Protein AF-0000000083871903 (afdb_homodimer)

Sequence (492 aa):
MKAFIFLALFAVAYAAPFNDDDKIVGGYECRKNTVPYQVSLNVGYHFCGGSLISSTWVVSAAHCYQSRIEVHLGEHNIAVSEGTEQSINSAKVIRHPGYSSYNLDNDIMLIKLSKPATLSSNIKTVSLPSSCASAGTYCLISGWGNISSSSSNYPDRLMCLDAPILSDTSCRNSYPGEITANMFCAGFLEGGKDSCQGDSGGPVVCNNQLQGIVSWGYGCAQRNRPGVYTKVCNYNAWIRNTMSSNMKAFIFLALFAVAYAAPFNDDDKIVGGYECRKNTVPYQVSLNVGYHFCGGSLISSTWVVSAAHCYQSRIEVHLGEHNIAVSEGTEQSINSAKVIRHPGYSSYNLDNDIMLIKLSKPATLSSNIKTVSLPSSCASAGTYCLISGWGNISSSSSNYPDRLMCLDAPILSDTSCRNSYPGEITANMFCAGFLEGGKDSCQGDSGGPVVCNNQLQGIVSWGYGCAQRNRPGVYTKVCNYNAWIRNTMSSN

Structure (mmCIF, N/CA/C/O backbone):
data_AF-0000000083871903-model_v1
#
loop_
_entity.id
_entity.type
_entity.pdbx_description
1 polymer trypsin
#
loop_
_atom_site.group_PDB
_atom_site.id
_atom_site.type_symbol
_atom_site.label_atom_id
_atom_site.label_alt_id
_atom_site.label_comp_id
_atom_site.label_asym_id
_atom_site.label_entity_id
_atom_site.label_seq_id
_atom_site.pdbx_PDB_ins_code
_atom_site.Cartn_x
_atom_site.Cartn_y
_atom_site.Cartn_z
_atom_site.occupancy
_atom_site.B_iso_or_equiv
_atom_site.auth_seq_id
_atom_site.auth_comp_id
_atom_site.auth_asym_id
_atom_site.auth_atom_id
_atom_site.pdbx_PDB_model_num
ATOM 1 N N . MET A 1 1 ? 72.812 27.25 15.766 1 22.72 1 MET A N 1
ATOM 2 C CA . MET A 1 1 ? 71.438 27.234 16.25 1 22.72 1 MET A CA 1
ATOM 3 C C . MET A 1 1 ? 70.5 26.5 15.273 1 22.72 1 MET A C 1
ATOM 5 O O . MET A 1 1 ? 70.375 26.891 14.109 1 22.72 1 MET A O 1
ATOM 9 N N . LYS A 1 2 ? 70.438 25.281 15.234 1 34.84 2 LYS A N 1
ATOM 10 C CA . LYS A 1 2 ? 69.625 24.25 14.617 1 34.84 2 LYS A CA 1
ATOM 11 C C . LYS A 1 2 ? 68.125 24.5 14.898 1 34.84 2 LYS A C 1
ATOM 13 O O . LYS A 1 2 ? 67.625 24.156 15.977 1 34.84 2 LYS A O 1
ATOM 18 N N . ALA A 1 3 ? 67.562 25.547 14.57 1 25.34 3 ALA A N 1
ATOM 19 C CA . ALA A 1 3 ? 66.312 26.172 15 1 25.34 3 ALA A CA 1
ATOM 20 C C . ALA A 1 3 ? 65.062 25.297 14.633 1 25.34 3 ALA A C 1
ATOM 22 O O . ALA A 1 3 ? 64.25 25.016 15.477 1 25.34 3 ALA A O 1
ATOM 23 N N . PHE A 1 4 ? 64.5 25.25 13.406 1 24.75 4 PHE A N 1
ATOM 24 C CA . PHE A 1 4 ? 63.156 25.766 13.242 1 24.75 4 PHE A CA 1
ATOM 25 C C . PHE A 1 4 ? 62.125 24.719 13.648 1 24.75 4 PHE A C 1
ATOM 27 O O . PHE A 1 4 ? 62.469 23.562 13.922 1 24.75 4 PHE A O 1
ATOM 34 N N . ILE A 1 5 ? 61 24.219 12.719 1 25.81 5 ILE A N 1
ATOM 35 C CA . ILE A 1 5 ? 59.562 24.422 12.508 1 25.81 5 ILE A CA 1
ATOM 36 C C . ILE A 1 5 ? 58.781 23.203 13.008 1 25.81 5 ILE A C 1
ATOM 38 O O . ILE A 1 5 ? 59.312 22.078 13.016 1 25.81 5 ILE A O 1
ATOM 42 N N . PHE A 1 6 ? 57.312 23.312 13.18 1 27.56 6 PHE A N 1
ATOM 43 C CA . PHE A 1 6 ? 56 23.062 13.789 1 27.56 6 PHE A CA 1
ATOM 44 C C . PHE A 1 6 ? 55.344 21.844 13.18 1 27.56 6 PHE A C 1
ATOM 46 O O . PHE A 1 6 ? 54.219 21.5 13.531 1 27.56 6 PHE A O 1
ATOM 53 N N . LEU A 1 7 ? 55.656 20.844 12.391 1 31.58 7 LEU A N 1
ATOM 54 C CA . LEU A 1 7 ? 54.531 20.391 11.578 1 31.58 7 LEU A CA 1
ATOM 55 C C . LEU A 1 7 ? 53.531 19.641 12.422 1 31.58 7 LEU A C 1
ATOM 57 O O . LEU A 1 7 ? 53.844 18.594 13.008 1 31.58 7 LEU A O 1
ATOM 61 N N . ALA A 1 8 ? 52.312 20.266 12.867 1 25.91 8 ALA A N 1
ATOM 62 C CA . ALA A 1 8 ? 51.094 19.875 13.555 1 25.91 8 ALA A CA 1
ATOM 63 C C . ALA A 1 8 ? 50.438 18.656 12.883 1 25.91 8 ALA A C 1
ATOM 65 O O . ALA A 1 8 ? 50.188 18.672 11.672 1 25.91 8 ALA A O 1
ATOM 66 N N . LEU A 1 9 ? 50.312 17.594 13.492 1 26.69 9 LEU A N 1
ATOM 67 C CA . LEU A 1 9 ? 49.812 16.219 13.438 1 26.69 9 LEU A CA 1
ATOM 68 C C . LEU A 1 9 ? 48.344 16.156 13.023 1 26.69 9 LEU A C 1
ATOM 70 O O . LEU A 1 9 ? 48 15.461 12.078 1 26.69 9 LEU A O 1
ATOM 74 N N . PHE A 1 10 ? 47.25 16.109 13.938 1 25.38 10 PHE A N 1
ATOM 75 C CA . PHE A 1 10 ? 46.281 15.07 14.195 1 25.38 10 PHE A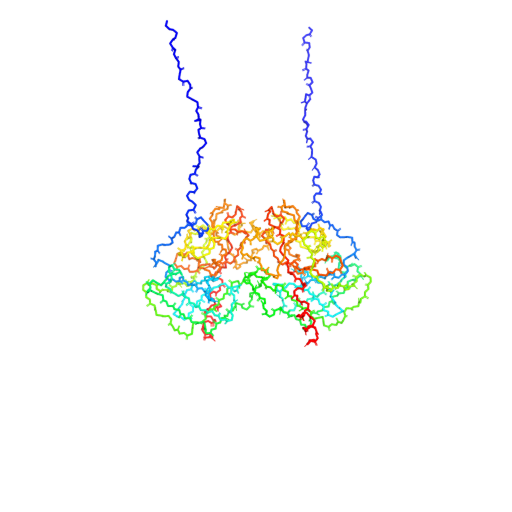 CA 1
ATOM 76 C C . PHE A 1 10 ? 44.969 15.391 13.5 1 25.38 10 PHE A C 1
ATOM 78 O O . PHE A 1 10 ? 44.25 16.328 13.891 1 25.38 10 PHE A O 1
ATOM 85 N N . ALA A 1 11 ? 44.594 15.461 12.281 1 25.34 11 ALA A N 1
ATOM 86 C CA . ALA A 1 11 ? 43.219 15.828 11.875 1 25.34 11 ALA A CA 1
ATOM 87 C C . ALA A 1 11 ? 42.188 14.906 12.516 1 25.34 11 ALA A C 1
ATOM 89 O O . ALA A 1 11 ? 42.188 13.703 12.25 1 25.34 11 ALA A O 1
ATOM 90 N N . VAL A 1 12 ? 41.719 15.047 13.742 1 26.78 12 VAL A N 1
ATOM 91 C CA . VAL A 1 12 ? 40.594 14.336 14.344 1 26.78 12 VAL A CA 1
ATOM 92 C C . VAL A 1 12 ? 39.375 14.406 13.406 1 26.78 12 VAL A C 1
ATOM 94 O O . VAL A 1 12 ? 39.031 15.477 12.898 1 26.78 12 VAL A O 1
ATOM 97 N N . ALA A 1 13 ? 39.094 13.328 12.766 1 25.59 13 ALA A N 1
ATOM 98 C CA . ALA A 1 13 ? 37.844 13.094 12.062 1 25.59 13 ALA A CA 1
ATOM 99 C C . ALA A 1 13 ? 36.656 13.625 12.867 1 25.59 13 ALA A C 1
ATOM 101 O O . ALA A 1 13 ? 36.5 13.281 14.039 1 25.59 13 ALA A O 1
ATOM 102 N N . TYR A 1 14 ? 36.031 14.766 12.523 1 22.02 14 TYR A N 1
ATOM 103 C CA . TYR A 1 14 ? 34.844 15.453 12.945 1 22.02 14 TYR A CA 1
ATOM 104 C C . TYR A 1 14 ? 33.656 14.508 12.977 1 22.02 14 TYR A C 1
ATOM 106 O O . TYR A 1 14 ? 33.344 13.844 11.977 1 22.02 14 TYR A O 1
ATOM 114 N N . ALA A 1 15 ? 33.312 13.852 14.156 1 25.84 15 ALA A N 1
ATOM 115 C CA . ALA A 1 15 ? 32 13.352 14.562 1 25.84 15 ALA A CA 1
ATOM 116 C C . ALA A 1 15 ? 30.891 14.312 14.133 1 25.84 15 ALA A C 1
ATOM 118 O O . ALA A 1 15 ? 30.766 15.414 14.672 1 25.84 15 ALA A O 1
ATOM 119 N N . ALA A 1 16 ? 30.609 14.602 13.016 1 30.11 16 ALA A N 1
ATOM 120 C CA . ALA A 1 16 ? 29.562 15.602 12.898 1 30.11 16 ALA A CA 1
ATOM 121 C C . ALA A 1 16 ? 28.406 15.289 13.852 1 30.11 16 ALA A C 1
ATOM 123 O O . ALA A 1 16 ? 27.984 14.133 13.969 1 30.11 16 ALA A O 1
ATOM 124 N N . PRO A 1 17 ? 28.078 16.125 14.867 1 29.81 17 PRO A N 1
ATOM 125 C CA . PRO A 1 17 ? 26.938 15.883 15.742 1 29.81 17 PRO A CA 1
ATOM 126 C C . PRO A 1 17 ? 25.656 15.578 14.961 1 29.81 17 PRO A C 1
ATOM 128 O O . PRO A 1 17 ? 25.234 16.375 14.125 1 29.81 17 PRO A O 1
ATOM 131 N N . PHE A 1 18 ? 25.469 14.43 14.375 1 30 18 PHE A N 1
ATOM 132 C CA . PHE A 1 18 ? 24.156 14.055 13.852 1 30 18 PHE A CA 1
ATOM 133 C C . PHE A 1 18 ? 23.062 14.352 14.875 1 30 18 PHE A C 1
ATOM 135 O O . PHE A 1 18 ? 22.891 13.602 15.828 1 30 18 PHE A O 1
ATOM 142 N N . ASN A 1 19 ? 23.031 15.648 15.406 1 30.08 19 ASN A N 1
ATOM 143 C CA . ASN A 1 19 ? 21.859 16.047 16.172 1 30.08 19 ASN A CA 1
ATOM 144 C C . ASN A 1 19 ? 20.562 15.602 15.508 1 30.08 19 ASN A C 1
ATOM 146 O O . ASN A 1 19 ? 20.156 16.156 14.484 1 30.08 19 ASN A O 1
ATOM 150 N N . ASP A 1 20 ? 20.203 14.445 15.484 1 34.22 20 ASP A N 1
ATOM 151 C CA . ASP A 1 20 ? 19.219 13.484 14.984 1 34.22 20 ASP A CA 1
ATOM 152 C C . ASP A 1 20 ? 17.797 13.906 15.375 1 34.22 20 ASP A C 1
ATOM 154 O O . ASP A 1 20 ? 16.906 13.055 15.477 1 34.22 20 ASP A O 1
ATOM 158 N N . ASP A 1 21 ? 17.453 15.281 15.961 1 33.09 21 ASP A N 1
ATOM 159 C CA . ASP A 1 21 ? 16.172 15.562 16.609 1 33.09 21 ASP A CA 1
ATOM 160 C C . ASP A 1 21 ? 15.023 15.516 15.617 1 33.09 21 ASP A C 1
ATOM 162 O O . ASP A 1 21 ? 13.867 15.312 16 1 33.09 21 ASP A O 1
ATOM 166 N N . ASP A 1 22 ? 14.773 16.172 14.477 1 42.09 22 ASP A N 1
ATOM 167 C CA . ASP A 1 22 ? 13.695 16.922 13.844 1 42.09 22 ASP A CA 1
ATOM 168 C C . ASP A 1 22 ? 12.828 16.016 12.984 1 42.09 22 ASP A C 1
ATOM 170 O O . ASP A 1 22 ? 13.227 15.617 11.883 1 42.09 22 ASP A O 1
ATOM 174 N N . LYS A 1 23 ? 11.578 14.852 13.5 1 47.41 23 LYS A N 1
ATOM 175 C CA . LYS A 1 23 ? 11.266 13.469 13.156 1 47.41 23 LYS A CA 1
ATOM 176 C C . LYS A 1 23 ? 10.203 13.398 12.062 1 47.41 23 LYS A C 1
ATOM 178 O O . LYS A 1 23 ? 10.305 12.586 11.148 1 47.41 23 LYS A O 1
ATOM 183 N N . ILE A 1 24 ? 8.906 13.781 11.227 1 69.69 24 ILE A N 1
ATOM 184 C CA . ILE A 1 24 ? 9.117 13.852 9.781 1 69.69 24 ILE A CA 1
ATOM 185 C C . ILE A 1 24 ? 10.609 13.742 9.477 1 69.69 24 ILE A C 1
ATOM 187 O O . ILE A 1 24 ? 11.414 14.539 9.977 1 69.69 24 ILE A O 1
ATOM 191 N N . VAL A 1 25 ? 10.734 12.648 8.742 1 81.94 25 VAL A N 1
ATOM 192 C CA . VAL A 1 25 ? 12.164 12.391 8.609 1 81.94 25 VAL A CA 1
ATOM 193 C C . VAL A 1 25 ? 12.867 13.656 8.117 1 81.94 25 VAL A C 1
ATOM 195 O O . VAL A 1 25 ? 12.539 14.188 7.055 1 81.94 25 VAL A O 1
ATOM 198 N N . GLY A 1 26 ? 13.742 14.156 9 1 89.25 26 GLY A N 1
ATOM 199 C CA . GLY A 1 26 ? 14.484 15.359 8.648 1 89.25 26 GLY A CA 1
ATOM 200 C C . GLY A 1 26 ? 13.68 16.625 8.828 1 89.25 26 GLY A C 1
ATOM 201 O O . GLY A 1 26 ? 14.07 17.688 8.344 1 89.25 26 GLY A O 1
ATOM 202 N N . GLY A 1 27 ? 12.492 16.547 9.477 1 95.31 27 GLY A N 1
ATOM 203 C CA . GLY A 1 27 ? 11.656 17.719 9.742 1 95.31 27 GLY A CA 1
ATOM 204 C C . GLY A 1 27 ? 11.945 18.359 11.086 1 95.31 27 GLY A C 1
ATOM 205 O O . GLY A 1 27 ? 13.07 18.281 11.586 1 95.31 27 GLY A O 1
ATOM 206 N N . TYR A 1 28 ? 10.938 19.156 11.555 1 95.88 28 TYR A N 1
ATOM 207 C CA . TYR A 1 28 ? 11.008 19.844 12.836 1 95.88 28 TYR A CA 1
ATOM 208 C C . TYR A 1 28 ? 9.672 19.797 13.562 1 95.88 28 TYR A C 1
ATOM 210 O O . TYR A 1 28 ? 8.641 19.516 12.953 1 95.88 28 TYR A O 1
ATOM 218 N N . GLU A 1 29 ? 9.789 19.984 14.812 1 96.25 29 GLU A N 1
ATOM 219 C CA . GLU A 1 29 ? 8.539 20.078 15.562 1 96.25 29 GLU A CA 1
ATOM 220 C C . GLU A 1 29 ? 7.742 21.312 15.156 1 96.25 29 GLU A C 1
ATOM 222 O O . GLU A 1 29 ? 8.273 22.422 15.141 1 96.25 29 GLU A O 1
ATOM 227 N N . CYS A 1 30 ? 6.516 21.031 14.844 1 97.25 30 CYS A N 1
ATOM 228 C CA . CYS A 1 30 ? 5.672 22.172 14.547 1 97.25 30 CYS A CA 1
ATOM 229 C C . CYS A 1 30 ? 5.539 23.094 15.758 1 97.25 30 CYS A C 1
ATOM 231 O O . CYS A 1 30 ? 5.527 22.609 16.891 1 97.25 30 CYS A O 1
ATOM 233 N N . ARG A 1 31 ? 5.453 24.391 15.414 1 95.06 31 ARG A N 1
ATOM 234 C CA . ARG A 1 31 ? 5.035 25.25 16.516 1 95.06 31 ARG A CA 1
ATOM 235 C C . ARG A 1 31 ? 3.633 24.891 16.984 1 95.06 31 ARG A C 1
ATOM 237 O O . ARG A 1 31 ? 2.742 24.625 16.172 1 95.06 31 ARG A O 1
ATOM 244 N N . LYS A 1 32 ? 3.49 24.938 18.266 1 92.88 32 LYS A N 1
ATOM 245 C CA . LYS A 1 32 ? 2.23 24.484 18.844 1 92.88 32 LYS A CA 1
ATOM 246 C C . LYS A 1 32 ? 1.05 25.266 18.25 1 92.88 32 LYS A C 1
ATOM 248 O O . LYS A 1 32 ? 1.102 26.484 18.125 1 92.88 32 LYS A O 1
ATOM 253 N N . ASN A 1 33 ? 0.07 24.594 17.812 1 87.81 33 ASN A N 1
ATOM 254 C CA . ASN A 1 33 ? -1.236 25.047 17.359 1 87.81 33 ASN A CA 1
ATOM 255 C C . ASN A 1 33 ? -1.121 25.891 16.078 1 87.81 33 ASN A C 1
ATOM 257 O O . ASN A 1 33 ? -1.956 26.75 15.828 1 87.81 33 ASN A O 1
ATOM 261 N N . THR A 1 34 ? -0.055 25.625 15.312 1 94 34 THR A N 1
ATOM 262 C CA . THR A 1 34 ? 0.101 26.375 14.07 1 94 34 THR A CA 1
ATOM 263 C C . THR A 1 34 ? -0.46 25.578 12.891 1 94 34 THR A C 1
ATOM 265 O O . THR A 1 34 ? -0.552 26.109 11.773 1 94 34 THR A O 1
ATOM 268 N N . VAL A 1 35 ? -0.812 24.422 13.094 1 97.81 35 VAL A N 1
ATOM 269 C CA . VAL A 1 35 ? -1.448 23.594 12.078 1 97.81 35 VAL A CA 1
ATOM 270 C C . VAL A 1 35 ? -2.809 23.109 12.578 1 97.81 35 VAL A C 1
ATOM 272 O O . VAL A 1 35 ? -3.035 21.906 12.734 1 97.81 35 VAL A O 1
ATOM 275 N N . PRO A 1 36 ? -3.693 24.047 12.719 1 98.5 36 PRO A N 1
ATOM 276 C CA . PRO A 1 36 ? -4.922 23.75 13.453 1 98.5 36 PRO A CA 1
ATOM 277 C C . PRO A 1 36 ? -5.891 22.875 12.664 1 98.5 36 PRO A C 1
ATOM 279 O O . PRO A 1 36 ? -6.891 22.406 13.211 1 98.5 36 PRO A O 1
ATOM 282 N N . TYR A 1 37 ? -5.664 22.625 11.422 1 98.88 37 TYR A N 1
ATOM 283 C CA . TYR A 1 37 ? -6.512 21.781 10.586 1 98.88 37 TYR A CA 1
ATOM 284 C C . TYR A 1 37 ? -6.074 20.328 10.68 1 98.88 37 TYR A C 1
ATOM 286 O O . TYR A 1 37 ? -6.773 19.438 10.195 1 98.88 37 TYR A O 1
ATOM 294 N N . GLN A 1 38 ? -4.898 20.047 11.242 1 98.69 38 GLN A N 1
ATOM 295 C CA . GLN A 1 38 ? -4.367 18.703 11.383 1 98.69 38 GLN A CA 1
ATOM 296 C C . GLN A 1 38 ? -5.207 17.875 12.344 1 98.69 38 GLN A C 1
ATOM 298 O O . GLN A 1 38 ? -5.535 18.328 13.445 1 98.69 38 GLN A O 1
ATOM 303 N N . VAL A 1 39 ? -5.57 16.672 11.938 1 98.88 39 VAL A N 1
ATOM 304 C CA . VAL A 1 39 ? -6.254 15.773 12.867 1 98.88 39 VAL A CA 1
ATOM 305 C C . VAL A 1 39 ? -5.516 14.438 12.938 1 98.88 39 VAL A C 1
ATOM 307 O O . VAL A 1 39 ? -4.773 14.086 12.016 1 98.88 39 VAL A O 1
ATOM 310 N N . SER A 1 40 ? -5.629 13.75 14.039 1 98.69 40 SER A N 1
ATOM 311 C CA . SER A 1 40 ? -5.164 12.375 14.227 1 98.69 40 SER A CA 1
ATOM 312 C C . SER A 1 40 ? -6.312 11.383 14.109 1 98.69 40 SER A C 1
ATOM 314 O O . SER A 1 40 ? -7.32 11.5 14.812 1 98.69 40 SER A O 1
ATOM 316 N N . LEU A 1 41 ? -6.176 10.531 13.148 1 98.69 41 LEU A N 1
ATOM 317 C CA . LEU A 1 41 ? -7.102 9.406 13.086 1 98.69 41 LEU A CA 1
ATOM 318 C C . LEU A 1 41 ? -6.684 8.305 14.062 1 98.69 41 LEU A C 1
ATOM 320 O O . LEU A 1 41 ? -5.531 7.863 14.047 1 98.69 41 LEU A O 1
ATOM 324 N N . ASN A 1 42 ? -7.699 7.918 14.852 1 97.81 42 ASN A N 1
ATOM 325 C CA . ASN A 1 42 ? -7.367 7.102 16.016 1 97.81 42 ASN A CA 1
ATOM 326 C C . ASN A 1 42 ? -8.312 5.906 16.141 1 97.81 42 ASN A C 1
ATOM 328 O O . ASN A 1 42 ? -9.523 6.043 15.953 1 97.81 42 ASN A O 1
ATOM 332 N N . VAL A 1 43 ? -7.754 4.727 16.391 1 95.06 43 VAL A N 1
ATOM 333 C CA . VAL A 1 43 ? -8.516 3.525 16.719 1 95.06 43 VAL A CA 1
ATOM 334 C C . VAL A 1 43 ? -7.969 2.889 17.984 1 95.06 43 VAL A C 1
ATOM 336 O O . VAL A 1 43 ? -7.824 1.667 18.062 1 95.06 43 VAL A O 1
ATOM 339 N N . GLY A 1 44 ? -7.688 3.621 18.953 1 92.31 44 GLY A N 1
ATOM 340 C CA . GLY A 1 44 ? -6.969 3.25 20.156 1 92.31 44 GLY A CA 1
ATOM 341 C C . GLY A 1 44 ? -5.535 3.746 20.188 1 92.31 44 GLY A C 1
ATOM 342 O O . GLY A 1 44 ? -4.953 3.939 21.25 1 92.31 44 GLY A O 1
ATOM 343 N N . TYR A 1 45 ? -5.043 3.947 18.969 1 91.12 45 TYR A N 1
ATOM 344 C CA . TYR A 1 45 ? -3.75 4.566 18.703 1 91.12 45 TYR A CA 1
ATOM 345 C C . TYR A 1 45 ? -3.787 5.371 17.406 1 91.12 45 TYR A C 1
ATOM 347 O O . TYR A 1 45 ? -4.637 5.137 16.547 1 91.12 45 TYR A O 1
ATOM 355 N N . HIS A 1 46 ? -2.877 6.359 17.375 1 95.12 46 HIS A N 1
ATOM 356 C CA . HIS A 1 46 ? -2.758 7.105 16.125 1 95.12 46 HIS A CA 1
ATOM 357 C C . HIS A 1 46 ? -2.275 6.207 14.992 1 95.12 46 HIS A C 1
ATOM 359 O O . HIS A 1 46 ? -1.269 5.512 15.133 1 95.12 46 HIS A O 1
ATOM 365 N N . PHE A 1 47 ? -3.037 6.297 13.82 1 91.69 47 PHE A N 1
ATOM 366 C CA . PHE A 1 47 ? -2.594 5.418 12.742 1 91.69 47 PHE A CA 1
ATOM 367 C C . PHE A 1 47 ? -2.5 6.176 11.43 1 91.69 47 PHE A C 1
ATOM 369 O O . PHE A 1 47 ? -1.844 5.723 10.492 1 91.69 47 PHE A O 1
ATOM 376 N N . CYS A 1 48 ? -3.133 7.293 11.344 1 97.06 48 CYS A N 1
ATOM 377 C CA . CYS A 1 48 ? -3.119 8.141 10.156 1 97.06 48 CYS A CA 1
ATOM 378 C C . CYS A 1 48 ? -3.447 9.586 10.516 1 97.06 48 CYS A C 1
ATOM 380 O O . CYS A 1 48 ? -3.941 9.859 11.609 1 97.06 48 CYS A O 1
ATOM 382 N N . GLY A 1 49 ? -3.102 10.492 9.578 1 98.5 49 GLY A N 1
ATOM 383 C CA . GLY A 1 49 ? -3.518 11.875 9.703 1 98.5 49 GLY A CA 1
ATOM 384 C C . GLY A 1 49 ? -4.727 12.219 8.852 1 98.5 49 GLY A C 1
ATOM 385 O O . GLY A 1 49 ? -5.277 11.352 8.172 1 98.5 49 GLY A O 1
ATOM 386 N N . GLY A 1 50 ? -5.066 13.445 8.953 1 98.88 50 GLY A N 1
ATOM 387 C CA . GLY A 1 50 ? -6.141 14.031 8.172 1 98.88 50 GLY A CA 1
ATOM 388 C C . GLY A 1 50 ? -6.191 15.547 8.25 1 98.88 50 GLY A C 1
ATOM 389 O O . GLY A 1 50 ? -5.379 16.156 8.945 1 98.88 50 GLY A O 1
ATOM 390 N N . SER A 1 51 ? -7.129 16.078 7.516 1 98.94 51 SER A N 1
ATOM 391 C CA . SER A 1 51 ? -7.324 17.531 7.457 1 98.94 51 SER A CA 1
ATOM 392 C C . SER A 1 51 ? -8.789 17.891 7.641 1 98.94 51 SER A C 1
ATOM 394 O O . SER A 1 51 ? -9.656 17.406 6.914 1 98.94 51 SER A O 1
ATOM 396 N N . LEU A 1 52 ? -9 18.75 8.578 1 98.94 52 LEU A N 1
ATOM 397 C CA . LEU A 1 52 ? -10.344 19.297 8.734 1 98.94 52 LEU A CA 1
ATOM 398 C C . LEU A 1 52 ? -10.648 20.312 7.637 1 98.94 52 LEU A C 1
ATOM 400 O O . LEU A 1 52 ? -9.938 21.297 7.484 1 98.94 52 LEU A O 1
ATOM 404 N N . ILE A 1 53 ? -11.781 20.047 6.883 1 98.94 53 ILE A N 1
ATOM 405 C CA . ILE A 1 53 ? -12.062 20.938 5.77 1 98.94 53 ILE A CA 1
ATOM 406 C C . ILE A 1 53 ? -13.406 21.641 5.984 1 98.94 53 ILE A C 1
ATOM 408 O O . ILE A 1 53 ? -13.766 22.547 5.234 1 98.94 53 ILE A O 1
ATOM 412 N N . SER A 1 54 ? -14.164 21.234 6.918 1 98.75 54 SER A N 1
ATOM 413 C CA . SER A 1 54 ? -15.344 21.859 7.496 1 98.75 54 SER A CA 1
ATOM 414 C C . SER A 1 54 ? -15.57 21.391 8.93 1 98.75 54 SER A C 1
ATOM 416 O O . SER A 1 54 ? -14.852 20.531 9.43 1 98.75 54 SER A O 1
ATOM 418 N N . SER A 1 55 ? -16.562 21.984 9.539 1 98.75 55 SER A N 1
ATOM 419 C CA . SER A 1 55 ? -16.797 21.609 10.922 1 98.75 55 SER A CA 1
ATOM 420 C C . SER A 1 55 ? -17.234 20.141 11.023 1 98.75 55 SER A C 1
ATOM 422 O O . SER A 1 55 ? -17.219 19.562 12.109 1 98.75 55 SER A O 1
ATOM 424 N N . THR A 1 56 ? -17.562 19.516 9.859 1 98.81 56 THR A N 1
ATOM 425 C CA . THR A 1 56 ? -18.109 18.172 9.977 1 98.81 56 THR A CA 1
ATOM 426 C C . THR A 1 56 ? -17.359 17.203 9.07 1 98.81 56 THR A C 1
ATOM 428 O O . THR A 1 56 ? -17.688 16.016 9.016 1 98.81 56 THR A O 1
ATOM 431 N N . TRP A 1 57 ? -16.312 17.688 8.352 1 98.94 57 TRP A N 1
ATOM 432 C CA . TRP A 1 57 ? -15.695 16.812 7.371 1 98.94 57 TRP A CA 1
ATOM 433 C C . TRP A 1 57 ? -14.18 16.844 7.48 1 98.94 57 TRP A C 1
ATOM 435 O O . TRP A 1 57 ? -13.586 17.922 7.629 1 98.94 57 TRP A O 1
ATOM 445 N N . VAL A 1 58 ? -13.633 15.695 7.395 1 98.94 58 VAL A N 1
ATOM 446 C CA . VAL A 1 58 ? -12.188 15.477 7.379 1 98.94 58 VAL A CA 1
ATOM 447 C C . VAL A 1 58 ? -11.789 14.781 6.086 1 98.94 58 VAL A C 1
ATOM 449 O O . VAL A 1 58 ? -12.477 13.867 5.621 1 98.94 58 VAL A O 1
ATOM 452 N N . VAL A 1 59 ? -10.695 15.211 5.5 1 98.94 59 VAL A N 1
ATOM 453 C CA . VAL A 1 59 ? -10.094 14.539 4.355 1 98.94 59 VAL A CA 1
ATOM 454 C C . VAL A 1 59 ? -8.883 13.734 4.812 1 98.94 59 VAL A C 1
ATOM 456 O O . VAL A 1 59 ? -8.086 14.203 5.633 1 98.94 59 VAL A O 1
ATOM 459 N N . SER A 1 60 ? -8.734 12.508 4.344 1 98.88 60 SER A N 1
ATOM 460 C CA . SER A 1 60 ? -7.594 11.633 4.59 1 98.88 60 SER A CA 1
ATOM 461 C C . SER A 1 60 ? -7.312 10.742 3.385 1 98.88 60 SER A C 1
ATOM 463 O O . SER A 1 60 ? -7.688 11.07 2.26 1 98.88 60 SER A O 1
ATOM 465 N N . ALA A 1 61 ? -6.449 9.758 3.6 1 98.81 61 ALA A N 1
ATOM 466 C CA . ALA A 1 61 ? -6.09 8.82 2.537 1 98.81 61 ALA A CA 1
ATOM 467 C C . ALA A 1 61 ? -7.004 7.598 2.551 1 98.81 61 ALA A C 1
ATOM 469 O O . ALA A 1 61 ? -7.328 7.07 3.617 1 98.81 61 ALA A O 1
ATOM 470 N N . ALA A 1 62 ? -7.359 7.129 1.393 1 98.56 62 ALA A N 1
ATOM 471 C CA . ALA A 1 62 ? -8.258 5.984 1.271 1 98.56 62 ALA A CA 1
ATOM 472 C C . ALA A 1 62 ? -7.617 4.719 1.832 1 98.56 62 ALA A C 1
ATOM 474 O O . ALA A 1 62 ? -8.305 3.863 2.393 1 98.56 62 ALA A O 1
ATOM 475 N N . HIS A 1 63 ? -6.336 4.621 1.723 1 95 63 HIS A N 1
ATOM 476 C CA . HIS A 1 63 ? -5.688 3.408 2.201 1 95 63 HIS A CA 1
ATOM 477 C C . HIS A 1 63 ? -5.699 3.34 3.725 1 95 63 HIS A C 1
ATOM 479 O O . HIS A 1 63 ? -5.375 2.301 4.305 1 95 63 HIS A O 1
ATOM 485 N N . CYS A 1 64 ? -6.129 4.438 4.426 1 96.25 64 CYS A N 1
ATOM 486 C CA . CYS A 1 64 ? -6.242 4.484 5.883 1 96.25 64 CYS A CA 1
ATOM 487 C C . CYS A 1 64 ? -7.648 4.102 6.332 1 96.25 64 CYS A C 1
ATOM 489 O O . CYS A 1 64 ? -8.023 4.348 7.477 1 96.25 64 CYS A O 1
ATOM 491 N N . TYR A 1 65 ? -8.406 3.48 5.5 1 96.38 65 TYR A N 1
ATOM 492 C CA . TYR A 1 65 ? -9.805 3.211 5.805 1 96.38 65 TYR A CA 1
ATOM 493 C C . TYR A 1 65 ? -9.93 2.295 7.016 1 96.38 65 TYR A C 1
ATOM 495 O O . TYR A 1 65 ? -9.234 1.284 7.113 1 96.38 65 TYR A O 1
ATOM 503 N N . GLN A 1 66 ? -10.695 2.711 7.906 1 92.62 66 GLN A N 1
ATOM 504 C CA . GLN A 1 66 ? -11.32 1.922 8.969 1 92.62 66 GLN A CA 1
ATOM 505 C C . GLN A 1 66 ? -12.812 2.199 9.055 1 92.62 66 GLN A C 1
ATOM 507 O O . GLN A 1 66 ? -13.266 3.312 8.766 1 92.62 66 GLN A O 1
ATOM 512 N N . SER A 1 67 ? -13.586 1.177 9.445 1 92.75 67 SER A N 1
ATOM 513 C CA . SER A 1 67 ? -15.031 1.352 9.492 1 92.75 67 SER A CA 1
ATOM 514 C C . SER A 1 67 ? -15.43 2.361 10.562 1 92.75 67 SER A C 1
ATOM 516 O O . SER A 1 67 ? -16.438 3.047 10.43 1 92.75 67 SER A O 1
ATOM 518 N N . ARG A 1 68 ? -14.695 2.387 11.609 1 95.94 68 ARG A N 1
ATOM 519 C CA . ARG A 1 68 ? -14.906 3.324 12.711 1 95.94 68 ARG A CA 1
ATOM 520 C C . ARG A 1 68 ? -13.602 4.004 13.102 1 95.94 68 ARG A C 1
ATOM 522 O O . ARG A 1 68 ? -12.594 3.336 13.344 1 95.94 68 ARG A O 1
ATOM 529 N N . ILE A 1 69 ? -13.695 5.289 13.133 1 98 69 ILE A N 1
ATOM 530 C CA . ILE A 1 69 ? -12.516 6.086 13.438 1 98 69 ILE A CA 1
ATOM 531 C C . ILE A 1 69 ? -12.859 7.148 14.477 1 98 69 ILE A C 1
ATOM 533 O O . ILE A 1 69 ? -13.914 7.781 14.398 1 98 69 ILE A O 1
ATOM 537 N N . GLU A 1 70 ? -12.055 7.258 15.43 1 98.75 70 GLU A N 1
ATOM 538 C CA . GLU A 1 70 ? -12.094 8.43 16.312 1 98.75 70 GLU A CA 1
ATOM 539 C C . GLU A 1 70 ? -11.141 9.516 15.812 1 98.75 70 GLU A C 1
ATOM 541 O O . GLU A 1 70 ? -9.953 9.273 15.633 1 98.75 70 GLU A O 1
ATOM 546 N N . VAL A 1 71 ? -11.719 10.664 15.633 1 98.88 71 VAL A N 1
ATOM 547 C CA . VAL A 1 71 ? -10.93 11.781 15.102 1 98.88 71 VAL A CA 1
ATOM 548 C C . VAL A 1 71 ? -10.531 12.711 16.25 1 98.88 71 VAL A C 1
ATOM 550 O O . VAL A 1 71 ? -11.391 13.25 16.953 1 98.88 71 VAL A O 1
ATOM 553 N N . HIS A 1 72 ? -9.234 12.891 16.406 1 98.69 72 HIS A N 1
ATOM 554 C CA . HIS A 1 72 ? -8.711 13.805 17.422 1 98.69 72 HIS A CA 1
ATOM 555 C C . HIS A 1 72 ? -8.289 15.133 16.812 1 98.69 72 HIS A C 1
ATOM 557 O O . HIS A 1 72 ? -7.395 15.172 15.961 1 98.69 72 HIS A O 1
ATOM 563 N N . LEU A 1 73 ? -8.984 16.156 17.219 1 98.56 73 LEU A N 1
ATOM 564 C CA . LEU A 1 73 ? -8.719 17.516 16.75 1 98.56 73 LEU A CA 1
ATOM 565 C C . LEU A 1 73 ? -7.992 18.328 17.828 1 98.56 73 LEU A C 1
ATOM 567 O O . LEU A 1 73 ? -8.086 18.016 19.016 1 98.56 73 LEU A O 1
ATOM 571 N N . GLY A 1 74 ? -7.266 19.344 17.328 1 98 74 GLY A N 1
ATOM 572 C CA . GLY A 1 74 ? -6.613 20.25 18.266 1 98 74 GLY A CA 1
ATOM 573 C C . GLY A 1 74 ? -5.43 19.625 18.969 1 98 74 GLY A C 1
ATOM 574 O O . GLY A 1 74 ? -5.082 20.016 20.078 1 98 74 GLY A O 1
ATOM 575 N N . GLU A 1 75 ? -4.828 18.609 18.328 1 97 75 GLU A N 1
ATOM 576 C CA . GLU A 1 75 ? -3.713 17.859 18.922 1 97 75 GLU A CA 1
ATOM 577 C C . GLU A 1 75 ? -2.373 18.469 18.5 1 97 75 GLU A C 1
ATOM 579 O O . GLU A 1 75 ? -2.182 18.828 17.328 1 97 75 GLU A O 1
ATOM 584 N N . HIS A 1 76 ? -1.538 18.672 19.562 1 97.19 76 HIS A N 1
ATOM 585 C CA . HIS A 1 76 ? -0.115 18.859 19.297 1 97.19 76 HIS A CA 1
ATOM 586 C C . HIS A 1 76 ? 0.692 17.656 19.797 1 97.19 76 HI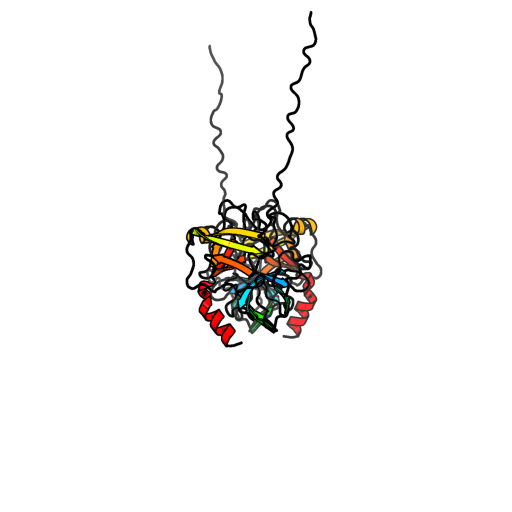S A C 1
ATOM 588 O O . HIS A 1 76 ? 1.379 17 19.016 1 97.19 76 HIS A O 1
ATOM 594 N N . ASN A 1 77 ? 0.69 17.406 21.016 1 97.12 77 ASN A N 1
ATOM 595 C CA . ASN A 1 77 ? 1.24 16.203 21.641 1 97.12 77 ASN A CA 1
ATOM 596 C C . ASN A 1 77 ? 0.16 15.156 21.875 1 97.12 77 ASN A C 1
ATOM 598 O O . ASN A 1 77 ? -0.676 15.32 22.766 1 97.12 77 ASN A O 1
ATOM 602 N N . ILE A 1 78 ? 0.185 14.047 21.141 1 96.19 78 ILE A N 1
ATOM 603 C CA . ILE A 1 78 ? -0.922 13.102 21.141 1 96.19 78 ILE A CA 1
ATOM 604 C C . ILE A 1 78 ? -0.799 12.172 22.344 1 96.19 78 ILE A C 1
ATOM 606 O O . ILE A 1 78 ? -1.671 11.328 22.594 1 96.19 78 ILE A O 1
ATOM 610 N N . ALA A 1 79 ? 0.289 12.32 23.141 1 94.69 79 ALA A N 1
ATOM 611 C CA . ALA A 1 79 ? 0.495 11.453 24.297 1 94.69 79 ALA A CA 1
ATOM 612 C C . ALA A 1 79 ? -0.055 12.094 25.578 1 94.69 79 ALA A C 1
ATOM 614 O O . ALA A 1 79 ? -0.173 11.43 26.609 1 94.69 79 ALA A O 1
ATOM 615 N N . VAL A 1 80 ? -0.382 13.383 25.484 1 95.12 80 VAL A N 1
ATOM 616 C CA . VAL A 1 80 ? -0.866 14.062 26.672 1 95.12 80 VAL A CA 1
ATOM 617 C C . VAL A 1 80 ? -2.082 14.914 26.328 1 95.12 80 VAL A C 1
ATOM 619 O O . VAL A 1 80 ? -2.256 15.32 25.172 1 95.12 80 VAL A O 1
ATOM 622 N N . SER A 1 81 ? -2.932 15.133 27.359 1 94.19 81 SER A N 1
ATOM 623 C CA . SER A 1 81 ? -4.027 16.078 27.203 1 94.19 81 SER A CA 1
ATOM 624 C C . SER A 1 81 ? -3.529 17.516 27.312 1 94.19 81 SER A C 1
ATOM 626 O O . SER A 1 81 ? -2.941 17.906 28.328 1 94.19 81 SER A O 1
ATOM 628 N N . GLU A 1 82 ? -3.76 18.297 26.344 1 94.5 82 GLU A N 1
ATOM 629 C CA . GLU A 1 82 ? -3.268 19.672 26.328 1 94.5 82 GLU A CA 1
ATOM 630 C C . GLU A 1 82 ? -4.398 20.672 26.562 1 94.5 82 GLU A C 1
ATOM 632 O O . GLU A 1 82 ? -4.16 21.875 26.672 1 94.5 82 GLU A O 1
ATOM 637 N N . GLY A 1 83 ? -5.617 20.172 26.641 1 93.44 83 GLY A N 1
ATOM 638 C CA . GLY A 1 83 ? -6.754 21.016 26.969 1 93.44 83 GLY A CA 1
ATOM 639 C C . GLY A 1 83 ? -7.402 21.641 25.734 1 93.44 83 GLY A C 1
ATOM 640 O O . GLY A 1 83 ? -8.43 22.297 25.844 1 93.44 83 GLY A O 1
ATOM 641 N N . THR A 1 84 ? -6.891 21.453 24.625 1 93.25 84 THR A N 1
ATOM 642 C CA . THR A 1 84 ? -7.387 22.062 23.391 1 93.25 84 THR A CA 1
ATOM 643 C C . THR A 1 84 ? -8.055 21.016 22.5 1 93.25 84 THR A C 1
ATOM 645 O O . THR A 1 84 ? -8.617 21.344 21.453 1 93.25 84 THR A O 1
ATOM 648 N N . GLU A 1 85 ? -8.055 19.781 22.922 1 95.94 85 GLU A N 1
ATOM 649 C CA . GLU A 1 85 ? -8.414 18.672 22.047 1 95.94 85 GLU A CA 1
ATOM 650 C C . GLU A 1 85 ? -9.922 18.422 22.047 1 95.94 85 GLU A C 1
ATOM 652 O O . GLU A 1 85 ? -10.602 18.719 23.031 1 95.94 85 GLU A O 1
ATOM 657 N N . GLN A 1 86 ? -10.406 18 20.938 1 98.06 86 GLN A N 1
ATOM 658 C CA . GLN A 1 86 ? -11.711 17.391 20.766 1 98.06 86 GLN A CA 1
ATOM 659 C C . GLN A 1 86 ? -11.586 16 20.125 1 98.06 86 GLN A C 1
ATOM 661 O O . GLN A 1 86 ? -10.789 15.805 19.203 1 98.06 86 GLN A O 1
ATOM 666 N N . SER A 1 87 ? -12.297 15.039 20.688 1 98.38 87 SER A N 1
ATOM 667 C CA . SER A 1 87 ? -12.398 13.719 20.094 1 98.38 87 SER A CA 1
ATOM 668 C C . SER A 1 87 ? -13.812 13.445 19.594 1 98.38 87 SER A C 1
ATOM 670 O O . SER A 1 87 ? -14.773 13.508 20.359 1 98.38 87 SER A O 1
ATOM 672 N N . ILE A 1 88 ? -13.906 13.242 18.297 1 98.88 88 ILE A N 1
ATOM 673 C CA . ILE A 1 88 ? -15.219 13.039 17.688 1 98.88 88 ILE A CA 1
ATOM 674 C C . ILE A 1 88 ? -15.211 11.773 16.844 1 98.88 88 ILE A C 1
ATOM 676 O O . ILE A 1 88 ? -14.297 11.555 16.047 1 98.88 88 ILE A O 1
ATOM 680 N N . ASN A 1 89 ? -16.188 10.977 17.016 1 98.81 89 ASN A N 1
ATOM 681 C CA . ASN A 1 89 ? -16.297 9.75 16.234 1 98.81 89 ASN A CA 1
ATOM 682 C C . ASN A 1 89 ? -16.75 10.031 14.797 1 98.81 89 ASN A C 1
ATOM 684 O O . ASN A 1 89 ? -17.391 11.047 14.539 1 98.81 89 ASN A O 1
ATOM 688 N N . SER A 1 90 ? -16.328 9.078 13.945 1 98.81 90 SER A N 1
ATOM 689 C CA . SER A 1 90 ? -16.859 9.148 12.586 1 98.81 90 SER A CA 1
ATOM 690 C C . SER A 1 90 ? -18.328 8.719 12.539 1 98.81 90 SER A C 1
ATOM 692 O O . SER A 1 90 ? -18.734 7.805 13.258 1 98.81 90 SER A O 1
ATOM 694 N N . ALA A 1 91 ? -19.047 9.43 11.766 1 98.81 91 ALA A N 1
ATOM 695 C CA . ALA A 1 91 ? -20.391 8.984 11.398 1 98.81 91 ALA A CA 1
ATOM 696 C C . ALA A 1 91 ? -20.359 8.164 10.117 1 98.81 91 ALA A C 1
ATOM 698 O O . ALA A 1 91 ? -21.109 7.184 9.984 1 98.81 91 ALA A O 1
ATOM 699 N N . LYS A 1 92 ? -19.594 8.562 9.148 1 98.62 92 LYS A N 1
ATOM 700 C CA . LYS A 1 92 ? -19.359 7.879 7.883 1 98.62 92 LYS A CA 1
ATOM 701 C C . LYS A 1 92 ? -17.875 7.953 7.496 1 98.62 92 LYS A C 1
ATOM 703 O O . LYS A 1 92 ? -17.203 8.938 7.797 1 98.62 92 LYS A O 1
ATOM 708 N N . VAL A 1 93 ? -17.422 6.965 6.918 1 98.5 93 VAL A N 1
ATOM 709 C CA . VAL A 1 93 ? -16.094 6.902 6.309 1 98.5 93 VAL A CA 1
ATOM 710 C C . VAL A 1 93 ? -16.219 6.512 4.84 1 98.5 93 VAL A C 1
ATOM 712 O O . VAL A 1 93 ? -16.609 5.391 4.516 1 98.5 93 VAL A O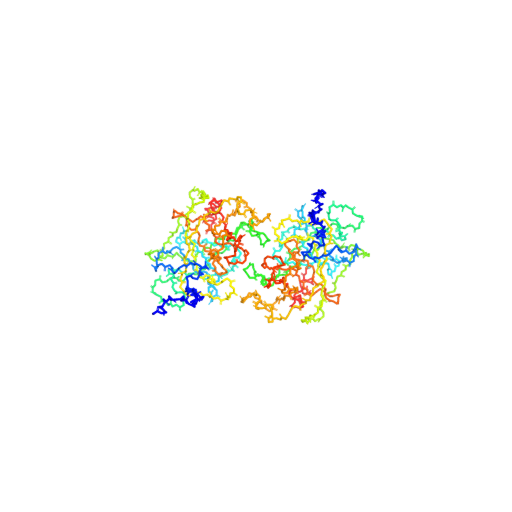 1
ATOM 715 N N . ILE A 1 94 ? -15.859 7.391 3.91 1 98.69 94 ILE A N 1
ATOM 716 C CA . ILE A 1 94 ? -16.203 7.23 2.498 1 98.69 94 ILE A CA 1
ATOM 717 C C . ILE A 1 94 ? -14.922 7.289 1.657 1 98.69 94 ILE A C 1
ATOM 719 O O . ILE A 1 94 ? -14.359 8.367 1.449 1 98.69 94 ILE A O 1
ATOM 723 N N . ARG A 1 95 ? -14.477 6.172 1.131 1 97.88 95 ARG A N 1
ATOM 724 C CA . ARG A 1 95 ? -13.359 6.137 0.192 1 97.88 95 ARG A CA 1
ATOM 725 C C . ARG A 1 95 ? -13.797 6.609 -1.191 1 97.88 95 ARG A C 1
ATOM 727 O O . ARG A 1 95 ? -14.953 6.438 -1.577 1 97.88 95 ARG A O 1
ATOM 734 N N . HIS A 1 96 ? -12.883 7.23 -1.877 1 98.62 96 HIS A N 1
ATOM 735 C CA . HIS A 1 96 ? -13.18 7.496 -3.279 1 98.62 96 HIS A CA 1
ATOM 736 C C . HIS A 1 96 ? -13.555 6.215 -4.016 1 98.62 96 HIS A C 1
ATOM 738 O O . HIS A 1 96 ? -12.898 5.184 -3.857 1 98.62 96 HIS A O 1
ATOM 744 N N . PRO A 1 97 ? -14.633 6.27 -4.781 1 96.88 97 PRO A N 1
ATOM 745 C CA . PRO A 1 97 ? -15.086 5.035 -5.43 1 96.88 97 PRO A CA 1
ATOM 746 C C . PRO A 1 97 ? -14.055 4.473 -6.41 1 96.88 97 PRO A C 1
ATOM 748 O O . PRO A 1 97 ? -14.055 3.27 -6.684 1 96.88 97 PRO A O 1
ATOM 751 N N . GLY A 1 98 ? -13.242 5.277 -6.949 1 96.5 98 GLY A N 1
ATOM 752 C CA . GLY A 1 98 ? -12.203 4.859 -7.883 1 96.5 98 GLY A CA 1
ATOM 753 C C . GLY A 1 98 ? -10.898 4.496 -7.199 1 96.5 98 GLY A C 1
ATOM 754 O O . GLY A 1 98 ? -9.875 4.309 -7.859 1 96.5 98 GLY A O 1
ATOM 755 N N . TYR A 1 99 ? -10.852 4.371 -5.828 1 97.06 99 TYR A N 1
ATOM 756 C CA . TYR A 1 99 ? -9.633 4.012 -5.117 1 97.06 99 TYR A CA 1
ATOM 757 C C . TYR A 1 99 ? -9.141 2.633 -5.535 1 97.06 99 TYR A C 1
ATOM 759 O O . TYR A 1 99 ? -9.922 1.681 -5.598 1 97.06 99 TYR A O 1
ATOM 767 N N . SER A 1 100 ? -7.832 2.646 -5.816 1 92.38 100 SER A N 1
ATOM 768 C CA . SER A 1 100 ? -7.184 1.377 -6.133 1 92.38 100 SER A CA 1
ATOM 769 C C . SER A 1 100 ? -6.141 1.014 -5.082 1 92.38 100 SER A C 1
ATOM 771 O O . SER A 1 100 ? -5.121 1.698 -4.949 1 92.38 100 SER A O 1
ATOM 773 N N . SER A 1 101 ? -6.402 -0.076 -4.359 1 89.25 101 SER A N 1
ATOM 774 C CA . SER A 1 101 ? -5.418 -0.538 -3.383 1 89.25 101 SER A CA 1
ATOM 775 C C . SER A 1 101 ? -4.184 -1.113 -4.07 1 89.25 101 SER A C 1
ATOM 777 O O . SER A 1 101 ? -3.16 -1.346 -3.426 1 89.25 101 SER A O 1
ATOM 779 N N . TYR A 1 102 ? -4.262 -1.342 -5.414 1 86.88 102 TYR A N 1
ATOM 780 C CA . TYR A 1 102 ? -3.146 -1.891 -6.18 1 86.88 102 TYR A CA 1
ATOM 781 C C . TYR A 1 102 ? -2.076 -0.832 -6.422 1 86.88 102 TYR A C 1
ATOM 783 O O . TYR A 1 102 ? -0.893 -1.068 -6.172 1 86.88 102 TYR A O 1
ATOM 791 N N . ASN A 1 103 ? -2.508 0.252 -6.93 1 88.38 103 ASN A N 1
ATOM 792 C CA . ASN A 1 103 ? -1.516 1.26 -7.289 1 88.38 103 ASN A CA 1
ATOM 793 C C . ASN A 1 103 ? -1.725 2.555 -6.508 1 88.38 103 ASN A C 1
ATOM 795 O O . ASN A 1 103 ? -1.06 3.559 -6.773 1 88.38 103 ASN A O 1
ATOM 799 N N . LEU A 1 104 ? -2.633 2.592 -5.594 1 94.12 104 LEU A N 1
ATOM 800 C CA . LEU A 1 104 ? -2.926 3.701 -4.695 1 94.12 104 LEU A CA 1
ATOM 801 C C . LEU A 1 104 ? -3.406 4.922 -5.477 1 94.12 104 LEU A C 1
ATOM 803 O O . LEU A 1 104 ? -3.232 6.059 -5.027 1 94.12 104 LEU A O 1
ATOM 807 N N . ASP A 1 105 ? -3.99 4.688 -6.684 1 96.75 105 ASP A N 1
ATOM 808 C CA . ASP A 1 105 ? -4.684 5.773 -7.367 1 96.75 105 ASP A CA 1
ATOM 809 C C . ASP A 1 105 ? -5.957 6.168 -6.617 1 96.75 105 ASP A C 1
ATOM 811 O O . ASP A 1 105 ? -6.586 5.332 -5.969 1 96.75 105 ASP A O 1
ATOM 815 N N . ASN A 1 106 ? -6.27 7.48 -6.668 1 98.62 106 ASN A N 1
ATOM 816 C CA . ASN A 1 106 ? -7.445 8.016 -5.992 1 98.62 106 ASN A CA 1
ATOM 817 C C . ASN A 1 106 ? -7.395 7.758 -4.488 1 98.62 106 ASN A C 1
ATOM 819 O O . ASN A 1 106 ? -8.391 7.324 -3.896 1 98.62 106 ASN A O 1
ATOM 823 N N . ASP A 1 107 ? -6.215 7.965 -3.928 1 98.44 107 ASP A N 1
ATOM 824 C CA . ASP A 1 107 ? -6 7.727 -2.504 1 98.44 107 ASP A CA 1
ATOM 825 C C . ASP A 1 107 ? -6.543 8.883 -1.668 1 98.44 107 ASP A C 1
ATOM 827 O O . ASP A 1 107 ? -5.773 9.625 -1.048 1 98.44 107 ASP A O 1
ATOM 831 N N . ILE A 1 108 ? -7.852 8.922 -1.647 1 98.88 108 ILE A N 1
ATOM 832 C CA . ILE A 1 108 ? -8.523 9.977 -0.904 1 98.88 108 ILE A CA 1
ATOM 833 C C . ILE A 1 108 ? -9.805 9.43 -0.271 1 98.88 108 ILE A C 1
ATOM 835 O O . ILE A 1 108 ? -10.461 8.555 -0.839 1 98.88 108 ILE A O 1
ATOM 839 N N . MET A 1 109 ? -10.016 9.922 0.875 1 98.88 109 MET A N 1
ATOM 840 C CA . MET A 1 109 ? -11.141 9.492 1.692 1 98.88 109 MET A CA 1
ATOM 841 C C . MET A 1 109 ? -11.75 10.664 2.453 1 98.88 109 MET A C 1
ATOM 843 O O . MET A 1 109 ? -11.031 11.57 2.873 1 98.88 109 MET A O 1
ATOM 847 N N . LEU A 1 110 ? -13.094 10.664 2.576 1 98.94 110 LEU A N 1
ATOM 848 C CA . LEU A 1 110 ? -13.812 11.641 3.391 1 98.94 110 LEU A CA 1
ATOM 849 C C . LEU A 1 110 ? -14.383 10.984 4.641 1 98.94 110 LEU A C 1
ATOM 851 O O . LEU A 1 110 ? -14.883 9.859 4.582 1 98.94 110 LEU A O 1
ATOM 855 N N . ILE A 1 111 ? -14.273 11.656 5.738 1 98.94 111 ILE A N 1
ATOM 856 C CA . ILE A 1 111 ? -14.844 11.219 7.008 1 98.94 111 ILE A CA 1
ATOM 857 C C . ILE A 1 111 ? -15.852 12.25 7.5 1 98.94 111 ILE A C 1
ATOM 859 O O . ILE A 1 111 ? -15.516 13.422 7.703 1 98.94 111 ILE A O 1
ATOM 863 N N . LYS A 1 112 ? -17.047 11.812 7.652 1 98.94 112 LYS A N 1
ATOM 864 C CA . LYS A 1 112 ? -18.047 12.656 8.297 1 98.94 112 LYS A CA 1
ATOM 865 C C . LYS A 1 112 ? -18.016 12.484 9.812 1 98.94 112 LYS A C 1
ATOM 867 O O . LYS A 1 112 ? -18.109 11.367 10.32 1 98.94 112 LYS A O 1
ATOM 872 N N . LEU A 1 113 ? -17.922 13.617 10.461 1 98.88 113 LEU A N 1
ATOM 873 C CA . LEU A 1 113 ? -17.938 13.578 11.922 1 98.88 113 LEU A CA 1
ATOM 874 C C . LEU A 1 113 ? -19.344 13.383 12.453 1 98.88 113 LEU A C 1
ATOM 876 O O . LEU A 1 113 ? -20.312 13.883 11.867 1 98.88 113 LEU A O 1
ATOM 880 N N . SER A 1 114 ? -19.438 12.703 13.57 1 98.88 114 SER A N 1
ATOM 881 C CA . SER A 1 114 ? -20.734 12.398 14.148 1 98.88 114 SER A CA 1
ATOM 882 C C . SER A 1 114 ? -21.375 13.648 14.742 1 98.88 114 SER A C 1
ATOM 884 O O . SER A 1 114 ? -22.594 13.68 14.977 1 98.88 114 SER A O 1
ATOM 886 N N . LYS A 1 115 ? -20.688 14.648 15.102 1 98.75 115 LYS A N 1
ATOM 887 C CA . LYS A 1 115 ? -21.109 15.984 15.516 1 98.75 115 LYS A CA 1
ATOM 888 C C . LYS A 1 115 ? -20.125 17.047 15.031 1 98.75 115 LYS A C 1
ATOM 890 O O . LYS A 1 115 ? -18.953 16.75 14.789 1 98.75 115 LYS A O 1
ATOM 895 N N . PRO A 1 116 ? -20.625 18.266 14.891 1 98.75 116 PRO A N 1
ATOM 896 C CA . PRO A 1 116 ? -19.719 19.312 14.422 1 98.75 116 PRO A CA 1
ATOM 897 C C . PRO A 1 116 ? -18.594 19.609 15.414 1 98.75 116 PRO A C 1
ATOM 899 O O . PRO A 1 116 ? -18.828 19.609 16.625 1 98.75 116 PRO A O 1
ATOM 902 N N . ALA A 1 117 ? -17.422 19.766 14.852 1 98.88 117 ALA A N 1
ATOM 903 C CA . ALA A 1 117 ? -16.312 20.281 15.664 1 98.88 117 ALA A CA 1
ATOM 904 C C . ALA A 1 117 ? -16.578 21.719 16.078 1 98.88 117 ALA A C 1
ATOM 906 O O . ALA A 1 117 ? -17.094 22.516 15.297 1 98.88 117 ALA A O 1
ATOM 907 N N . THR A 1 118 ? -16.219 22.031 17.297 1 98.5 118 THR A N 1
ATOM 908 C CA . THR A 1 118 ? -16.188 23.422 17.719 1 98.5 118 THR A CA 1
ATOM 909 C C . THR A 1 118 ? -14.898 24.109 17.266 1 98.5 118 THR A C 1
ATOM 911 O O . THR A 1 118 ? -13.82 23.844 17.797 1 98.5 118 THR A O 1
ATOM 914 N N . LEU A 1 119 ? -15.109 24.953 16.344 1 98.31 119 LEU A N 1
ATOM 915 C CA . LEU A 1 119 ? -13.938 25.625 15.797 1 98.31 119 LEU A CA 1
ATOM 916 C C . LEU A 1 119 ? -13.383 26.641 16.797 1 98.31 119 LEU A C 1
ATOM 918 O O . LEU A 1 119 ? -14.148 27.266 17.547 1 98.31 119 LEU A O 1
ATOM 922 N N . SER A 1 120 ? -12.102 26.766 16.859 1 97.31 120 SER A N 1
ATOM 923 C CA . SER A 1 120 ? -11.344 27.656 17.734 1 97.31 120 SER A CA 1
ATOM 924 C C . SER A 1 120 ? -10 28.031 17.109 1 97.31 120 SER A C 1
ATOM 926 O O . SER A 1 120 ? -9.758 27.766 15.93 1 97.31 120 SER A O 1
ATOM 928 N N . SER A 1 121 ? -9.203 28.75 17.938 1 95.94 121 SER A N 1
ATOM 929 C CA . SER A 1 121 ? -7.875 29.094 17.438 1 95.94 121 SER A CA 1
ATOM 930 C C . SER A 1 121 ? -7.016 27.859 17.25 1 95.94 121 SER A C 1
ATOM 932 O O . SER A 1 121 ? -6.086 27.859 16.438 1 95.94 121 SER A O 1
ATOM 934 N N . ASN A 1 122 ? -7.336 26.781 17.938 1 96.44 122 ASN A N 1
ATOM 935 C CA . ASN A 1 122 ? -6.559 25.547 17.891 1 96.44 122 ASN A CA 1
ATOM 936 C C . ASN A 1 122 ? -7.176 24.516 16.953 1 96.44 122 ASN A C 1
ATOM 938 O O . ASN A 1 122 ? -6.562 23.5 16.641 1 96.44 122 ASN A O 1
ATOM 942 N N . ILE A 1 123 ? -8.367 24.734 16.562 1 98.38 123 ILE A N 1
ATOM 943 C CA . ILE A 1 123 ? -9.102 23.875 15.633 1 98.38 123 ILE A CA 1
ATOM 944 C C . ILE A 1 123 ? -9.711 24.719 14.523 1 98.38 123 ILE A C 1
ATOM 946 O O . ILE A 1 123 ? -10.688 25.438 14.734 1 98.38 123 ILE A O 1
ATOM 950 N N . LYS A 1 124 ? -9.117 24.672 13.359 1 98.56 124 LYS A N 1
ATOM 951 C CA . LYS A 1 124 ? -9.57 25.391 12.188 1 98.56 124 LYS A CA 1
ATOM 952 C C . LYS A 1 124 ? -9.594 24.5 10.953 1 98.56 124 LYS A C 1
ATOM 954 O O . LYS A 1 124 ? -9.031 23.406 10.969 1 98.56 124 LYS A O 1
ATOM 959 N N . THR A 1 125 ? -10.297 24.953 9.969 1 98.81 125 THR A N 1
ATOM 960 C CA . THR A 1 125 ? -10.359 24.234 8.703 1 98.81 125 THR A CA 1
ATOM 961 C C . THR A 1 125 ? -9.281 24.75 7.746 1 98.81 125 THR A C 1
ATOM 963 O O . THR A 1 125 ? -8.75 25.844 7.926 1 98.81 125 THR A O 1
ATOM 966 N N . VAL A 1 126 ? -8.883 23.938 6.863 1 98.88 126 VAL A N 1
ATOM 967 C CA . VAL A 1 126 ? -8.039 24.344 5.742 1 98.88 126 VAL A CA 1
ATOM 968 C C . VAL A 1 126 ? -8.859 24.359 4.457 1 98.88 126 VAL A C 1
ATOM 970 O O . VAL A 1 126 ? -9.727 23.5 4.262 1 98.88 126 VAL A O 1
ATOM 973 N N . SER A 1 127 ? -8.555 25.312 3.576 1 98.75 127 SER A N 1
ATOM 974 C CA . SER A 1 127 ? -9.305 25.469 2.336 1 98.75 127 SER A CA 1
ATOM 975 C C . SER A 1 127 ? -8.914 24.406 1.308 1 98.75 127 SER A C 1
ATOM 977 O O . SER A 1 127 ? -7.742 24.031 1.213 1 98.75 127 SER A O 1
ATOM 979 N N . LEU A 1 128 ? -9.938 23.969 0.514 1 98.81 128 LEU A N 1
ATOM 980 C CA . LEU A 1 128 ? -9.641 23.188 -0.68 1 98.81 128 LEU A CA 1
ATOM 981 C C . LEU A 1 128 ? -8.961 24.047 -1.74 1 98.81 128 LEU A C 1
ATOM 983 O O . LEU A 1 128 ? -9.078 25.266 -1.726 1 98.81 128 LEU A O 1
ATOM 987 N N . PRO A 1 129 ? -8.219 23.391 -2.65 1 98.75 129 PRO A N 1
ATOM 988 C CA . PRO A 1 129 ? -7.496 24.188 -3.643 1 98.75 129 PRO A CA 1
ATOM 989 C C . PRO A 1 129 ? -8.422 24.828 -4.68 1 98.75 129 PRO A C 1
ATOM 991 O O . PRO A 1 129 ? -9.406 24.203 -5.094 1 98.75 129 PRO A O 1
ATOM 994 N N . SER A 1 130 ? -8.086 26.016 -4.996 1 97.75 130 SER A N 1
ATOM 995 C CA . SER A 1 130 ? -8.766 26.672 -6.113 1 97.75 130 SER A CA 1
ATOM 996 C C . SER A 1 130 ? -8.203 26.203 -7.453 1 97.75 130 SER A C 1
ATOM 998 O O . SER A 1 130 ? -8.906 26.203 -8.461 1 97.75 130 SER A O 1
ATOM 1000 N N . SER A 1 131 ? -6.961 25.875 -7.453 1 98.06 131 SER A N 1
ATOM 1001 C CA . SER A 1 131 ? -6.23 25.312 -8.586 1 98.06 131 SER A CA 1
ATOM 1002 C C . SER A 1 131 ? -5.07 24.438 -8.109 1 98.06 131 SER A C 1
ATOM 1004 O O . SER A 1 131 ? -4.707 24.469 -6.934 1 98.06 131 SER A O 1
ATOM 1006 N N . CYS A 1 132 ? -4.551 23.703 -9.008 1 98.5 132 CYS A N 1
ATOM 1007 C CA . CYS A 1 132 ? -3.406 22.859 -8.664 1 98.5 132 CYS A CA 1
ATOM 1008 C C . CYS A 1 132 ? -2.158 23.719 -8.453 1 98.5 132 CYS A C 1
ATOM 1010 O O . CYS A 1 132 ? -1.902 24.641 -9.219 1 98.5 132 CYS A O 1
ATOM 1012 N N . ALA A 1 133 ? -1.394 23.406 -7.398 1 98.5 133 ALA A N 1
ATOM 1013 C CA . ALA A 1 133 ? -0.115 24.078 -7.168 1 98.5 133 ALA A CA 1
ATOM 1014 C C . ALA A 1 133 ? 0.942 23.594 -8.156 1 98.5 133 ALA A C 1
ATOM 1016 O O . ALA A 1 133 ? 0.958 22.422 -8.531 1 98.5 133 ALA A O 1
ATOM 1017 N N . SER A 1 134 ? 1.867 24.406 -8.461 1 98.25 134 SER A N 1
ATOM 1018 C CA . SER A 1 134 ? 2.873 24.094 -9.477 1 98.25 134 SER A CA 1
ATOM 1019 C C . SER A 1 134 ? 4.141 23.531 -8.844 1 98.25 134 SER A C 1
ATOM 1021 O O . SER A 1 134 ? 4.383 23.734 -7.652 1 98.25 134 SER A O 1
ATOM 1023 N N . ALA A 1 135 ? 4.898 22.922 -9.758 1 98.38 135 ALA A N 1
ATOM 1024 C CA . ALA A 1 135 ? 6.223 22.484 -9.328 1 98.38 135 ALA A CA 1
ATOM 1025 C C . ALA A 1 135 ? 7.043 23.641 -8.781 1 98.38 135 ALA A C 1
ATOM 1027 O O . ALA A 1 135 ? 6.973 24.75 -9.297 1 98.38 135 ALA A O 1
ATOM 1028 N N . GLY A 1 136 ? 7.812 23.312 -7.777 1 98.56 136 GLY A N 1
ATOM 1029 C CA . GLY A 1 136 ? 8.633 24.328 -7.156 1 98.56 136 GLY A CA 1
ATOM 1030 C C . GLY A 1 136 ? 7.961 25 -5.977 1 98.56 136 GLY A C 1
ATOM 1031 O O . GLY A 1 136 ? 8.625 25.641 -5.152 1 98.56 136 GLY A O 1
ATOM 1032 N N . THR A 1 137 ? 6.621 24.922 -5.914 1 98.69 137 THR A N 1
ATOM 1033 C CA . THR A 1 137 ? 5.895 25.5 -4.789 1 98.69 137 THR A CA 1
ATOM 1034 C C . THR A 1 137 ? 6.238 24.781 -3.49 1 98.69 137 THR A C 1
ATOM 1036 O O . THR A 1 137 ? 6.234 23.562 -3.434 1 98.69 137 THR A O 1
ATOM 1039 N N . TYR A 1 138 ? 6.594 25.562 -2.492 1 98.62 138 TYR A N 1
ATOM 1040 C CA . TYR A 1 138 ? 6.859 24.969 -1.183 1 98.62 138 TYR A CA 1
ATOM 1041 C C . TYR A 1 138 ? 5.566 24.75 -0.412 1 98.62 138 TYR A C 1
ATOM 1043 O O . TYR A 1 138 ? 4.672 25.594 -0.429 1 98.62 138 TYR A O 1
ATOM 1051 N N . CYS A 1 139 ? 5.504 23.625 0.214 1 98.75 139 CYS A N 1
ATOM 1052 C CA . CYS A 1 139 ? 4.332 23.203 0.973 1 98.75 139 CYS A CA 1
ATOM 1053 C C . CYS A 1 139 ? 4.723 22.766 2.381 1 98.75 139 CYS A C 1
ATOM 1055 O O . CYS A 1 139 ? 5.883 22.438 2.635 1 98.75 139 CYS A O 1
ATOM 1057 N N . LEU A 1 140 ? 3.781 22.859 3.268 1 98.75 140 LEU A N 1
ATOM 1058 C CA . LEU A 1 140 ? 3.939 22.344 4.621 1 98.75 140 LEU A CA 1
ATOM 1059 C C . LEU A 1 140 ? 3.334 20.953 4.746 1 98.75 140 LEU A C 1
ATOM 1061 O O . LEU A 1 140 ? 2.139 20.766 4.504 1 98.75 140 LEU A O 1
ATOM 1065 N N . ILE A 1 141 ? 4.156 19.984 5.07 1 98.62 141 ILE A N 1
ATOM 1066 C CA . ILE A 1 141 ? 3.758 18.609 5.383 1 98.62 141 ILE A CA 1
ATOM 1067 C C . ILE A 1 141 ? 3.828 18.391 6.895 1 98.62 141 ILE A C 1
ATOM 1069 O O . ILE A 1 141 ? 4.809 18.766 7.539 1 98.62 141 ILE A O 1
ATOM 1073 N N . SER A 1 142 ? 2.803 17.797 7.441 1 98.56 142 SER A N 1
ATOM 1074 C CA . SER A 1 142 ? 2.805 17.641 8.891 1 98.56 142 SER A CA 1
ATOM 1075 C C . SER A 1 142 ? 2.182 16.312 9.297 1 98.56 142 SER A C 1
ATOM 1077 O O . SER A 1 142 ? 1.367 15.75 8.562 1 98.56 142 SER A O 1
ATOM 1079 N N . GLY A 1 143 ? 2.605 15.781 10.422 1 98.25 143 GLY A N 1
ATOM 1080 C CA . GLY A 1 143 ? 2.057 14.531 10.93 1 98.25 143 GLY A CA 1
ATOM 1081 C C . GLY A 1 143 ? 2.814 13.992 12.133 1 98.25 143 GLY A C 1
ATOM 1082 O O . GLY A 1 143 ? 3.785 14.602 12.586 1 98.25 143 GLY A O 1
ATOM 1083 N N . TRP A 1 144 ? 2.367 12.93 12.609 1 97.44 144 TRP A N 1
ATOM 1084 C CA . TRP A 1 144 ? 2.951 12.258 13.766 1 97.44 144 TRP A CA 1
ATOM 1085 C C . TRP A 1 144 ? 3.605 10.945 13.352 1 97.44 144 TRP A C 1
ATOM 1087 O O . TRP A 1 144 ? 3.68 10.008 14.148 1 97.44 144 TRP A O 1
ATOM 1097 N N . GLY A 1 145 ? 3.973 10.812 12.117 1 94.25 145 GLY A N 1
ATOM 1098 C CA . GLY A 1 145 ? 4.559 9.586 11.602 1 94.25 145 GLY A CA 1
ATOM 1099 C C . GLY A 1 145 ? 5.992 9.383 12.039 1 94.25 145 GLY A C 1
ATOM 1100 O O . GLY A 1 145 ? 6.539 10.18 12.805 1 94.25 145 GLY A O 1
ATOM 1101 N N . ASN A 1 146 ? 6.523 8.289 11.539 1 88.19 146 ASN A N 1
ATOM 1102 C CA . ASN A 1 146 ? 7.887 7.895 11.875 1 88.19 146 ASN A CA 1
ATOM 1103 C C . ASN A 1 146 ? 8.898 8.977 11.5 1 88.19 146 ASN A C 1
ATOM 1105 O O . ASN A 1 146 ? 8.805 9.57 10.43 1 88.19 146 ASN A O 1
ATOM 1109 N N . ILE A 1 147 ? 9.852 9.203 12.461 1 91.56 147 ILE A N 1
ATOM 1110 C CA . ILE A 1 147 ? 10.805 10.281 12.203 1 91.56 147 ILE A CA 1
ATOM 1111 C C . ILE A 1 147 ? 12.164 9.688 11.852 1 91.56 147 ILE A C 1
ATOM 1113 O O . ILE A 1 147 ? 13.164 10.414 11.773 1 91.56 147 ILE A O 1
ATOM 1117 N N . SER A 1 148 ? 12.164 8.391 11.688 1 80.62 148 SER A N 1
ATOM 1118 C CA . SER A 1 148 ? 13.391 7.695 11.312 1 80.62 148 SER A CA 1
ATOM 1119 C C . SER A 1 148 ? 13.203 6.91 10.016 1 80.62 148 SER A C 1
ATOM 1121 O O . SER A 1 148 ? 12.148 6.312 9.797 1 80.62 148 SER A O 1
ATOM 1123 N N . SER A 1 149 ? 14.266 6.918 9.242 1 73.31 149 SER A N 1
ATOM 1124 C CA . SER A 1 149 ? 14.219 6.18 7.988 1 73.31 149 SER A CA 1
ATOM 1125 C C . SER A 1 149 ? 14.57 4.711 8.195 1 73.31 149 SER A C 1
ATOM 1127 O O . SER A 1 149 ? 14.281 3.867 7.344 1 73.31 149 SER A O 1
ATOM 1129 N N . SER A 1 150 ? 15.188 4.422 9.281 1 67.38 150 SER A N 1
ATOM 1130 C CA . SER A 1 150 ? 15.773 3.094 9.43 1 67.38 150 SER A CA 1
ATOM 1131 C C . SER A 1 150 ? 15.188 2.357 10.633 1 67.38 150 SER A C 1
ATOM 1133 O O . SER A 1 150 ? 15.398 1.154 10.789 1 67.38 150 SER A O 1
ATOM 1135 N N . SER A 1 151 ? 14.5 3.129 11.445 1 70.06 151 SER A N 1
ATOM 1136 C CA . SER A 1 151 ? 13.953 2.52 12.648 1 70.06 151 SER A CA 1
ATOM 1137 C C . SER A 1 151 ? 12.57 3.078 12.969 1 70.06 151 SER A C 1
ATOM 1139 O O . SER A 1 151 ? 12.148 4.074 12.375 1 70.06 151 SER A O 1
ATOM 1141 N N . SER A 1 152 ? 11.859 2.262 13.758 1 76.31 152 SER A N 1
ATOM 1142 C CA . SER A 1 152 ? 10.586 2.758 14.266 1 76.31 152 SER A CA 1
ATOM 1143 C C . SER A 1 152 ? 10.797 3.752 15.406 1 76.31 152 SER A C 1
ATOM 1145 O O . SER A 1 152 ? 11.328 3.396 16.453 1 76.31 152 SER A O 1
ATOM 1147 N N . ASN A 1 153 ? 10.547 4.977 15.125 1 83.81 153 ASN A N 1
ATOM 1148 C CA . ASN A 1 153 ? 10.609 6.082 16.078 1 83.81 153 ASN A CA 1
ATOM 1149 C C . ASN A 1 153 ? 9.477 7.082 15.852 1 83.81 153 ASN A C 1
ATOM 1151 O O . ASN A 1 153 ? 9.609 8 15.039 1 83.81 153 ASN A O 1
ATOM 1155 N N . TYR A 1 154 ? 8.445 6.902 16.594 1 87.69 154 TYR A N 1
ATOM 1156 C CA . TYR A 1 154 ? 7.262 7.742 16.422 1 87.69 154 TYR A CA 1
ATOM 1157 C C . TYR A 1 154 ? 7.23 8.859 17.453 1 87.69 154 TYR A C 1
ATOM 1159 O O . TYR A 1 154 ? 7.363 8.609 18.656 1 87.69 154 TYR A O 1
ATOM 1167 N N . PRO A 1 155 ? 7.02 10.086 17.031 1 92.69 155 PRO A N 1
ATOM 1168 C CA . PRO A 1 155 ? 6.965 11.219 17.953 1 92.69 155 PRO A CA 1
ATOM 1169 C C . PRO A 1 155 ? 5.602 11.367 18.625 1 92.69 155 PRO A C 1
ATOM 1171 O O . PRO A 1 155 ? 4.59 10.93 18.078 1 92.69 155 PRO A O 1
ATOM 1174 N N . ASP A 1 156 ? 5.637 12.008 19.75 1 94.38 156 ASP A N 1
ATOM 1175 C CA . ASP A 1 156 ? 4.383 12.398 20.391 1 94.38 156 ASP A CA 1
ATOM 1176 C C . ASP A 1 156 ? 3.904 13.758 19.875 1 94.38 156 ASP A C 1
ATOM 1178 O O . ASP A 1 156 ? 2.703 14.031 19.844 1 94.38 156 ASP A O 1
ATOM 1182 N N . ARG A 1 157 ? 4.844 14.531 19.516 1 96.81 157 ARG A N 1
ATOM 1183 C CA . ARG A 1 157 ? 4.543 15.898 19.078 1 96.81 157 ARG A CA 1
ATOM 1184 C C . ARG A 1 157 ? 4.418 15.984 17.562 1 96.81 157 ARG A C 1
ATOM 1186 O O . ARG A 1 157 ? 5.09 15.25 16.844 1 96.81 157 ARG A O 1
ATOM 1193 N N . LEU A 1 158 ? 3.58 16.906 17.172 1 97.81 158 LEU A N 1
ATOM 1194 C CA . LEU A 1 158 ? 3.357 17.109 15.742 1 97.81 158 LEU A CA 1
ATOM 1195 C C . LEU A 1 158 ? 4.629 17.594 15.062 1 97.81 158 LEU A C 1
ATOM 1197 O O . LEU A 1 158 ? 5.262 18.547 15.523 1 97.81 158 LEU A O 1
ATOM 1201 N N . MET A 1 159 ? 4.996 16.875 13.992 1 98.12 159 MET A N 1
ATOM 1202 C CA . MET A 1 159 ? 6.184 17.234 13.227 1 98.12 159 MET A CA 1
ATOM 1203 C C . MET A 1 159 ? 5.797 17.906 11.914 1 98.12 159 MET A C 1
ATOM 1205 O O . MET A 1 159 ? 4.734 17.641 11.359 1 98.12 159 MET A O 1
ATOM 1209 N N . CYS A 1 160 ? 6.695 18.797 11.461 1 98.12 160 CYS A N 1
ATOM 1210 C CA . CYS A 1 160 ? 6.492 19.594 10.25 1 98.12 160 CYS A CA 1
ATOM 1211 C C . CYS A 1 160 ? 7.688 19.469 9.312 1 98.12 160 CYS A C 1
ATOM 1213 O O . CYS A 1 160 ? 8.812 19.234 9.766 1 98.12 160 CYS A O 1
ATOM 1215 N N . LEU A 1 161 ? 7.387 19.594 8.023 1 98 161 LEU A N 1
ATOM 1216 C CA . LEU A 1 161 ? 8.398 19.625 6.977 1 98 161 LEU A CA 1
ATOM 1217 C C . LEU A 1 161 ? 7.973 20.562 5.844 1 98 161 LEU A C 1
ATOM 1219 O O . LEU A 1 161 ? 6.879 20.406 5.293 1 98 161 LEU A O 1
ATOM 1223 N N . ASP A 1 162 ? 8.812 21.547 5.602 1 97.94 162 ASP A N 1
ATOM 1224 C CA . ASP A 1 162 ? 8.633 22.344 4.387 1 97.94 162 ASP A CA 1
ATOM 1225 C C . ASP A 1 162 ? 9.328 21.672 3.197 1 97.94 162 ASP A C 1
ATOM 1227 O O . ASP A 1 162 ? 10.539 21.438 3.225 1 97.94 162 ASP A O 1
ATOM 1231 N N . ALA A 1 163 ? 8.57 21.422 2.188 1 98.31 163 ALA A N 1
ATOM 1232 C CA . ALA A 1 163 ? 9.141 20.719 1.035 1 98.31 163 ALA A CA 1
ATOM 1233 C C . ALA A 1 163 ? 8.562 21.266 -0.271 1 98.31 163 ALA A C 1
ATOM 1235 O O . ALA A 1 163 ? 7.395 21.656 -0.325 1 98.31 163 ALA A O 1
ATOM 1236 N N . PRO A 1 164 ? 9.352 21.281 -1.294 1 98.75 164 PRO A N 1
ATOM 1237 C CA . PRO A 1 164 ? 8.852 21.719 -2.598 1 98.75 164 PRO A CA 1
ATOM 1238 C C . PRO A 1 164 ? 8.148 20.609 -3.371 1 98.75 164 PRO A C 1
ATOM 1240 O O . PRO A 1 164 ? 8.547 19.453 -3.295 1 98.75 164 PRO A O 1
ATOM 1243 N N . ILE A 1 165 ? 7.121 21 -4.125 1 98.81 165 ILE A N 1
ATOM 1244 C CA . ILE A 1 165 ? 6.574 20.109 -5.137 1 98.81 165 ILE A CA 1
ATOM 1245 C C . ILE A 1 165 ? 7.617 19.859 -6.227 1 98.81 165 ILE A C 1
ATOM 1247 O O . ILE A 1 165 ? 8.242 20.812 -6.715 1 98.81 165 ILE A O 1
ATOM 1251 N N . LEU A 1 166 ? 7.832 18.625 -6.59 1 98.81 166 LEU A N 1
ATOM 1252 C CA . LEU A 1 166 ? 8.766 18.281 -7.656 1 98.81 166 LEU A CA 1
ATOM 1253 C C . LEU A 1 166 ? 8.07 18.281 -9.016 1 98.81 166 LEU A C 1
ATOM 1255 O O . LEU A 1 166 ? 6.844 18.234 -9.086 1 98.81 166 LEU A O 1
ATOM 1259 N N . SER A 1 167 ? 8.938 18.422 -10.031 1 98.62 167 SER A N 1
ATOM 1260 C CA . SER A 1 167 ? 8.367 18.328 -11.367 1 98.62 167 SER A CA 1
ATOM 1261 C C . SER A 1 167 ? 7.777 16.938 -11.609 1 98.62 167 SER A C 1
ATOM 1263 O O . SER A 1 167 ? 8.242 15.953 -11.031 1 98.62 167 SER A O 1
ATOM 1265 N N . ASP A 1 168 ? 6.754 17 -12.477 1 98 168 ASP A N 1
ATOM 1266 C CA . ASP A 1 168 ? 6.164 15.719 -12.852 1 98 168 ASP A CA 1
ATOM 1267 C C . ASP A 1 168 ? 7.219 14.773 -13.422 1 98 168 ASP A C 1
ATOM 1269 O O . ASP A 1 168 ? 7.211 13.578 -13.133 1 98 168 ASP A O 1
ATOM 1273 N N . THR A 1 169 ? 8.125 15.297 -14.188 1 97.69 169 THR A N 1
ATOM 1274 C CA . THR A 1 169 ? 9.195 14.508 -14.789 1 97.69 169 THR A CA 1
ATOM 1275 C C . THR A 1 169 ? 10.062 13.867 -13.711 1 97.69 169 THR A C 1
ATOM 1277 O O . THR A 1 169 ? 10.344 12.664 -13.758 1 97.69 169 THR A O 1
ATOM 1280 N N . SER A 1 170 ? 10.453 14.625 -12.75 1 97.19 170 SER A N 1
ATOM 1281 C CA . SER A 1 170 ? 11.266 14.109 -11.656 1 97.19 170 SER A CA 1
ATOM 1282 C C . SER A 1 170 ? 10.523 13.031 -10.875 1 97.19 170 SER A C 1
ATOM 1284 O O . SER A 1 170 ? 11.109 12.023 -10.477 1 97.19 170 SER A O 1
ATOM 1286 N N . CYS A 1 171 ? 9.281 13.281 -10.688 1 97.56 171 CYS A N 1
ATOM 1287 C CA . CYS A 1 171 ? 8.453 12.32 -9.969 1 97.56 171 CYS A CA 1
ATOM 1288 C C . CYS A 1 171 ? 8.367 11 -10.727 1 97.56 171 CYS A C 1
ATOM 1290 O O . CYS A 1 171 ? 8.633 9.938 -10.156 1 97.56 171 CYS A O 1
ATOM 1292 N N . ARG A 1 172 ? 8.062 11.047 -11.938 1 94.88 172 ARG A N 1
ATOM 1293 C CA . ARG A 1 172 ? 7.902 9.852 -12.758 1 94.88 172 ARG A CA 1
ATOM 1294 C C . ARG A 1 172 ? 9.227 9.117 -12.914 1 94.88 172 ARG A C 1
ATOM 1296 O O . ARG A 1 172 ? 9.258 7.887 -12.984 1 94.88 172 ARG A O 1
ATOM 1303 N N . ASN A 1 173 ? 10.328 9.883 -12.922 1 92.12 173 ASN A N 1
ATOM 1304 C CA . ASN A 1 173 ? 11.641 9.242 -12.969 1 92.12 173 ASN A CA 1
ATOM 1305 C C . ASN A 1 173 ? 11.945 8.5 -11.672 1 92.12 173 ASN A C 1
ATOM 1307 O O . ASN A 1 173 ? 12.641 7.48 -11.68 1 92.12 173 ASN A O 1
ATOM 1311 N N . SER A 1 174 ? 11.43 9.008 -10.648 1 91.75 174 SER A N 1
ATOM 1312 C CA . SER A 1 174 ? 11.672 8.414 -9.336 1 91.75 174 SER A CA 1
ATOM 1313 C C . SER A 1 174 ? 10.867 7.129 -9.156 1 91.75 174 SER A C 1
ATOM 1315 O O . SER A 1 174 ? 11.266 6.238 -8.406 1 91.75 174 SER A O 1
ATOM 1317 N N . TYR A 1 175 ? 9.742 7.086 -9.812 1 88.88 175 TYR A N 1
ATOM 1318 C CA . TYR A 1 175 ? 8.844 5.941 -9.711 1 88.88 175 TYR A CA 1
ATOM 1319 C C . TYR A 1 175 ? 8.328 5.531 -11.086 1 88.88 175 TYR A C 1
ATOM 1321 O O . TYR A 1 175 ? 7.137 5.656 -11.375 1 88.88 175 TYR A O 1
ATOM 1329 N N . PRO A 1 176 ? 9.234 4.984 -11.875 1 83.38 176 PRO A N 1
ATOM 1330 C CA . PRO A 1 176 ? 8.844 4.699 -13.258 1 83.38 176 PRO A CA 1
ATOM 1331 C C . PRO A 1 176 ? 7.598 3.822 -13.352 1 83.38 176 PRO A C 1
ATOM 1333 O O . PRO A 1 176 ? 7.566 2.723 -12.797 1 83.38 176 PRO A O 1
ATOM 1336 N N . GLY A 1 177 ? 6.543 4.43 -14.047 1 83.31 177 GLY A N 1
ATOM 1337 C CA . GLY A 1 177 ? 5.328 3.688 -14.344 1 83.31 177 GLY A CA 1
ATOM 1338 C C . GLY A 1 177 ? 4.328 3.689 -13.203 1 83.31 177 GLY A C 1
ATOM 1339 O O . GLY A 1 177 ? 3.244 3.117 -13.32 1 83.31 177 GLY A O 1
ATOM 1340 N N . GLU A 1 178 ? 4.613 4.34 -12.117 1 88.62 178 GLU A N 1
ATOM 1341 C CA . GLU A 1 178 ? 3.779 4.176 -10.938 1 88.62 178 GLU A CA 1
ATOM 1342 C C . GLU A 1 178 ? 3.025 5.461 -10.609 1 88.62 178 GLU A C 1
ATOM 1344 O O . GLU A 1 178 ? 2.111 5.457 -9.781 1 88.62 178 GLU A O 1
ATOM 1349 N N . ILE A 1 179 ? 3.385 6.496 -11.242 1 95.62 179 ILE A N 1
ATOM 1350 C CA . ILE A 1 179 ? 2.779 7.789 -10.938 1 95.62 179 ILE A CA 1
ATOM 1351 C C . ILE A 1 179 ? 1.592 8.031 -11.867 1 95.62 179 ILE A C 1
ATOM 1353 O O . ILE A 1 179 ? 1.741 8.023 -13.086 1 95.62 179 ILE A O 1
ATOM 1357 N N . THR A 1 180 ? 0.417 8.219 -11.281 1 97.62 180 THR A N 1
ATOM 1358 C CA . THR A 1 180 ? -0.771 8.555 -12.055 1 97.62 180 THR A CA 1
ATOM 1359 C C . THR A 1 180 ? -0.976 10.062 -12.102 1 97.62 180 THR A C 1
ATOM 1361 O O . THR A 1 180 ? -0.249 10.812 -11.445 1 97.62 180 THR A O 1
ATOM 1364 N N . ALA A 1 181 ? -2.006 10.484 -12.883 1 98.12 181 ALA A N 1
ATOM 1365 C CA . ALA A 1 181 ? -2.309 11.906 -13.008 1 98.12 181 ALA A CA 1
ATOM 1366 C C . ALA A 1 181 ? -2.85 12.469 -11.695 1 98.12 181 ALA A C 1
ATOM 1368 O O . ALA A 1 181 ? -2.941 13.688 -11.523 1 98.12 181 ALA A O 1
ATOM 1369 N N . ASN A 1 182 ? -3.203 11.594 -10.766 1 98.81 182 ASN A N 1
ATOM 1370 C CA . ASN A 1 182 ? -3.822 12.008 -9.508 1 98.81 182 ASN A CA 1
ATOM 1371 C C . ASN A 1 182 ? -2.807 12.031 -8.367 1 98.81 182 ASN A C 1
ATOM 1373 O O . ASN A 1 182 ? -3.184 12.133 -7.199 1 98.81 182 ASN A O 1
ATOM 1377 N N . MET A 1 183 ? -1.532 11.938 -8.773 1 98.75 183 MET A N 1
ATOM 1378 C CA . MET A 1 183 ? -0.429 11.922 -7.82 1 98.75 183 MET A CA 1
ATOM 1379 C C . MET A 1 183 ? 0.588 13.008 -8.141 1 98.75 183 MET A C 1
ATOM 1381 O O . MET A 1 183 ? 0.706 13.438 -9.289 1 98.75 183 MET A O 1
ATOM 1385 N N . PHE A 1 184 ? 1.289 13.492 -7.141 1 98.81 184 PHE A N 1
ATOM 1386 C CA . PHE A 1 184 ? 2.482 14.312 -7.32 1 98.81 184 PHE A CA 1
ATOM 1387 C C . PHE A 1 184 ? 3.529 13.984 -6.266 1 98.81 184 PHE A C 1
ATOM 1389 O O . PHE A 1 184 ? 3.232 13.312 -5.273 1 98.81 184 PHE A O 1
ATOM 1396 N N . CYS A 1 185 ? 4.758 14.406 -6.531 1 98.69 185 CYS A N 1
ATOM 1397 C CA . CYS A 1 185 ? 5.848 14.211 -5.578 1 98.69 185 CYS A CA 1
ATOM 1398 C C . CYS A 1 185 ? 6.254 15.531 -4.934 1 98.69 185 CYS A C 1
ATOM 1400 O O . CYS A 1 185 ? 6.219 16.578 -5.578 1 98.69 185 CYS A O 1
ATOM 1402 N N . ALA A 1 186 ? 6.586 15.438 -3.752 1 98.69 186 ALA A N 1
ATOM 1403 C CA . ALA A 1 186 ? 7.188 16.562 -3.027 1 98.69 186 ALA A CA 1
ATOM 1404 C C . ALA A 1 186 ? 8.344 16.078 -2.152 1 98.69 186 ALA A C 1
ATOM 1406 O O . ALA A 1 186 ? 8.32 14.969 -1.632 1 98.69 186 ALA A O 1
ATOM 1407 N N . GLY A 1 187 ? 9.312 16.906 -2.031 1 98.06 187 GLY A N 1
ATOM 1408 C CA . GLY A 1 187 ? 10.477 16.562 -1.224 1 98.06 187 GLY A CA 1
ATOM 1409 C C . GLY A 1 187 ? 11.789 16.891 -1.902 1 98.06 187 GLY A C 1
ATOM 1410 O O . GLY A 1 187 ? 11.891 17.891 -2.619 1 98.06 187 GLY A O 1
ATOM 1411 N N . PHE A 1 188 ? 12.758 16.125 -1.506 1 96.44 188 PHE A N 1
ATOM 1412 C CA . PHE A 1 188 ? 14.133 16.375 -1.938 1 96.44 188 PHE A CA 1
ATOM 1413 C C . PHE A 1 188 ? 14.75 15.117 -2.533 1 96.44 188 PHE A C 1
ATOM 1415 O O . PHE A 1 188 ? 14.82 14.086 -1.87 1 96.44 188 PHE A O 1
ATOM 1422 N N . LEU A 1 189 ? 15.25 15.219 -3.793 1 95.31 189 LEU A N 1
ATOM 1423 C CA . LEU A 1 189 ? 15.781 14.062 -4.492 1 95.31 189 LEU A CA 1
ATOM 1424 C C . LEU A 1 189 ? 17.047 13.555 -3.814 1 95.31 189 LEU A C 1
ATOM 1426 O O . LEU A 1 189 ? 17.375 12.367 -3.906 1 95.31 189 LEU A O 1
ATOM 1430 N N . GLU A 1 190 ? 17.734 14.438 -3.088 1 94.38 190 GLU A N 1
ATOM 1431 C CA . GLU A 1 190 ? 18.938 14.031 -2.365 1 94.38 190 GLU A CA 1
ATOM 1432 C C . GLU A 1 190 ? 18.594 13.188 -1.142 1 94.38 190 GLU A C 1
ATOM 1434 O O . GLU A 1 190 ? 19.469 12.555 -0.544 1 94.38 190 GLU A O 1
ATOM 1439 N N . GLY A 1 191 ? 17.344 13.172 -0.798 1 92.62 191 GLY A N 1
ATOM 1440 C CA . GLY A 1 191 ? 16.922 12.445 0.386 1 92.62 191 GLY A CA 1
ATOM 1441 C C . GLY A 1 191 ? 17.094 13.242 1.667 1 92.62 191 GLY A C 1
ATOM 1442 O O . GLY A 1 191 ? 17.234 14.461 1.631 1 92.62 191 GLY A O 1
ATOM 1443 N N . GLY A 1 192 ? 16.766 12.562 2.812 1 90.75 192 GLY A N 1
ATOM 1444 C CA . GLY A 1 192 ? 17.016 13.18 4.102 1 90.75 192 GLY A CA 1
ATOM 1445 C C . GLY A 1 192 ? 15.773 13.727 4.758 1 90.75 192 GLY A C 1
ATOM 1446 O O . GLY A 1 192 ? 15.68 13.789 5.988 1 90.75 192 GLY A O 1
ATOM 1447 N N . LYS A 1 193 ? 14.883 14.164 3.943 1 94.31 193 LYS A N 1
ATOM 1448 C CA . LYS A 1 193 ? 13.648 14.719 4.48 1 94.31 193 LYS A CA 1
ATOM 1449 C C . LYS A 1 193 ? 12.43 14.148 3.762 1 94.31 193 LYS A C 1
ATOM 1451 O O . LYS A 1 193 ? 12.406 14.062 2.533 1 94.31 193 LYS A O 1
ATOM 1456 N N . ASP A 1 194 ? 11.414 13.703 4.555 1 93.69 194 ASP A N 1
ATOM 1457 C CA . ASP A 1 194 ? 10.281 13.023 3.938 1 93.69 194 ASP A CA 1
ATOM 1458 C C . ASP A 1 194 ? 9.188 12.727 4.965 1 93.69 194 ASP A C 1
ATOM 1460 O O . ASP A 1 194 ? 9.445 12.734 6.172 1 93.69 194 ASP A O 1
ATOM 1464 N N . SER A 1 195 ? 7.977 12.648 4.469 1 94.31 195 SER A N 1
ATOM 1465 C CA . SER A 1 195 ? 6.957 11.984 5.27 1 94.31 195 SER A CA 1
ATOM 1466 C C . SER A 1 195 ? 7.215 10.477 5.359 1 94.31 195 SER A C 1
ATOM 1468 O O . SER A 1 195 ? 7.992 9.93 4.57 1 94.31 195 SER A O 1
ATOM 1470 N N . CYS A 1 196 ? 6.602 9.859 6.34 1 88.94 196 CYS A N 1
ATOM 1471 C CA . CYS A 1 196 ? 6.82 8.438 6.59 1 88.94 196 CYS A CA 1
ATOM 1472 C C . CYS A 1 196 ? 5.57 7.789 7.176 1 88.94 196 CYS A C 1
ATOM 1474 O O . CYS A 1 196 ? 4.504 8.398 7.203 1 88.94 196 CYS A O 1
ATOM 1476 N N . GLN A 1 197 ? 5.711 6.5 7.422 1 80.38 197 GLN A N 1
ATOM 1477 C CA . GLN A 1 197 ? 4.594 5.754 7.988 1 80.38 197 GLN A CA 1
ATOM 1478 C C . GLN A 1 197 ? 3.973 6.504 9.164 1 80.38 197 GLN A C 1
ATOM 1480 O O . GLN A 1 197 ? 4.688 7.035 10.016 1 80.38 197 GLN A O 1
ATOM 1485 N N . GLY A 1 198 ? 2.705 6.582 9.195 1 88.69 198 GLY A N 1
ATOM 1486 C CA . GLY A 1 198 ? 1.982 7.301 10.234 1 88.69 198 GLY A CA 1
ATOM 1487 C C . GLY A 1 198 ? 1.58 8.703 9.82 1 88.69 198 GLY A C 1
ATOM 1488 O O . GLY A 1 198 ? 0.738 9.328 10.469 1 88.69 198 GLY A O 1
ATOM 1489 N N . ASP A 1 199 ? 2.275 9.164 8.805 1 94.81 199 ASP A N 1
ATOM 1490 C CA . ASP A 1 199 ? 1.922 10.477 8.266 1 94.81 199 ASP A CA 1
ATOM 1491 C C . ASP A 1 199 ? 0.808 10.367 7.23 1 94.81 199 ASP A C 1
ATOM 1493 O O . ASP A 1 199 ? 0.205 11.367 6.844 1 94.81 199 ASP A O 1
ATOM 1497 N N . SER A 1 200 ? 0.545 9.141 6.824 1 96.44 200 SER A N 1
ATOM 1498 C CA . SER A 1 200 ? -0.449 8.922 5.781 1 96.44 200 SER A CA 1
ATOM 1499 C C . SER A 1 200 ? -1.749 9.656 6.09 1 96.44 200 SER A C 1
ATOM 1501 O O . SER A 1 200 ? -2.186 9.695 7.242 1 96.44 200 SER A O 1
ATOM 1503 N N . GLY A 1 201 ? -2.293 10.195 4.992 1 98.56 201 GLY A N 1
ATOM 1504 C CA . GLY A 1 201 ? -3.562 10.883 5.148 1 98.56 201 GLY A CA 1
ATOM 1505 C C . GLY A 1 201 ? -3.408 12.32 5.598 1 98.56 201 GLY A C 1
ATOM 1506 O O . GLY A 1 201 ? -4.352 13.109 5.512 1 98.56 201 GLY A O 1
ATOM 1507 N N . GLY A 1 202 ? -2.223 12.68 6.09 1 98.69 202 GLY A N 1
ATOM 1508 C CA . GLY A 1 202 ? -1.966 14.023 6.574 1 98.69 202 GLY A CA 1
ATOM 1509 C C . GLY A 1 202 ? -1.92 15.062 5.465 1 98.69 202 GLY A C 1
ATOM 1510 O O . GLY A 1 202 ? -1.854 14.711 4.285 1 98.69 202 GLY A O 1
ATOM 1511 N N . PRO A 1 203 ? -1.925 16.25 5.934 1 98.88 203 PRO A N 1
ATOM 1512 C CA . PRO A 1 203 ? -2.053 17.359 4.977 1 98.88 203 PRO A CA 1
ATOM 1513 C C . PRO A 1 203 ? -0.722 17.734 4.336 1 98.88 203 PRO A C 1
ATOM 1515 O O . PRO A 1 203 ? 0.317 17.719 5 1 98.88 203 PRO A O 1
ATOM 1518 N N . VAL A 1 204 ? -0.822 18.062 3.07 1 98.88 204 VAL A N 1
ATOM 1519 C CA . VAL A 1 204 ? 0.155 18.875 2.35 1 98.88 204 VAL A CA 1
ATOM 1520 C C . VAL A 1 204 ? -0.472 20.219 1.957 1 98.88 204 VAL A C 1
ATOM 1522 O O . VAL A 1 204 ? -1.298 20.281 1.042 1 98.88 204 VAL A O 1
ATOM 1525 N N . VAL A 1 205 ? -0.071 21.266 2.664 1 98.88 205 VAL A N 1
ATOM 1526 C CA . VAL A 1 205 ? -0.718 22.562 2.479 1 98.88 205 VAL A CA 1
ATOM 1527 C C . VAL A 1 205 ? 0.25 23.531 1.803 1 98.88 205 VAL A C 1
ATOM 1529 O O . VAL A 1 205 ? 1.371 23.719 2.277 1 98.88 205 VAL A O 1
ATOM 1532 N N . CYS A 1 206 ? -0.144 24.031 0.667 1 98.56 206 CYS A N 1
ATOM 1533 C CA . CYS A 1 206 ? 0.567 25.047 -0.089 1 98.56 206 CYS A CA 1
ATOM 1534 C C . CYS A 1 206 ? -0.276 26.312 -0.222 1 98.56 206 CYS A C 1
ATOM 1536 O O . CYS A 1 206 ? -1.421 26.25 -0.674 1 98.56 206 CYS A O 1
ATOM 1538 N N . ASN A 1 207 ? 0.36 27.422 0.173 1 97.25 207 ASN A N 1
ATOM 1539 C CA . ASN A 1 207 ? -0.365 28.688 0.088 1 97.25 207 ASN A CA 1
ATOM 1540 C C . ASN A 1 207 ? -1.727 28.594 0.772 1 97.25 207 ASN A C 1
ATOM 1542 O O . ASN A 1 207 ? -2.746 28.969 0.186 1 97.25 207 ASN A O 1
ATOM 1546 N N . ASN A 1 208 ? -1.744 27.984 1.868 1 97.62 208 ASN A N 1
ATOM 1547 C CA . ASN A 1 208 ? -2.885 27.875 2.771 1 97.62 208 ASN A CA 1
ATOM 1548 C C . ASN A 1 208 ? -4.02 27.062 2.154 1 97.62 208 ASN A C 1
ATOM 1550 O O . ASN A 1 208 ? -5.184 27.234 2.529 1 97.62 208 ASN A O 1
ATOM 1554 N N . GLN A 1 209 ? -3.688 26.25 1.212 1 98.88 209 GLN A N 1
ATOM 1555 C CA . GLN A 1 209 ? -4.664 25.344 0.604 1 98.88 209 GLN A CA 1
ATOM 1556 C C . GLN A 1 209 ? -4.199 23.891 0.682 1 98.88 209 GLN A C 1
ATOM 1558 O O . GLN A 1 209 ? -3.014 23.609 0.51 1 98.88 209 GLN A O 1
ATOM 1563 N N . LEU A 1 210 ? -5.129 23.031 0.925 1 98.94 210 LEU A N 1
ATOM 1564 C CA . LEU A 1 210 ? -4.832 21.594 0.984 1 98.94 210 LEU A CA 1
ATOM 1565 C C . LEU A 1 210 ? -4.551 21.047 -0.408 1 98.94 210 LEU A C 1
ATOM 1567 O O . LEU A 1 210 ? -5.465 20.562 -1.084 1 98.94 210 LEU A O 1
ATOM 1571 N N . GLN A 1 211 ? -3.268 20.969 -0.746 1 98.94 211 GLN A N 1
ATOM 1572 C CA . GLN A 1 211 ? -2.889 20.594 -2.1 1 98.94 211 GLN A CA 1
ATOM 1573 C C . GLN A 1 211 ? -2.613 19.094 -2.186 1 98.94 211 GLN A C 1
ATOM 1575 O O . GLN A 1 211 ? -2.682 18.5 -3.266 1 98.94 211 GLN A O 1
ATOM 1580 N N . GLY A 1 212 ? -2.25 18.516 -1.083 1 98.94 212 GLY A N 1
ATOM 1581 C CA . GLY A 1 212 ? -1.905 17.109 -1.123 1 98.94 212 GLY A CA 1
ATOM 1582 C C . GLY A 1 212 ? -2.312 16.359 0.131 1 98.94 212 GLY A C 1
ATOM 1583 O O . GLY A 1 212 ? -2.652 16.969 1.145 1 98.94 212 GLY A O 1
ATOM 1584 N N . ILE A 1 213 ? -2.355 15.047 -0.003 1 98.88 213 ILE A N 1
ATOM 1585 C CA . ILE A 1 213 ? -2.529 14.07 1.071 1 98.88 213 ILE A CA 1
ATOM 1586 C C . ILE A 1 213 ? -1.354 13.102 1.081 1 98.88 213 ILE A C 1
ATOM 1588 O O . ILE A 1 213 ? -0.995 12.539 0.042 1 98.88 213 ILE A O 1
ATOM 1592 N N . VAL A 1 214 ? -0.726 12.953 2.211 1 98.62 214 VAL A N 1
ATOM 1593 C CA . VAL A 1 214 ? 0.345 11.961 2.293 1 98.62 214 VAL A CA 1
ATOM 1594 C C . VAL A 1 214 ? -0.185 10.586 1.888 1 98.62 214 VAL A C 1
ATOM 1596 O O . VAL A 1 214 ? -1.13 10.078 2.494 1 98.62 214 VAL A O 1
ATOM 1599 N N . SER A 1 215 ? 0.473 9.945 0.894 1 98 215 SER A N 1
ATOM 1600 C CA . SER A 1 215 ? -0.084 8.719 0.332 1 98 215 SER A CA 1
ATOM 1601 C C . SER A 1 215 ? 0.919 7.574 0.401 1 98 215 SER A C 1
ATOM 1603 O O . SER A 1 215 ? 0.721 6.609 1.146 1 98 215 SER A O 1
ATOM 1605 N N . TRP A 1 216 ? 2.006 7.711 -0.307 1 93.75 216 TRP A N 1
ATOM 1606 C CA . TRP A 1 216 ? 2.908 6.566 -0.325 1 93.75 216 TRP A CA 1
ATOM 1607 C C . TRP A 1 216 ? 4.312 6.988 -0.739 1 93.75 216 TRP A C 1
ATOM 1609 O O . TRP A 1 216 ? 4.551 8.148 -1.065 1 93.75 216 TRP A O 1
ATOM 1619 N N . GLY A 1 217 ? 5.211 6.105 -0.676 1 89.44 217 GLY A N 1
ATOM 1620 C CA . GLY A 1 217 ? 6.605 6.219 -1.073 1 89.44 217 GLY A CA 1
ATOM 1621 C C . GLY A 1 217 ? 7.414 4.973 -0.77 1 89.44 217 GLY A C 1
ATOM 1622 O O . GLY A 1 217 ? 6.977 4.113 -0.004 1 89.44 217 GLY A O 1
ATOM 1623 N N . TYR A 1 218 ? 8.562 4.875 -1.445 1 81.12 218 TYR A N 1
ATOM 1624 C CA . TYR A 1 218 ? 9.484 3.793 -1.112 1 81.12 218 TYR A CA 1
ATOM 1625 C C . TYR A 1 218 ? 10.477 4.227 -0.037 1 81.12 218 TYR A C 1
ATOM 1627 O O . TYR A 1 218 ? 11.375 5.027 -0.301 1 81.12 218 TYR A O 1
ATOM 1635 N N . GLY A 1 219 ? 10.312 3.607 1.074 1 77.38 219 GLY A N 1
ATOM 1636 C CA . GLY A 1 219 ? 11.102 4.105 2.193 1 77.38 219 GLY A CA 1
ATOM 1637 C C . GLY A 1 219 ? 10.734 5.52 2.598 1 77.38 219 GLY A C 1
ATOM 1638 O O . GLY A 1 219 ? 9.648 6.004 2.27 1 77.38 219 GLY A O 1
ATOM 1639 N N . CYS A 1 220 ? 11.523 6.023 3.447 1 83.69 220 CYS A N 1
ATOM 1640 C CA . CYS A 1 220 ? 11.375 7.41 3.885 1 83.69 220 CYS A CA 1
ATOM 1641 C C . CYS A 1 220 ? 12.703 8.156 3.789 1 83.69 220 CYS A C 1
ATOM 1643 O O . CYS A 1 220 ? 13.711 7.711 4.344 1 83.69 220 CYS A O 1
ATOM 1645 N N . ALA A 1 221 ? 12.641 9.203 3.033 1 90.38 221 ALA A N 1
ATOM 1646 C CA . ALA A 1 221 ? 13.781 10.117 2.941 1 90.38 221 ALA A CA 1
ATOM 1647 C C . ALA A 1 221 ? 14.953 9.453 2.223 1 90.38 221 ALA A C 1
ATOM 1649 O O . ALA A 1 221 ? 16.109 9.695 2.566 1 90.38 221 ALA A O 1
ATOM 1650 N N . GLN A 1 222 ? 14.617 8.57 1.387 1 84.19 222 GLN A N 1
ATOM 1651 C CA . GLN A 1 222 ? 15.648 7.91 0.585 1 84.19 222 GLN A CA 1
ATOM 1652 C C . GLN A 1 222 ? 15.961 8.719 -0.671 1 84.19 222 GLN A C 1
ATOM 1654 O O . GLN A 1 222 ? 15.07 9.336 -1.259 1 84.19 222 GLN A O 1
ATOM 1659 N N . ARG A 1 223 ? 17.219 8.633 -1.033 1 88 223 ARG A N 1
ATOM 1660 C CA . ARG A 1 223 ? 17.641 9.305 -2.26 1 88 223 ARG A CA 1
ATOM 1661 C C . ARG A 1 223 ? 16.812 8.844 -3.449 1 88 223 ARG A C 1
ATOM 1663 O O . ARG A 1 223 ? 16.562 7.645 -3.619 1 88 223 ARG A O 1
ATOM 1670 N N . ASN A 1 224 ? 16.328 9.805 -4.238 1 89.56 224 ASN A N 1
ATOM 1671 C CA . ASN A 1 224 ? 15.57 9.609 -5.465 1 89.56 224 ASN A CA 1
ATOM 1672 C C . ASN A 1 224 ? 14.25 8.906 -5.195 1 89.56 224 ASN A C 1
ATOM 1674 O O . ASN A 1 224 ? 13.688 8.258 -6.086 1 89.56 224 ASN A O 1
ATOM 1678 N N . ARG A 1 225 ? 13.812 9 -4.008 1 89.31 225 ARG A N 1
ATOM 1679 C CA . ARG A 1 225 ? 12.523 8.422 -3.637 1 89.31 225 ARG A CA 1
ATOM 1680 C C . ARG A 1 225 ? 11.703 9.406 -2.805 1 89.31 225 ARG A C 1
ATOM 1682 O O . ARG A 1 225 ? 11.383 9.133 -1.646 1 89.31 225 ARG A O 1
ATOM 1689 N N . PRO A 1 226 ? 11.336 10.492 -3.43 1 95.5 226 PRO A N 1
ATOM 1690 C CA . PRO A 1 226 ? 10.492 11.445 -2.699 1 95.5 226 PRO A CA 1
ATOM 1691 C C . PRO A 1 226 ? 9.125 10.867 -2.336 1 95.5 226 PRO A C 1
ATOM 1693 O O . PRO A 1 226 ? 8.711 9.852 -2.898 1 95.5 226 PRO A O 1
ATOM 1696 N N . GLY A 1 227 ? 8.492 11.516 -1.363 1 96.38 227 GLY A N 1
ATOM 1697 C CA . GLY A 1 227 ? 7.133 11.117 -1.053 1 96.38 227 GLY A CA 1
ATOM 1698 C C . GLY A 1 227 ? 6.16 11.391 -2.186 1 96.38 227 GLY A C 1
ATOM 1699 O O . GLY A 1 227 ? 6.305 12.375 -2.914 1 96.38 227 GLY A O 1
ATOM 1700 N N . VAL A 1 228 ? 5.18 10.5 -2.307 1 97.88 228 VAL A N 1
ATOM 1701 C CA . VAL A 1 228 ? 4.105 10.656 -3.285 1 97.88 228 VAL A CA 1
ATOM 1702 C C . VAL A 1 228 ? 2.812 11.055 -2.576 1 97.88 228 VAL A C 1
ATOM 1704 O O . VAL A 1 228 ? 2.467 10.484 -1.537 1 97.88 228 VAL A O 1
ATOM 1707 N N . TYR A 1 229 ? 2.146 11.984 -3.156 1 98.81 229 TYR A N 1
ATOM 1708 C CA . TYR A 1 229 ? 0.979 12.578 -2.518 1 98.81 229 TYR A CA 1
ATOM 1709 C C . TYR A 1 229 ? -0.214 12.594 -3.465 1 98.81 229 TYR A C 1
ATOM 1711 O O . TYR A 1 229 ? -0.047 12.703 -4.684 1 98.81 229 TYR A O 1
ATOM 1719 N N . THR A 1 230 ? -1.398 12.453 -2.873 1 98.94 230 THR A N 1
ATOM 1720 C CA . THR A 1 230 ? -2.627 12.609 -3.646 1 98.94 230 THR A CA 1
ATOM 1721 C C . THR A 1 230 ? -2.824 14.062 -4.059 1 98.94 230 THR A C 1
ATOM 1723 O O . THR A 1 230 ? -2.656 14.969 -3.242 1 98.94 230 THR A O 1
ATOM 1726 N N . LYS A 1 231 ? -3.133 14.25 -5.277 1 98.88 231 LYS A N 1
ATOM 1727 C CA . LYS A 1 231 ? -3.34 15.578 -5.852 1 98.88 231 LYS A CA 1
ATOM 1728 C C . LYS A 1 231 ? -4.766 16.062 -5.609 1 98.88 231 LYS A C 1
ATOM 1730 O O . LYS A 1 231 ? -5.625 15.938 -6.48 1 98.88 231 LYS A O 1
ATOM 1735 N N . VAL A 1 232 ? -5.02 16.859 -4.645 1 98.94 232 VAL A N 1
ATOM 1736 C CA . VAL A 1 232 ? -6.348 17.141 -4.109 1 98.94 232 VAL A CA 1
ATOM 1737 C C . VAL A 1 232 ? -7.137 17.984 -5.109 1 98.94 232 VAL A C 1
ATOM 1739 O O . VAL A 1 232 ? -8.352 17.828 -5.238 1 98.94 232 VAL A O 1
ATOM 1742 N N . CYS A 1 233 ? -6.457 18.828 -5.832 1 98.88 233 CYS A N 1
ATOM 1743 C CA . CYS A 1 233 ? -7.156 19.719 -6.746 1 98.88 233 CYS A CA 1
ATOM 1744 C C . CYS A 1 233 ? -7.945 18.938 -7.785 1 98.88 233 CYS A C 1
ATOM 1746 O O . CYS A 1 233 ? -8.93 19.438 -8.336 1 98.88 233 CYS A O 1
ATOM 1748 N N . ASN A 1 234 ? -7.547 17.719 -8.008 1 98.75 234 ASN A N 1
ATOM 1749 C CA . ASN A 1 234 ? -8.242 16.875 -8.969 1 98.75 234 ASN A CA 1
ATOM 1750 C C . ASN A 1 234 ? -9.555 16.344 -8.391 1 98.75 234 ASN A C 1
ATOM 1752 O O . ASN A 1 234 ? -10.352 15.742 -9.117 1 98.75 234 ASN A O 1
ATOM 1756 N N . TYR A 1 235 ? -9.812 16.594 -7.141 1 98.88 235 TYR A N 1
ATOM 1757 C CA . TYR A 1 235 ? -10.922 15.914 -6.488 1 98.88 235 TYR A CA 1
ATOM 1758 C C . TYR A 1 235 ? -11.922 16.922 -5.93 1 98.88 235 TYR A C 1
ATOM 1760 O O . TYR A 1 235 ? -12.82 16.562 -5.164 1 98.88 235 TYR A O 1
ATOM 1768 N N . ASN A 1 236 ? -11.789 18.141 -6.25 1 98.75 236 ASN A N 1
ATOM 1769 C CA . ASN A 1 236 ? -12.664 19.172 -5.719 1 98.75 236 ASN A CA 1
ATOM 1770 C C . ASN A 1 236 ? -14.133 18.828 -5.934 1 98.75 236 ASN A C 1
ATOM 1772 O O . ASN A 1 236 ? -14.938 18.906 -5.004 1 98.75 236 ASN A O 1
ATOM 1776 N N . ALA A 1 237 ? -14.445 18.438 -7.117 1 98.44 237 ALA A N 1
ATOM 1777 C CA . ALA A 1 237 ? -15.836 18.109 -7.438 1 98.44 237 ALA A CA 1
ATOM 1778 C C . ALA A 1 237 ? -16.328 16.922 -6.625 1 98.44 237 ALA A C 1
ATOM 1780 O O . ALA A 1 237 ? -17.422 16.938 -6.074 1 98.44 237 ALA A O 1
ATOM 1781 N N . TRP A 1 238 ? -15.539 15.891 -6.613 1 98.75 238 TRP A N 1
ATOM 1782 C CA . TRP A 1 238 ? -15.938 14.703 -5.855 1 98.75 238 TRP A CA 1
ATOM 1783 C C . TRP A 1 238 ? -16.156 15.047 -4.387 1 98.75 238 TRP A C 1
ATOM 1785 O O . TRP A 1 238 ? -17.125 14.578 -3.775 1 98.75 238 TRP A O 1
ATOM 1795 N N . ILE A 1 239 ? -15.273 15.867 -3.787 1 98.88 239 ILE A N 1
ATOM 1796 C CA . ILE A 1 239 ? -15.367 16.266 -2.387 1 98.88 239 ILE A CA 1
ATOM 1797 C C . ILE A 1 239 ? -16.672 17.016 -2.152 1 98.88 239 ILE A C 1
ATOM 1799 O O . ILE A 1 239 ? -17.453 16.656 -1.263 1 98.88 239 ILE A O 1
ATOM 1803 N N . ARG A 1 240 ? -16.906 17.984 -2.949 1 98.38 240 ARG A N 1
ATOM 1804 C CA . ARG A 1 240 ? -18.094 18.812 -2.785 1 98.38 240 ARG A CA 1
ATOM 1805 C C . ARG A 1 240 ? -19.359 17.984 -2.949 1 98.38 240 ARG A C 1
ATOM 1807 O O . ARG A 1 240 ? -20.297 18.094 -2.152 1 98.38 240 ARG A O 1
ATOM 1814 N N . ASN A 1 241 ? -19.375 17.125 -3.98 1 98.62 241 ASN A N 1
ATOM 1815 C CA . ASN A 1 241 ? -20.547 16.281 -4.234 1 98.62 241 ASN A CA 1
ATOM 1816 C C . ASN A 1 241 ? -20.781 15.305 -3.094 1 98.62 241 ASN A C 1
ATOM 1818 O O . ASN A 1 241 ? -21.938 15.078 -2.701 1 98.62 241 ASN A O 1
ATOM 1822 N N . THR A 1 242 ? -19.766 14.75 -2.617 1 98.62 242 THR A N 1
ATOM 1823 C CA . THR A 1 242 ? -19.875 13.781 -1.533 1 98.62 242 THR A CA 1
ATOM 1824 C C . THR A 1 242 ? -20.359 14.461 -0.253 1 98.62 242 THR A C 1
ATOM 1826 O O . THR A 1 242 ? -21.234 13.938 0.442 1 98.62 242 THR A O 1
ATOM 1829 N N . MET A 1 243 ? -19.812 15.594 0.085 1 98.25 243 MET A N 1
ATOM 1830 C CA . MET A 1 243 ? -20.234 16.328 1.264 1 98.25 243 MET A CA 1
ATOM 1831 C C . MET A 1 243 ? -21.719 16.719 1.153 1 98.25 243 MET A C 1
ATOM 1833 O O . MET A 1 243 ? -22.453 16.625 2.131 1 98.25 243 MET A O 1
ATOM 1837 N N . SER A 1 244 ? -22.109 17.078 -0.028 1 97.81 244 SER A N 1
ATOM 1838 C CA . SER A 1 244 ? -23.469 17.547 -0.239 1 97.81 244 SER A CA 1
ATOM 1839 C C . SER A 1 244 ? -24.484 16.406 -0.18 1 97.81 244 SER A C 1
ATOM 1841 O O . SER A 1 244 ? -25.625 16.594 0.225 1 97.81 244 SER A O 1
ATOM 1843 N N . SER A 1 245 ? -24.016 15.195 -0.568 1 97.69 245 SER A N 1
ATOM 1844 C CA . SER A 1 245 ? -24.938 14.062 -0.669 1 97.69 245 SER A CA 1
ATOM 1845 C C . SER A 1 245 ? -24.938 13.242 0.618 1 97.69 245 SER A C 1
ATOM 1847 O O . SER A 1 245 ? -25.578 12.195 0.688 1 97.69 245 SER A O 1
ATOM 1849 N N . ASN A 1 246 ? -24.203 13.672 1.556 1 95.75 246 ASN A N 1
ATOM 1850 C CA . ASN A 1 246 ? -24.078 12.914 2.801 1 95.75 246 ASN A CA 1
ATOM 1851 C C . ASN A 1 246 ? -24.156 13.836 4.02 1 95.75 246 ASN A C 1
ATOM 1853 O O . ASN A 1 246 ? -24.688 13.445 5.062 1 95.75 246 ASN A O 1
ATOM 1857 N N . MET B 1 1 ? 72.5 6.047 -33.812 1 22.55 1 MET B N 1
ATOM 1858 C CA . MET B 1 1 ? 71.75 4.82 -33.562 1 22.55 1 MET B CA 1
ATOM 1859 C C . MET B 1 1 ? 70.5 5.109 -32.719 1 22.55 1 MET B C 1
ATOM 1861 O O . MET B 1 1 ? 69.875 4.191 -32.188 1 22.55 1 MET B O 1
ATOM 1865 N N . LYS B 1 2 ? 70.125 6.152 -32.531 1 29.97 2 LYS B N 1
ATOM 1866 C CA . LYS B 1 2 ? 69.188 6.738 -31.578 1 29.97 2 LYS B CA 1
ATOM 1867 C C . LYS B 1 2 ? 67.812 6.191 -31.766 1 29.97 2 LYS B C 1
ATOM 1869 O O . LYS B 1 2 ? 66.875 6.691 -31.172 1 29.97 2 LYS B O 1
ATOM 1874 N N . ALA B 1 3 ? 67.75 5.004 -32.656 1 26 3 ALA B N 1
ATOM 1875 C CA . ALA B 1 3 ? 66.375 4.984 -33.188 1 26 3 ALA B CA 1
ATOM 1876 C C . ALA B 1 3 ? 65.312 5.051 -32.094 1 26 3 ALA B C 1
ATOM 1878 O O . ALA B 1 3 ? 65.688 4.84 -30.906 1 26 3 ALA B O 1
ATOM 1879 N N . PHE B 1 4 ? 63.938 4.664 -32.469 1 27.12 4 PHE B N 1
ATOM 1880 C CA . PHE B 1 4 ? 62.5 4.934 -32.562 1 27.12 4 PHE B CA 1
ATOM 1881 C C . PHE B 1 4 ? 61.781 4.25 -31.422 1 27.12 4 PHE B C 1
ATOM 1883 O O . PHE B 1 4 ? 61.594 3.029 -31.422 1 27.12 4 PHE B O 1
ATOM 1890 N N . ILE B 1 5 ? 61.969 4.477 -30.234 1 28.47 5 ILE B N 1
ATOM 1891 C CA . ILE B 1 5 ? 61.312 3.559 -29.297 1 28.47 5 ILE B CA 1
ATOM 1892 C C . ILE B 1 5 ? 59.812 3.658 -29.422 1 28.47 5 ILE B C 1
ATOM 1894 O O . ILE B 1 5 ? 59.219 4.672 -29.047 1 28.47 5 ILE B O 1
ATOM 1898 N N . PHE B 1 6 ? 59.25 3.291 -30.531 1 25.11 6 PHE B N 1
ATOM 1899 C CA . PHE B 1 6 ? 57.844 3.672 -30.578 1 25.11 6 PHE B CA 1
ATOM 1900 C C . PHE B 1 6 ? 57.062 3.016 -29.453 1 25.11 6 PHE B C 1
ATOM 1902 O O . PHE B 1 6 ? 56.219 3.654 -28.828 1 25.11 6 PHE B O 1
ATOM 1909 N N . LEU B 1 7 ? 57.125 1.585 -29.172 1 22.89 7 LEU B N 1
ATOM 1910 C CA . LEU B 1 7 ? 55.844 0.924 -29.35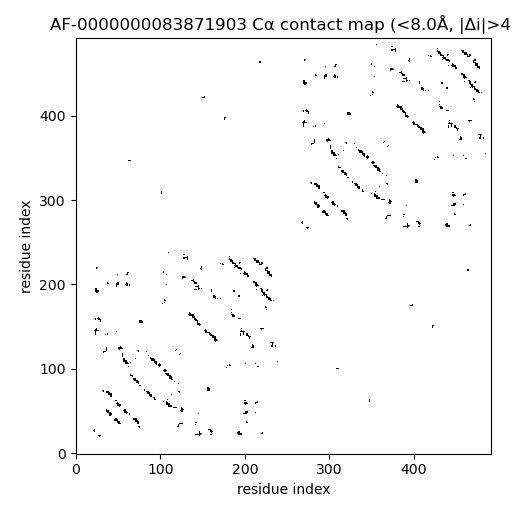9 1 22.89 7 LEU B CA 1
ATOM 1911 C C . LEU B 1 7 ? 54.844 1.378 -28.297 1 22.89 7 LEU B C 1
ATOM 1913 O O . LEU B 1 7 ? 55.219 1.946 -27.281 1 22.89 7 LEU B O 1
ATOM 1917 N N . ALA B 1 8 ? 54.031 0.416 -27.609 1 23.36 8 ALA B N 1
ATOM 1918 C CA . ALA B 1 8 ? 52.719 -0.174 -27.734 1 23.36 8 ALA B CA 1
ATOM 1919 C C . ALA B 1 8 ? 51.844 0.163 -26.516 1 23.36 8 ALA B C 1
ATOM 1921 O O . ALA B 1 8 ? 50.719 -0.328 -26.391 1 23.36 8 ALA B O 1
ATOM 1922 N N . LEU B 1 9 ? 52.188 0.828 -25.516 1 26.08 9 LEU B N 1
ATOM 1923 C CA . LEU B 1 9 ? 51.469 0.255 -24.391 1 26.08 9 LEU B CA 1
ATOM 1924 C C . LEU B 1 9 ? 49.969 0.51 -24.516 1 26.08 9 LEU B C 1
ATOM 1926 O O . LEU B 1 9 ? 49.469 1.576 -24.141 1 26.08 9 LEU B O 1
ATOM 1930 N N . PHE B 1 10 ? 49.344 0.403 -25.781 1 24.03 10 PHE B N 1
ATOM 1931 C CA . PHE B 1 10 ? 47.969 0.851 -25.812 1 24.03 10 PHE B CA 1
ATOM 1932 C C . PHE B 1 10 ? 47.156 0.258 -24.656 1 24.03 10 PHE B C 1
ATOM 1934 O O . PHE B 1 10 ? 47.625 -0.674 -23.984 1 24.03 10 PHE B O 1
ATOM 1941 N N . ALA B 1 11 ? 45.656 0.15 -24.812 1 23.22 11 ALA B N 1
ATOM 1942 C CA . ALA B 1 11 ? 44.312 0.631 -24.438 1 23.22 11 ALA B CA 1
ATOM 1943 C C . ALA B 1 11 ? 43.562 -0.428 -23.656 1 23.22 11 ALA B C 1
ATOM 1945 O O . ALA B 1 11 ? 42.781 -1.195 -24.234 1 23.22 11 ALA B O 1
ATOM 1946 N N . VAL B 1 12 ? 44 -1.343 -22.828 1 24.31 12 VAL B N 1
ATOM 1947 C CA . VAL B 1 12 ? 43.062 -2.455 -22.766 1 24.31 12 VAL B CA 1
ATOM 1948 C C . VAL B 1 12 ? 41.656 -1.933 -22.453 1 24.31 12 VAL B C 1
ATOM 1950 O O . VAL B 1 12 ? 41.438 -1.374 -21.375 1 24.31 12 VAL B O 1
ATOM 1953 N N . ALA B 1 13 ? 40.812 -1.718 -23.453 1 23.02 13 ALA B N 1
ATOM 1954 C CA . ALA B 1 13 ? 39.406 -1.383 -23.422 1 23.02 13 ALA B CA 1
ATOM 1955 C C . ALA B 1 13 ? 38.594 -2.449 -22.688 1 23.02 13 ALA B C 1
ATOM 1957 O O . ALA B 1 13 ? 37.375 -2.328 -22.547 1 23.02 13 ALA B O 1
ATOM 1958 N N . TYR B 1 14 ? 38.938 -3.674 -22.266 1 20.97 14 TYR B N 1
ATOM 1959 C CA . TYR B 1 14 ? 37.844 -4.617 -22.516 1 20.97 14 TYR B CA 1
ATOM 1960 C C . TYR B 1 14 ? 36.5 -4.031 -22.109 1 20.97 14 TYR B C 1
ATOM 1962 O O . TYR B 1 14 ? 36.406 -3.375 -21.078 1 20.97 14 TYR B O 1
ATOM 1970 N N . ALA B 1 15 ? 35.469 -4.191 -23.047 1 23.3 15 ALA B N 1
ATOM 1971 C CA . ALA B 1 15 ? 34.031 -4.172 -23.281 1 23.3 15 ALA B CA 1
ATOM 1972 C C . ALA B 1 15 ? 33.281 -4.711 -22.062 1 23.3 15 ALA B C 1
ATOM 1974 O O . ALA B 1 15 ? 32.406 -4.035 -21.516 1 23.3 15 ALA B O 1
ATOM 1975 N N . ALA B 1 16 ? 32.562 -6.168 -22.359 1 27.73 16 ALA B N 1
ATOM 1976 C CA . ALA B 1 16 ? 31.234 -6.281 -22.922 1 27.73 16 ALA B CA 1
ATOM 1977 C C . ALA B 1 16 ? 30.172 -6.266 -21.828 1 27.73 16 ALA B C 1
ATOM 1979 O O . ALA B 1 16 ? 29.219 -5.48 -21.891 1 27.73 16 ALA B O 1
ATOM 1980 N N . PRO B 1 17 ? 29.562 -7.668 -21.422 1 27.91 17 PRO B N 1
ATOM 1981 C CA . PRO B 1 17 ? 28.266 -8.328 -21.641 1 27.91 17 PRO B CA 1
ATOM 1982 C C . PRO B 1 17 ? 27.422 -8.383 -20.375 1 27.91 17 PRO B C 1
ATOM 1984 O O . PRO B 1 17 ? 27.656 -9.227 -19.516 1 27.91 17 PRO B O 1
ATOM 1987 N N . PHE B 1 18 ? 27.609 -7.695 -19.406 1 27.53 18 PHE B N 1
ATOM 1988 C CA . PHE B 1 18 ? 26.578 -7.926 -18.391 1 27.53 18 PHE B CA 1
ATOM 1989 C C . PHE B 1 18 ? 25.219 -8.148 -19.047 1 27.53 18 PHE B C 1
ATOM 1991 O O . PHE B 1 18 ? 24.594 -7.195 -19.516 1 27.53 18 PHE B O 1
ATOM 1998 N N . ASN B 1 19 ? 24.953 -9.258 -19.766 1 29.27 19 ASN B N 1
ATOM 1999 C CA . ASN B 1 19 ? 23.781 -9.992 -20.219 1 29.27 19 ASN B CA 1
ATOM 2000 C C . ASN B 1 19 ? 22.766 -10.164 -19.078 1 29.27 19 ASN B C 1
ATOM 2002 O O . ASN B 1 19 ? 22.75 -11.203 -18.422 1 29.27 19 ASN B O 1
ATOM 2006 N N . ASP B 1 20 ? 22.703 -9.531 -18.109 1 32.91 20 ASP B N 1
ATOM 2007 C CA . ASP B 1 20 ? 21.906 -9.484 -16.906 1 32.91 20 ASP B CA 1
ATOM 2008 C C . ASP B 1 20 ? 20.422 -9.664 -17.219 1 32.91 20 ASP B C 1
ATOM 2010 O O . ASP B 1 20 ? 19.688 -8.68 -17.406 1 32.91 20 ASP B O 1
ATOM 2014 N N . ASP B 1 21 ? 19.922 -10.773 -18 1 33.12 21 ASP B N 1
ATOM 2015 C CA . ASP B 1 21 ? 18.688 -11.336 -18.547 1 33.12 21 ASP B CA 1
ATOM 2016 C C . ASP B 1 21 ? 17.641 -11.562 -17.453 1 33.12 21 ASP B C 1
ATOM 2018 O O . ASP B 1 21 ? 16.438 -11.5 -17.719 1 33.12 21 ASP B O 1
ATOM 2022 N N . ASP B 1 22 ? 17.672 -12.461 -16.359 1 41.41 22 ASP B N 1
ATOM 2023 C CA . ASP B 1 22 ? 16.75 -13.406 -15.734 1 41.41 22 ASP B CA 1
ATOM 2024 C C . ASP B 1 22 ? 15.828 -12.703 -14.742 1 41.41 22 ASP B C 1
ATOM 2026 O O . ASP B 1 22 ? 16.281 -12.227 -13.695 1 41.41 22 ASP B O 1
ATOM 2030 N N . LYS B 1 23 ? 14.352 -11.898 -15.078 1 47.16 23 LYS B N 1
ATOM 2031 C CA . LYS B 1 23 ? 13.758 -10.617 -14.703 1 47.16 23 LYS B CA 1
ATOM 2032 C C . LYS B 1 23 ? 12.812 -10.773 -13.516 1 47.16 23 LYS B C 1
ATOM 2034 O O . LYS B 1 23 ? 12.281 -9.789 -13.008 1 47.16 23 LYS B O 1
ATOM 2039 N N . ILE B 1 24 ? 11.789 -11.539 -12.539 1 70.81 24 ILE B N 1
ATOM 2040 C CA . ILE B 1 24 ? 12.062 -11.438 -11.109 1 70.81 24 ILE B CA 1
ATOM 2041 C C . ILE B 1 24 ? 13.469 -10.883 -10.891 1 70.81 24 ILE B C 1
ATOM 2043 O O . ILE B 1 24 ? 14.445 -11.414 -11.422 1 70.81 24 ILE B O 1
ATOM 2047 N N . VAL B 1 25 ? 13.32 -9.75 -10.156 1 82.31 25 VAL B N 1
ATOM 2048 C CA . VAL B 1 25 ? 14.625 -9.094 -10.094 1 82.31 25 VAL B CA 1
ATOM 2049 C C . VAL B 1 25 ? 15.688 -10.102 -9.656 1 82.31 25 VAL B C 1
ATOM 2051 O O . VAL B 1 25 ? 15.578 -10.695 -8.586 1 82.31 25 VAL B O 1
ATOM 2054 N N . GLY B 1 26 ? 16.625 -10.32 -10.594 1 89.31 26 GLY B N 1
ATOM 2055 C CA . GLY B 1 26 ? 17.688 -11.258 -10.297 1 89.31 26 GLY B CA 1
ATOM 2056 C C . GLY B 1 26 ? 17.266 -12.711 -10.438 1 89.31 26 GLY B C 1
ATOM 2057 O O . GLY B 1 26 ? 17.969 -13.617 -9.977 1 89.31 26 GLY B O 1
ATOM 2058 N N . GLY B 1 27 ? 16.078 -12.984 -11 1 95.38 27 GLY B N 1
ATOM 2059 C CA . GLY B 1 27 ? 15.602 -14.328 -11.227 1 95.38 27 GLY B CA 1
ATOM 2060 C C . GLY B 1 27 ? 15.977 -14.875 -12.594 1 95.38 27 GLY B C 1
ATOM 2061 O O . GLY B 1 27 ? 16.984 -14.477 -13.164 1 95.38 27 GLY B O 1
ATOM 2062 N N . TYR B 1 28 ? 15.203 -15.922 -13 1 95.88 28 TYR B N 1
ATOM 2063 C CA . TYR B 1 28 ? 15.391 -16.578 -14.289 1 95.88 28 TYR B CA 1
ATOM 2064 C C . TYR B 1 28 ? 14.055 -16.922 -14.93 1 95.88 28 TYR B C 1
ATOM 2066 O O . TYR B 1 28 ? 13.023 -16.938 -14.25 1 95.88 28 TYR B O 1
ATOM 2074 N N . GLU B 1 29 ? 14.133 -17.062 -16.188 1 96.31 29 GLU B N 1
ATOM 2075 C CA . GLU B 1 29 ? 12.914 -17.516 -16.859 1 96.31 29 GLU B CA 1
ATOM 2076 C C . GLU B 1 29 ? 12.531 -18.922 -16.406 1 96.31 29 GLU B C 1
ATOM 2078 O O . GLU B 1 29 ? 13.359 -19.828 -16.438 1 96.31 29 GLU B O 1
ATOM 2083 N N . CYS B 1 30 ? 11.305 -19 -16 1 97.31 30 CYS B N 1
ATOM 2084 C CA . CYS B 1 30 ? 10.844 -20.344 -15.664 1 97.31 30 CYS B CA 1
ATOM 2085 C C . CYS B 1 30 ? 10.891 -21.266 -16.875 1 97.31 30 CYS B C 1
ATOM 2087 O O . CYS B 1 30 ? 10.672 -20.828 -18.016 1 97.31 30 CYS B O 1
ATOM 2089 N N . ARG B 1 31 ? 11.195 -22.531 -16.547 1 95.06 31 ARG B N 1
ATOM 2090 C CA . ARG B 1 31 ? 10.969 -23.484 -17.625 1 95.06 31 ARG B CA 1
ATOM 2091 C C . ARG B 1 31 ? 9.492 -23.547 -18 1 95.06 31 ARG B C 1
ATOM 2093 O O . ARG B 1 31 ? 8.625 -23.547 -17.141 1 95.06 31 ARG B O 1
ATOM 2100 N N . LYS B 1 32 ? 9.281 -23.641 -19.25 1 92.81 32 LYS B N 1
ATOM 2101 C CA . LYS B 1 32 ? 7.91 -23.578 -19.75 1 92.81 32 LYS B CA 1
ATOM 2102 C C . LYS B 1 32 ? 7.043 -24.641 -19.094 1 92.81 32 LYS B C 1
ATOM 2104 O O . LYS B 1 32 ? 7.449 -25.812 -18.984 1 92.81 32 LYS B O 1
ATOM 2109 N N . ASN B 1 33 ? 5.945 -24.281 -18.578 1 88 33 ASN B N 1
ATOM 2110 C CA . ASN B 1 33 ? 4.859 -25.094 -18.047 1 88 33 ASN B CA 1
ATOM 2111 C C . ASN B 1 33 ? 5.293 -25.844 -16.797 1 88 33 ASN B C 1
ATOM 2113 O O . ASN B 1 33 ? 4.754 -26.906 -16.484 1 88 33 ASN B O 1
ATOM 2117 N N . THR B 1 34 ? 6.289 -25.297 -16.078 1 94.06 34 THR B N 1
ATOM 2118 C CA . THR B 1 34 ? 6.73 -25.953 -14.859 1 94.06 34 THR B CA 1
ATOM 2119 C C . THR B 1 34 ? 6.043 -25.344 -13.641 1 94.06 34 THR B C 1
ATOM 2121 O O . THR B 1 34 ? 6.176 -25.859 -12.531 1 94.06 34 THR B O 1
ATOM 2124 N N . VAL B 1 35 ? 5.363 -24.328 -13.812 1 97.75 35 VAL B N 1
ATOM 2125 C CA . VAL B 1 35 ? 4.586 -23.703 -12.75 1 97.75 35 VAL B CA 1
ATOM 2126 C C . VAL B 1 35 ? 3.115 -23.641 -13.156 1 97.75 35 VAL B C 1
ATOM 2128 O O . VAL B 1 35 ? 2.547 -22.547 -13.289 1 97.75 35 VAL B O 1
ATOM 2131 N N . PRO B 1 36 ? 2.527 -24.781 -13.25 1 98.5 36 PRO B N 1
ATOM 2132 C CA . PRO B 1 36 ? 1.219 -24.859 -13.906 1 98.5 36 PRO B CA 1
ATOM 2133 C C . PRO B 1 36 ? 0.095 -24.281 -13.047 1 98.5 36 PRO B C 1
ATOM 2135 O O . PRO B 1 36 ? -1.028 -24.109 -13.531 1 98.5 36 PRO B O 1
ATOM 2138 N N . TYR B 1 37 ? 0.319 -23.969 -11.82 1 98.88 37 TYR B N 1
ATOM 2139 C CA . TYR B 1 37 ? -0.677 -23.391 -10.93 1 98.88 37 TYR B CA 1
ATOM 2140 C C . TYR B 1 37 ? -0.678 -21.859 -11.039 1 98.88 37 TYR B C 1
ATOM 2142 O O . TYR B 1 37 ? -1.573 -21.203 -10.508 1 98.88 37 TYR B O 1
ATOM 2150 N N . GLN B 1 38 ? 0.323 -21.281 -11.664 1 98.69 38 GLN B N 1
ATOM 2151 C CA . GLN B 1 38 ? 0.444 -19.844 -11.82 1 98.69 38 GLN B CA 1
ATOM 2152 C C . GLN B 1 38 ? -0.656 -19.281 -12.727 1 98.69 38 GLN B C 1
ATOM 2154 O O . GLN B 1 38 ? -0.907 -19.828 -13.805 1 98.69 38 GLN B O 1
ATOM 2159 N N . VAL B 1 39 ? -1.324 -18.234 -12.289 1 98.88 39 VAL B N 1
ATOM 2160 C CA . VAL B 1 39 ? -2.293 -17.578 -13.164 1 98.88 39 VAL B CA 1
ATOM 2161 C C . VAL B 1 39 ? -1.972 -16.094 -13.266 1 98.88 39 VAL B C 1
ATOM 2163 O O . VAL B 1 39 ? -1.305 -15.531 -12.398 1 98.88 39 VAL B O 1
ATOM 2166 N N . SER B 1 40 ? -2.348 -15.469 -14.344 1 98.69 40 SER B N 1
ATOM 2167 C CA . SER B 1 40 ? -2.301 -14.023 -14.547 1 98.69 40 SER B CA 1
ATOM 2168 C C . SER B 1 40 ? -3.676 -13.391 -14.344 1 98.69 40 SER B C 1
ATOM 2170 O O . SER B 1 40 ? -4.648 -13.797 -14.984 1 98.69 40 SER B O 1
ATOM 2172 N N . LEU B 1 41 ? -3.729 -12.531 -13.398 1 98.69 41 LEU B N 1
ATOM 2173 C CA . LEU B 1 41 ? -4.93 -11.719 -13.266 1 98.69 41 LEU B CA 1
ATOM 2174 C C . LEU B 1 41 ? -4.902 -10.555 -14.25 1 98.69 41 LEU B C 1
ATOM 2176 O O . LEU B 1 41 ? -3.926 -9.805 -14.305 1 98.69 41 LEU B O 1
ATOM 2180 N N . ASN B 1 42 ? -6.039 -10.477 -14.969 1 97.75 42 ASN B N 1
ATOM 2181 C CA . ASN B 1 42 ? -6.031 -9.609 -16.141 1 97.75 42 ASN B CA 1
ATOM 2182 C C . ASN B 1 42 ? -7.281 -8.734 -16.203 1 97.75 42 ASN B C 1
ATOM 2184 O O . ASN B 1 42 ? -8.391 -9.211 -15.93 1 97.75 42 ASN B O 1
ATOM 2188 N N . VAL B 1 43 ? -7.102 -7.449 -16.484 1 94.88 43 VAL B N 1
ATOM 2189 C CA . VAL B 1 43 ? -8.195 -6.516 -16.734 1 94.88 43 VAL B CA 1
ATOM 2190 C C . VAL B 1 43 ? -7.938 -5.762 -18.031 1 94.88 43 VAL B C 1
ATOM 2192 O O . VAL B 1 43 ? -8.164 -4.551 -18.109 1 94.88 43 VAL B O 1
ATOM 2195 N N . GLY B 1 44 ? -7.516 -6.391 -19.031 1 92.12 44 GLY B N 1
ATOM 2196 C CA . GLY B 1 44 ? -7.016 -5.84 -20.266 1 92.12 44 GLY B CA 1
ATOM 2197 C C . GLY B 1 44 ? -5.504 -5.906 -20.391 1 92.12 44 GLY B C 1
ATOM 2198 O O . GLY B 1 44 ? -4.961 -5.934 -21.5 1 92.12 44 GLY B O 1
ATOM 2199 N N . TYR B 1 45 ? -4.898 -5.949 -19.219 1 90.94 45 TYR B N 1
ATOM 2200 C CA . TYR B 1 45 ? -3.467 -6.172 -19.047 1 90.94 45 TYR B CA 1
ATOM 2201 C C . TYR B 1 45 ? -3.188 -6.941 -17.75 1 90.94 45 TYR B C 1
ATOM 2203 O O . TYR B 1 45 ? -4.012 -6.949 -16.844 1 90.94 45 TYR B O 1
ATOM 2211 N N . HIS B 1 46 ? -2.033 -7.621 -17.781 1 95.06 46 HIS B N 1
ATOM 2212 C CA . HIS B 1 46 ? -1.623 -8.289 -16.562 1 95.06 46 HIS B CA 1
ATOM 2213 C C . HIS B 1 46 ? -1.343 -7.281 -15.453 1 95.06 46 HIS B C 1
ATOM 2215 O O . HIS B 1 46 ? -0.587 -6.328 -15.648 1 95.06 46 HIS B O 1
ATOM 2221 N N . PHE B 1 47 ? -1.974 -7.59 -14.234 1 91.5 47 PHE B N 1
ATOM 2222 C CA . PHE B 1 47 ? -1.729 -6.605 -13.18 1 91.5 47 PHE B CA 1
ATOM 2223 C C . PHE B 1 47 ? -1.336 -7.293 -11.875 1 91.5 47 PHE B C 1
ATOM 2225 O O . PHE B 1 47 ? -0.779 -6.66 -10.977 1 91.5 47 PHE B O 1
ATOM 2232 N N . CYS B 1 48 ? -1.619 -8.547 -11.766 1 96.94 48 CYS B N 1
ATOM 2233 C CA . CYS B 1 48 ? -1.286 -9.344 -10.586 1 96.94 48 CYS B CA 1
ATOM 2234 C C . CYS B 1 48 ? -1.217 -10.828 -10.93 1 96.94 48 CYS B C 1
ATOM 2236 O O . CYS B 1 48 ? -1.683 -11.242 -11.992 1 96.94 48 CYS B O 1
ATOM 2238 N N . GLY B 1 49 ? -0.566 -11.57 -10.023 1 98.5 49 GLY B N 1
ATOM 2239 C CA . GLY B 1 49 ? -0.575 -13.016 -10.133 1 98.5 49 GLY B CA 1
ATOM 2240 C C . GLY B 1 49 ? -1.576 -13.68 -9.211 1 98.5 49 GLY B C 1
ATOM 2241 O O . GLY B 1 49 ? -2.305 -13 -8.484 1 98.5 49 GLY B O 1
ATOM 2242 N N . GLY B 1 50 ? -1.557 -14.969 -9.305 1 98.88 50 GLY B N 1
ATOM 2243 C CA . GLY B 1 50 ? -2.367 -15.828 -8.453 1 98.88 50 GLY B CA 1
ATOM 2244 C C . GLY B 1 50 ? -1.988 -17.297 -8.555 1 98.88 50 GLY B C 1
ATOM 2245 O O . GLY B 1 50 ? -1.081 -17.656 -9.305 1 98.88 50 GLY B O 1
ATOM 2246 N N . SER B 1 51 ? -2.684 -18.078 -7.762 1 98.94 51 SER B N 1
ATOM 2247 C CA . SER B 1 51 ? -2.457 -19.516 -7.707 1 98.94 51 SER B CA 1
ATOM 2248 C C . SER B 1 51 ? -3.771 -20.281 -7.797 1 98.94 51 SER B C 1
ATOM 2250 O O . SER B 1 51 ? -4.691 -20.047 -7.012 1 98.94 51 SER B O 1
ATOM 2252 N N . LEU B 1 52 ? -3.785 -21.172 -8.719 1 98.94 52 LEU B N 1
ATOM 2253 C CA . LEU B 1 52 ? -4.926 -22.078 -8.789 1 98.94 52 LEU B CA 1
ATOM 2254 C C . LEU B 1 52 ? -4.859 -23.125 -7.684 1 98.94 52 LEU B C 1
ATOM 2256 O O . LEU B 1 52 ? -3.881 -23.875 -7.586 1 98.94 52 LEU B O 1
ATOM 2260 N N . ILE B 1 53 ? -5.969 -23.188 -6.859 1 98.94 53 ILE B N 1
ATOM 2261 C CA . ILE B 1 53 ? -5.902 -24.125 -5.738 1 98.94 53 ILE B CA 1
ATOM 2262 C C . ILE B 1 53 ? -7.004 -25.172 -5.871 1 98.94 53 ILE B C 1
ATOM 2264 O O . ILE B 1 53 ? -7.047 -26.141 -5.109 1 98.94 53 ILE B O 1
ATOM 2268 N N . SER B 1 54 ? -7.91 -25 -6.746 1 98.75 54 SER B N 1
ATOM 2269 C CA . SER B 1 54 ? -8.898 -25.953 -7.254 1 98.75 54 SER B CA 1
ATOM 2270 C C . SER B 1 54 ? -9.344 -25.578 -8.664 1 98.75 54 SER B C 1
ATOM 2272 O O . SER B 1 54 ? -8.93 -24.547 -9.203 1 98.75 54 SER B O 1
ATOM 2274 N N . SER B 1 55 ? -10.164 -26.422 -9.211 1 98.75 55 SER B N 1
ATOM 2275 C CA . SER B 1 55 ? -10.594 -26.141 -10.578 1 98.75 55 SER B CA 1
ATOM 2276 C C . SER B 1 55 ? -11.43 -24.859 -10.633 1 98.75 55 SER B C 1
ATOM 2278 O O . SER B 1 55 ? -11.648 -24.312 -11.711 1 98.75 55 SER B O 1
ATOM 2280 N N . THR B 1 56 ? -11.844 -24.344 -9.438 1 98.81 56 THR B N 1
ATOM 2281 C CA . THR B 1 56 ? -12.758 -23.219 -9.508 1 98.81 56 THR B CA 1
ATOM 2282 C C . THR B 1 56 ? -12.258 -22.062 -8.641 1 98.81 56 THR B C 1
ATOM 2284 O O . THR B 1 56 ? -12.906 -21.016 -8.555 1 98.81 56 THR B O 1
ATOM 2287 N N . TRP B 1 57 ? -11.07 -22.219 -7.996 1 98.94 57 TRP B N 1
ATOM 2288 C CA . TRP B 1 57 ? -10.664 -21.188 -7.047 1 98.94 57 TRP B CA 1
ATOM 2289 C C . TRP B 1 57 ? -9.211 -20.797 -7.258 1 98.94 57 TRP B C 1
ATOM 2291 O O . TRP B 1 57 ? -8.352 -21.656 -7.457 1 98.94 57 TRP B O 1
ATOM 2301 N N . VAL B 1 58 ? -9.008 -19.547 -7.195 1 98.94 58 VAL B N 1
ATOM 2302 C CA . VAL B 1 58 ? -7.691 -18.938 -7.277 1 98.94 58 VAL B CA 1
ATOM 2303 C C . VAL B 1 58 ? -7.414 -18.141 -6.004 1 98.94 58 VAL B C 1
ATOM 2305 O O . VAL B 1 58 ? -8.305 -17.453 -5.484 1 98.94 58 VAL B O 1
ATOM 2308 N N . VAL B 1 59 ? -6.211 -18.234 -5.496 1 98.94 59 VAL B N 1
ATOM 2309 C CA . VAL B 1 59 ? -5.746 -17.406 -4.387 1 98.94 59 VAL B CA 1
ATOM 2310 C C . VAL B 1 59 ? -4.844 -16.297 -4.914 1 98.94 59 VAL B C 1
ATOM 2312 O O . VAL B 1 59 ? -4.004 -16.531 -5.789 1 98.94 59 VAL B O 1
ATOM 2315 N N . SER B 1 60 ? -5.027 -15.07 -4.453 1 98.88 60 SER B N 1
ATOM 2316 C CA . SER B 1 60 ? -4.199 -13.914 -4.766 1 98.88 60 SER B CA 1
ATOM 2317 C C . SER B 1 60 ? -4.102 -12.969 -3.574 1 98.88 60 SER B C 1
ATOM 2319 O O . SER B 1 60 ? -4.297 -13.375 -2.428 1 98.88 60 SER B O 1
ATOM 2321 N N . ALA B 1 61 ? -3.57 -11.773 -3.834 1 98.81 61 ALA B N 1
ATOM 2322 C CA . ALA B 1 61 ? -3.422 -10.766 -2.787 1 98.81 61 ALA B CA 1
ATOM 2323 C C . ALA B 1 61 ? -4.645 -9.852 -2.725 1 98.81 61 ALA B C 1
ATOM 2325 O O . ALA B 1 61 ? -5.18 -9.453 -3.762 1 98.81 61 ALA B O 1
ATOM 2326 N N . ALA B 1 62 ? -5.039 -9.5 -1.552 1 98.56 62 ALA B N 1
ATOM 2327 C CA . ALA B 1 62 ? -6.219 -8.656 -1.359 1 98.56 62 ALA B CA 1
ATOM 2328 C C . ALA B 1 62 ? -6.008 -7.27 -1.95 1 98.56 62 ALA B C 1
ATOM 2330 O O . ALA B 1 62 ? -6.945 -6.648 -2.455 1 98.56 62 ALA B O 1
ATOM 2331 N N . HIS B 1 63 ? -4.805 -6.805 -1.933 1 94.88 63 HIS B N 1
ATOM 2332 C CA . HIS B 1 63 ? -4.562 -5.461 -2.441 1 94.88 63 HIS B CA 1
ATOM 2333 C C . HIS B 1 63 ? -4.695 -5.414 -3.961 1 94.88 63 HIS B C 1
ATOM 2335 O O . HIS B 1 63 ? -4.719 -4.332 -4.555 1 94.88 63 HIS B O 1
ATOM 2341 N N . CYS B 1 64 ? -4.84 -6.586 -4.641 1 96.12 64 CYS B N 1
ATOM 2342 C CA . CYS B 1 64 ? -5.031 -6.684 -6.082 1 96.12 64 CYS B CA 1
ATOM 2343 C C . CYS B 1 64 ? -6.512 -6.719 -6.438 1 96.12 64 CYS B C 1
ATOM 2345 O O . CYS B 1 64 ? -6.879 -7.082 -7.555 1 96.12 64 CYS B O 1
ATOM 2347 N N . TYR B 1 65 ? -7.355 -6.324 -5.547 1 96.38 65 TYR B N 1
ATOM 2348 C CA . TYR B 1 65 ? -8.797 -6.461 -5.754 1 96.38 65 TYR B CA 1
ATOM 2349 C C . TYR B 1 65 ? -9.258 -5.629 -6.941 1 96.38 65 TYR B C 1
ATOM 2351 O O . TYR B 1 65 ? -8.883 -4.461 -7.074 1 96.38 65 TYR B O 1
ATOM 2359 N N . GLN B 1 66 ? -9.922 -6.262 -7.793 1 92.44 66 GLN B N 1
ATOM 2360 C CA . GLN B 1 66 ? -10.812 -5.691 -8.797 1 92.44 66 GLN B CA 1
ATOM 2361 C C . GLN B 1 66 ? -12.172 -6.387 -8.789 1 92.44 66 GLN B C 1
ATOM 2363 O O . GLN B 1 66 ? -12.266 -7.578 -8.484 1 92.44 66 GLN B O 1
ATOM 2368 N N . SER B 1 67 ? -13.211 -5.625 -9.109 1 92.75 67 SER B N 1
ATOM 2369 C CA . SER B 1 67 ? -14.555 -6.203 -9.062 1 92.75 67 SER B CA 1
ATOM 2370 C C . SER B 1 67 ? -14.727 -7.297 -10.109 1 92.75 67 SER B C 1
ATOM 2372 O O . SER B 1 67 ? -15.492 -8.242 -9.906 1 92.75 67 SER B O 1
ATOM 2374 N N . ARG B 1 68 ? -14.094 -7.129 -11.219 1 95.81 68 ARG B N 1
ATOM 2375 C CA . ARG B 1 68 ? -14.102 -8.102 -12.305 1 95.81 68 ARG B CA 1
ATOM 2376 C C . ARG B 1 68 ? -12.688 -8.391 -12.797 1 95.81 68 ARG B C 1
ATOM 2378 O O . ARG B 1 68 ? -11.93 -7.461 -13.102 1 95.81 68 ARG B O 1
ATOM 2385 N N . ILE B 1 69 ? -12.422 -9.656 -12.82 1 97.94 69 ILE B N 1
ATOM 2386 C CA . ILE B 1 69 ? -11.078 -10.078 -13.211 1 97.94 69 ILE B CA 1
ATOM 2387 C C . ILE B 1 69 ? -11.172 -11.203 -14.242 1 97.94 69 ILE B C 1
ATOM 2389 O O . ILE B 1 69 ? -11.992 -12.117 -14.102 1 97.94 69 ILE B O 1
ATOM 2393 N N . GLU B 1 70 ? -10.43 -11.086 -15.25 1 98.75 70 GLU B N 1
ATOM 2394 C CA . GLU B 1 70 ? -10.188 -12.227 -16.141 1 98.75 70 GLU B CA 1
ATOM 2395 C C . GLU B 1 70 ? -8.945 -12.992 -15.711 1 98.75 70 GLU B C 1
ATOM 2397 O O . GLU B 1 70 ? -7.855 -12.414 -15.609 1 98.75 70 GLU B O 1
ATOM 2402 N N . VAL B 1 71 ? -9.148 -14.258 -15.5 1 98.88 71 VAL B N 1
ATOM 2403 C CA . VAL B 1 71 ? -8.047 -15.102 -15.039 1 98.88 71 VAL B CA 1
ATOM 2404 C C . VAL B 1 71 ? -7.477 -15.891 -16.219 1 98.88 71 VAL B C 1
ATOM 2406 O O . VAL B 1 71 ? -8.188 -16.656 -16.859 1 98.88 71 VAL B O 1
ATOM 2409 N N . HIS B 1 72 ? -6.195 -15.688 -16.484 1 98.69 72 HIS B N 1
ATOM 2410 C CA . HIS B 1 72 ? -5.508 -16.422 -17.531 1 98.69 72 HIS B CA 1
ATOM 2411 C C . HIS B 1 72 ? -4.684 -17.578 -16.953 1 98.69 72 HIS B C 1
ATOM 2413 O O . HIS B 1 72 ? -3.758 -17.344 -16.172 1 98.69 72 HIS B O 1
ATOM 2419 N N . LEU B 1 73 ? -5.082 -18.766 -17.328 1 98.56 73 LEU B N 1
ATOM 2420 C CA . LEU B 1 73 ? -4.418 -19.984 -16.891 1 98.56 73 LEU B CA 1
ATOM 2421 C C . LEU B 1 73 ? -3.559 -20.562 -18.016 1 98.56 73 LEU B C 1
ATOM 2423 O O . LEU B 1 73 ? -3.812 -20.312 -19.188 1 98.56 73 LEU B O 1
ATOM 2427 N N . GLY B 1 74 ? -2.529 -21.328 -17.562 1 98 74 GLY B N 1
ATOM 2428 C CA . GLY B 1 74 ? -1.703 -22.016 -18.547 1 98 74 GLY B CA 1
ATOM 2429 C C . GLY B 1 74 ? -0.795 -21.078 -19.328 1 98 74 GLY B C 1
ATOM 2430 O O . GLY B 1 74 ? -0.414 -21.375 -20.453 1 98 74 GLY B O 1
ATOM 2431 N N . GLU B 1 75 ? -0.487 -19.922 -18.719 1 97 75 GLU B N 1
ATOM 2432 C CA . GLU B 1 75 ? 0.329 -18.906 -19.359 1 97 75 GLU B CA 1
ATOM 2433 C C . GLU B 1 75 ? 1.81 -19.094 -19.047 1 97 75 GLU B C 1
ATOM 2435 O O . GLU B 1 75 ? 2.172 -19.391 -17.906 1 97 75 GLU B O 1
ATOM 2440 N N . HIS B 1 76 ? 2.611 -19.062 -20.156 1 97.12 76 HIS B N 1
ATOM 2441 C CA . HIS B 1 76 ? 4.043 -18.828 -19.984 1 97.12 76 HIS B CA 1
ATOM 2442 C C . HIS B 1 76 ? 4.438 -17.453 -20.531 1 97.12 76 HIS B C 1
ATOM 2444 O O . HIS B 1 76 ? 4.941 -16.609 -19.781 1 97.12 76 HIS B O 1
ATOM 2450 N N . ASN B 1 77 ? 4.285 -17.234 -21.75 1 97 77 ASN B N 1
ATOM 2451 C CA . ASN B 1 77 ? 4.434 -15.945 -22.391 1 97 77 ASN B CA 1
ATOM 2452 C C . ASN B 1 77 ? 3.088 -15.242 -22.562 1 97 77 ASN B C 1
ATOM 2454 O O . ASN B 1 77 ? 2.275 -15.633 -23.406 1 97 77 ASN B O 1
ATOM 2458 N N . ILE B 1 78 ? 2.842 -14.164 -21.812 1 96.19 78 ILE B N 1
ATOM 2459 C CA . ILE B 1 78 ? 1.515 -13.57 -21.734 1 96.19 78 ILE B CA 1
ATOM 2460 C C . ILE B 1 78 ? 1.293 -12.648 -22.938 1 96.19 78 ILE B C 1
ATOM 2462 O O . ILE B 1 78 ? 0.208 -12.086 -23.109 1 96.19 78 ILE B O 1
ATOM 2466 N N . ALA B 1 79 ? 2.328 -12.492 -23.797 1 94.56 79 ALA B N 1
ATOM 2467 C CA . ALA B 1 79 ? 2.205 -11.617 -24.969 1 94.56 79 ALA B CA 1
ATOM 2468 C C . ALA B 1 79 ? 1.774 -12.398 -26.203 1 94.56 79 ALA B C 1
ATOM 2470 O O . ALA B 1 79 ? 1.408 -11.805 -27.219 1 94.56 79 ALA B O 1
ATOM 2471 N N . VAL B 1 80 ? 1.825 -13.711 -26.094 1 95.06 80 VAL B N 1
ATOM 2472 C CA . VAL B 1 80 ? 1.479 -14.516 -27.266 1 95.06 80 VAL B CA 1
ATOM 2473 C C . VAL B 1 80 ? 0.578 -15.68 -26.844 1 95.06 80 VAL B C 1
ATOM 2475 O O . VAL B 1 80 ? 0.592 -16.094 -25.688 1 95.06 80 VAL B O 1
ATOM 2478 N N . SER B 1 81 ? -0.226 -16.141 -27.812 1 94.19 81 SER B N 1
ATOM 2479 C CA . SER B 1 81 ? -0.992 -17.359 -27.594 1 94.19 81 SER B CA 1
ATOM 2480 C C . SER B 1 81 ? -0.116 -18.609 -27.75 1 94.19 81 SER B C 1
ATOM 2482 O O . SER B 1 81 ? 0.49 -18.812 -28.812 1 94.19 81 SER B O 1
ATOM 2484 N N . GLU B 1 82 ? -0.052 -19.406 -26.797 1 94.5 82 GLU B N 1
ATOM 2485 C CA . GLU B 1 82 ? 0.81 -20.594 -26.828 1 94.5 82 GLU B CA 1
ATOM 2486 C C . GLU B 1 82 ? -0.006 -21.875 -27 1 94.5 82 GLU B C 1
ATOM 2488 O O . GLU B 1 82 ? 0.557 -22.953 -27.141 1 94.5 82 GLU B O 1
ATOM 2493 N N . GLY B 1 83 ? -1.313 -21.734 -26.984 1 93.56 83 GLY B N 1
ATOM 2494 C CA . GLY B 1 83 ? -2.188 -22.875 -27.234 1 93.56 83 GLY B CA 1
ATOM 2495 C C . GLY B 1 83 ? -2.549 -23.641 -25.969 1 93.56 83 GLY B C 1
ATOM 2496 O O . GLY B 1 83 ? -3.344 -24.578 -26.016 1 93.56 83 GLY B O 1
ATOM 2497 N N . THR B 1 84 ? -2.051 -23.297 -24.891 1 93.19 84 THR B N 1
ATOM 2498 C CA . THR B 1 84 ? -2.266 -24.016 -23.641 1 93.19 84 THR B CA 1
ATOM 2499 C C . THR B 1 84 ? -3.154 -23.188 -22.703 1 93.19 84 THR B C 1
ATOM 2501 O O . THR B 1 84 ? -3.527 -23.672 -21.625 1 93.19 84 THR B O 1
ATOM 2504 N N . GLU B 1 85 ? -3.535 -22.016 -23.109 1 96 85 GLU B N 1
ATOM 2505 C CA . GLU B 1 85 ? -4.137 -21.047 -22.203 1 96 85 GLU B CA 1
ATOM 2506 C C . GLU B 1 85 ? -5.645 -21.25 -22.094 1 96 85 GLU B C 1
ATOM 2508 O O . GLU B 1 85 ? -6.277 -21.734 -23.031 1 96 85 GLU B O 1
ATOM 2513 N N . GLN B 1 86 ? -6.152 -20.953 -20.969 1 98.06 86 GLN B N 1
ATOM 2514 C CA . GLN B 1 86 ? -7.57 -20.734 -20.703 1 98.06 86 GLN B CA 1
ATOM 2515 C C . GLN B 1 86 ? -7.801 -19.359 -20.062 1 98.06 86 GLN B C 1
ATOM 2517 O O . GLN B 1 86 ? -7.031 -18.938 -19.188 1 98.06 86 GLN B O 1
ATOM 2522 N N . SER B 1 87 ? -8.789 -18.656 -20.547 1 98.38 87 SER B N 1
ATOM 2523 C CA . SER B 1 87 ? -9.227 -17.406 -19.938 1 98.38 87 SER B CA 1
ATOM 2524 C C . SER B 1 87 ? -10.625 -17.547 -19.344 1 98.38 87 SER B C 1
ATOM 2526 O O . SER B 1 87 ? -11.578 -17.891 -20.047 1 98.38 87 SER B O 1
ATOM 2528 N N . ILE B 1 88 ? -10.688 -17.359 -18.062 1 98.88 88 ILE B N 1
ATOM 2529 C CA . ILE B 1 88 ? -11.953 -17.547 -17.359 1 98.88 88 ILE B CA 1
ATOM 2530 C C . ILE B 1 88 ? -12.25 -16.312 -16.5 1 98.88 88 ILE B C 1
ATOM 2532 O O . ILE B 1 88 ? -11.383 -15.844 -15.766 1 98.88 88 ILE B O 1
ATOM 2536 N N . ASN B 1 89 ? -13.43 -15.828 -16.594 1 98.81 89 ASN B N 1
ATOM 2537 C CA . ASN B 1 89 ? -13.828 -14.68 -15.789 1 98.81 89 ASN B CA 1
ATOM 2538 C C . ASN B 1 89 ? -14.078 -15.062 -14.336 1 98.81 89 ASN B C 1
ATOM 2540 O O . ASN B 1 89 ? -14.391 -16.219 -14.039 1 98.81 89 ASN B O 1
ATOM 2544 N N . SER B 1 90 ? -13.898 -14.023 -13.508 1 98.81 90 SER B N 1
ATOM 2545 C CA . SER B 1 90 ? -14.297 -14.227 -12.117 1 98.81 90 SER B CA 1
ATOM 2546 C C . SER B 1 90 ? -15.812 -14.234 -11.977 1 98.81 90 SER B C 1
ATOM 2548 O O . SER B 1 90 ? -16.516 -13.484 -12.656 1 98.81 90 SER B O 1
ATOM 2550 N N . ALA B 1 91 ? -16.266 -15.117 -11.156 1 98.88 91 ALA B N 1
ATOM 2551 C CA . ALA B 1 91 ? -17.641 -15.07 -10.695 1 98.88 91 ALA B CA 1
ATOM 2552 C C . ALA B 1 91 ? -17.766 -14.258 -9.414 1 98.88 91 ALA B C 1
ATOM 2554 O O . ALA B 1 91 ? -18.734 -13.523 -9.219 1 98.88 91 ALA B O 1
ATOM 2555 N N . LYS B 1 92 ? -16.859 -14.422 -8.5 1 98.69 92 LYS B N 1
ATOM 2556 C CA . LYS B 1 92 ? -16.734 -13.688 -7.242 1 98.69 92 LYS B CA 1
ATOM 2557 C C . LYS B 1 92 ? -15.273 -13.328 -6.953 1 98.69 92 LYS B C 1
ATOM 2559 O O . LYS B 1 92 ? -14.367 -14.078 -7.316 1 98.69 92 LYS B O 1
ATOM 2564 N N . VAL B 1 93 ? -15.07 -12.25 -6.387 1 98.5 93 VAL B N 1
ATOM 2565 C CA . VAL B 1 93 ? -13.781 -11.805 -5.871 1 98.5 93 VAL B CA 1
ATOM 2566 C C . VAL B 1 93 ? -13.914 -11.453 -4.391 1 98.5 93 VAL B C 1
ATOM 2568 O O . VAL B 1 93 ? -14.594 -10.484 -4.031 1 98.5 93 VAL B O 1
ATOM 2571 N N . ILE B 1 94 ? -13.273 -12.18 -3.5 1 98.69 94 ILE B N 1
ATOM 2572 C CA . ILE B 1 94 ? -13.547 -12.109 -2.068 1 98.69 94 ILE B CA 1
ATOM 2573 C C . ILE B 1 94 ? -12.25 -11.797 -1.315 1 98.69 94 ILE B C 1
ATOM 2575 O O . ILE B 1 94 ? -11.391 -12.664 -1.151 1 98.69 94 ILE B O 1
ATOM 2579 N N . ARG B 1 95 ? -12.109 -10.586 -0.817 1 97.94 95 ARG B N 1
ATOM 2580 C CA . ARG B 1 95 ? -10.984 -10.234 0.047 1 97.94 95 ARG B CA 1
ATOM 2581 C C . ARG B 1 95 ? -11.18 -10.797 1.452 1 97.94 95 ARG B C 1
ATOM 2583 O O . ARG B 1 95 ? -12.312 -10.953 1.913 1 97.94 95 ARG B O 1
ATOM 2590 N N . HIS B 1 96 ? -10.094 -11.117 2.08 1 98.62 96 HIS B N 1
ATOM 2591 C CA . HIS B 1 96 ? -10.203 -11.453 3.496 1 98.62 96 HIS B CA 1
ATOM 2592 C C . HIS B 1 96 ? -10.883 -10.328 4.27 1 98.62 96 HIS B C 1
ATOM 2594 O O . HIS B 1 96 ? -10.57 -9.148 4.074 1 98.62 96 HIS B O 1
ATOM 2600 N N . PRO B 1 97 ? -11.852 -10.688 5.102 1 97 97 PRO B N 1
ATOM 2601 C CA . PRO B 1 97 ? -12.594 -9.625 5.789 1 97 97 PRO B CA 1
ATOM 2602 C C . PRO B 1 97 ? -11.711 -8.789 6.707 1 97 97 PRO B C 1
ATOM 2604 O O . PRO B 1 97 ? -12.039 -7.633 6.996 1 97 97 PRO B O 1
ATOM 2607 N N . GLY B 1 98 ? -10.672 -9.312 7.188 1 96.56 98 GLY B N 1
ATOM 2608 C CA . GLY B 1 98 ? -9.742 -8.609 8.055 1 96.56 98 GLY B CA 1
ATOM 2609 C C . GLY B 1 98 ? -8.633 -7.898 7.293 1 96.56 98 GLY B C 1
ATOM 2610 O O . GLY B 1 98 ? -7.664 -7.434 7.887 1 96.56 98 GLY B O 1
ATOM 2611 N N . TYR B 1 99 ? -8.711 -7.773 5.926 1 97.06 99 TYR B N 1
ATOM 2612 C CA . TYR B 1 99 ? -7.688 -7.094 5.141 1 97.06 99 TYR B CA 1
ATOM 2613 C C . TYR B 1 99 ? -7.578 -5.629 5.539 1 97.06 99 TYR B C 1
ATOM 2615 O O . TYR B 1 99 ? -8.594 -4.934 5.664 1 97.06 99 TYR B O 1
ATOM 2623 N N . SER B 1 100 ? -6.309 -5.262 5.73 1 92.44 100 SER B N 1
ATOM 2624 C CA . SER B 1 100 ? -6.027 -3.857 6.012 1 92.44 100 SER B CA 1
ATOM 2625 C C . SER B 1 100 ? -5.203 -3.223 4.898 1 92.44 100 SER B C 1
ATOM 2627 O O . SER B 1 100 ? -4.051 -3.596 4.684 1 92.44 100 SER B O 1
ATOM 2629 N N . SER B 1 101 ? -5.812 -2.27 4.219 1 89.38 101 SER B N 1
ATOM 2630 C CA . SER B 1 101 ? -5.07 -1.558 3.184 1 89.38 101 SER B CA 1
ATOM 2631 C C . SER B 1 101 ? -4.008 -0.648 3.791 1 89.38 101 SER B C 1
ATOM 2633 O O . SER B 1 101 ? -3.143 -0.137 3.078 1 89.38 101 SER B O 1
ATOM 2635 N N . TYR B 1 102 ? -4.055 -0.431 5.133 1 87.25 102 TYR B N 1
ATOM 2636 C CA . TYR B 1 102 ? -3.092 0.419 5.824 1 87.25 102 TYR B CA 1
ATOM 2637 C C . TYR B 1 102 ? -1.752 -0.29 5.984 1 87.25 102 TYR B C 1
ATOM 2639 O O . TYR B 1 102 ? -0.703 0.27 5.66 1 87.25 102 TYR B O 1
ATOM 2647 N N . ASN B 1 103 ? -1.814 -1.447 6.512 1 88.62 103 ASN B N 1
ATOM 2648 C CA . ASN B 1 103 ? -0.554 -2.125 6.793 1 88.62 103 ASN B CA 1
ATOM 2649 C C . ASN B 1 103 ? -0.438 -3.436 6.02 1 88.62 103 ASN B C 1
ATOM 2651 O O . ASN B 1 103 ? 0.502 -4.203 6.23 1 88.62 103 ASN B O 1
ATOM 2655 N N . LEU B 1 104 ? -1.368 -3.742 5.16 1 94.25 104 LEU B N 1
ATOM 2656 C CA . LEU B 1 104 ? -1.396 -4.898 4.273 1 94.25 104 LEU B CA 1
ATOM 2657 C C . LEU B 1 104 ? -1.452 -6.195 5.074 1 94.25 104 LEU B C 1
ATOM 2659 O O . LEU B 1 104 ? -0.978 -7.238 4.613 1 94.25 104 LEU B O 1
ATOM 2663 N N . ASP B 1 105 ? -1.993 -6.117 6.324 1 96.88 105 ASP B N 1
ATOM 2664 C CA 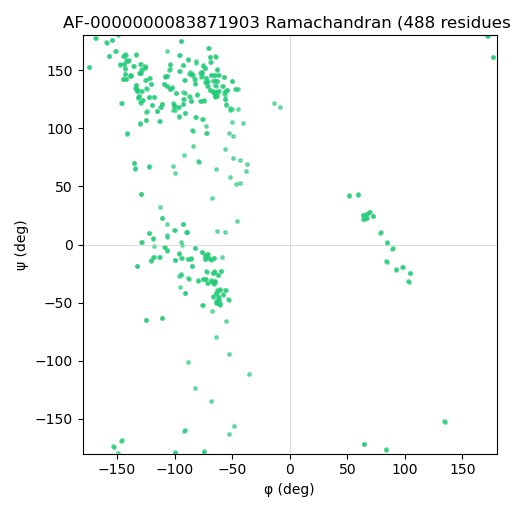. ASP B 1 105 ? -2.303 -7.352 7.039 1 96.88 105 ASP B CA 1
ATOM 2665 C C . ASP B 1 105 ? -3.457 -8.102 6.371 1 96.88 105 ASP B C 1
ATOM 2667 O O . ASP B 1 105 ? -4.336 -7.48 5.77 1 96.88 105 ASP B O 1
ATOM 2671 N N . ASN B 1 106 ? -3.377 -9.453 6.426 1 98.62 106 ASN B N 1
ATOM 2672 C CA . ASN B 1 106 ? -4.391 -10.305 5.824 1 98.62 106 ASN B CA 1
ATOM 2673 C C . ASN B 1 106 ? -4.516 -10.055 4.324 1 98.62 106 ASN B C 1
ATOM 2675 O O . ASN B 1 106 ? -5.625 -9.922 3.801 1 98.62 106 ASN B O 1
ATOM 2679 N N . ASP B 1 107 ? -3.365 -9.93 3.684 1 98.44 107 ASP B N 1
ATOM 2680 C CA . ASP B 1 107 ? -3.318 -9.648 2.252 1 98.44 107 ASP B CA 1
ATOM 2681 C C . ASP B 1 107 ? -3.562 -10.922 1.44 1 98.44 107 ASP B C 1
ATOM 2683 O O . ASP B 1 107 ? -2.66 -11.414 0.764 1 98.44 107 ASP B O 1
ATOM 2687 N N . ILE B 1 108 ? -4.805 -11.32 1.504 1 98.88 108 ILE B N 1
ATOM 2688 C CA . ILE B 1 108 ? -5.195 -12.531 0.797 1 98.88 108 ILE B CA 1
ATOM 2689 C C . ILE B 1 108 ? -6.613 -12.383 0.256 1 98.88 108 ILE B C 1
ATOM 2691 O O . ILE B 1 108 ? -7.457 -11.727 0.878 1 98.88 108 ILE B O 1
ATOM 2695 N N . MET B 1 109 ? -6.754 -12.922 -0.878 1 98.88 109 MET B N 1
ATOM 2696 C CA . MET B 1 109 ? -8.008 -12.828 -1.614 1 98.88 109 MET B CA 1
ATOM 2697 C C . MET B 1 109 ? -8.305 -14.133 -2.348 1 98.88 109 MET B C 1
ATOM 2699 O O . MET B 1 109 ? -7.391 -14.805 -2.83 1 98.88 109 MET B O 1
ATOM 2703 N N . LEU B 1 110 ? -9.602 -14.523 -2.385 1 98.94 110 LEU B N 1
ATOM 2704 C CA . LEU B 1 110 ? -10.07 -15.672 -3.16 1 98.94 110 LEU B CA 1
ATOM 2705 C C . LEU B 1 110 ? -10.883 -15.211 -4.363 1 98.94 110 LEU B C 1
ATOM 2707 O O . LEU B 1 110 ? -11.68 -14.273 -4.262 1 98.94 110 LEU B O 1
ATOM 2711 N N . ILE B 1 111 ? -10.664 -15.844 -5.473 1 98.94 111 ILE B N 1
ATOM 2712 C CA . ILE B 1 111 ? -11.414 -15.594 -6.695 1 98.94 111 ILE B CA 1
ATOM 2713 C C . ILE B 1 111 ? -12.125 -16.875 -7.133 1 98.94 111 ILE B C 1
ATOM 2715 O O . ILE B 1 111 ? -11.477 -17.906 -7.367 1 98.94 111 ILE B O 1
ATOM 2719 N N . LYS B 1 112 ? -13.383 -16.797 -7.203 1 98.94 112 LYS B N 1
ATOM 2720 C CA . LYS B 1 112 ? -14.156 -17.891 -7.785 1 98.94 112 LYS B CA 1
ATOM 2721 C C . LYS B 1 112 ? -14.273 -17.734 -9.297 1 98.94 112 LYS B C 1
ATOM 2723 O O . LYS B 1 112 ? -14.711 -16.688 -9.789 1 98.94 112 LYS B O 1
ATOM 2728 N N . LEU B 1 113 ? -13.906 -18.781 -9.969 1 98.88 113 LEU B N 1
ATOM 2729 C CA . LEU B 1 113 ? -14.023 -18.766 -11.422 1 98.88 113 LEU B CA 1
ATOM 2730 C C . LEU B 1 113 ? -15.469 -18.984 -11.859 1 98.88 113 LEU B C 1
ATOM 2732 O O . LEU B 1 113 ? -16.203 -19.734 -11.219 1 98.88 113 LEU B O 1
ATOM 2736 N N . SER B 1 114 ? -15.805 -18.375 -12.969 1 98.88 114 SER B N 1
ATOM 2737 C CA . SER B 1 114 ? -17.172 -18.453 -13.453 1 98.88 114 SER B CA 1
ATOM 2738 C C . SER B 1 114 ? -17.484 -19.844 -14.016 1 98.88 114 SER B C 1
ATOM 2740 O O . SER B 1 114 ? -18.641 -20.219 -14.172 1 98.88 114 SER B O 1
ATOM 2742 N N . LYS B 1 115 ? -16.562 -20.609 -14.43 1 98.75 115 LYS B N 1
ATOM 2743 C CA . LYS B 1 115 ? -16.609 -22.016 -14.82 1 98.75 115 LYS B CA 1
ATOM 2744 C C . LYS B 1 115 ? -15.336 -22.75 -14.414 1 98.75 115 LYS B C 1
ATOM 2746 O O . LYS B 1 115 ? -14.281 -22.125 -14.25 1 98.75 115 LYS B O 1
ATOM 2751 N N . PRO B 1 116 ? -15.477 -24.062 -14.25 1 98.75 116 PRO B N 1
ATOM 2752 C CA . PRO B 1 116 ? -14.281 -24.812 -13.859 1 98.75 116 PRO B CA 1
ATOM 2753 C C . PRO B 1 116 ? -13.188 -24.781 -14.93 1 98.75 116 PRO B C 1
ATOM 2755 O O . PRO B 1 116 ? -13.492 -24.844 -16.125 1 98.75 116 PRO B O 1
ATOM 2758 N N . ALA B 1 117 ? -11.977 -24.578 -14.445 1 98.88 117 ALA B N 1
ATOM 2759 C CA . ALA B 1 117 ? -10.836 -24.766 -15.336 1 98.88 117 ALA B CA 1
ATOM 2760 C C . ALA B 1 117 ? -10.695 -26.234 -15.75 1 98.88 117 ALA B C 1
ATOM 2762 O O . ALA B 1 117 ? -10.93 -27.141 -14.945 1 98.88 117 ALA B O 1
ATOM 2763 N N . THR B 1 118 ? -10.336 -26.438 -16.984 1 98.5 118 THR B N 1
ATOM 2764 C CA . THR B 1 118 ? -9.938 -27.766 -17.422 1 98.5 118 THR B CA 1
ATOM 2765 C C . THR B 1 118 ? -8.484 -28.047 -17.062 1 98.5 118 THR B C 1
ATOM 2767 O O . THR B 1 118 ? -7.566 -27.484 -17.672 1 98.5 118 THR B O 1
ATOM 2770 N N . LEU B 1 119 ? -8.391 -28.922 -16.141 1 98.31 119 LEU B N 1
ATOM 2771 C CA . LEU B 1 119 ? -7.039 -29.234 -15.688 1 98.31 119 LEU B CA 1
ATOM 2772 C C . LEU B 1 119 ? -6.285 -30.047 -16.734 1 98.31 119 LEU B C 1
ATOM 2774 O O . LEU B 1 119 ? -6.883 -30.875 -17.438 1 98.31 119 LEU B O 1
ATOM 2778 N N . SER B 1 120 ? -5.02 -29.812 -16.875 1 97.31 120 SER B N 1
ATOM 2779 C CA . SER B 1 120 ? -4.098 -30.469 -17.812 1 97.31 120 SER B CA 1
ATOM 2780 C C . SER B 1 120 ? -2.668 -30.438 -17.281 1 97.31 120 SER B C 1
ATOM 2782 O O . SER B 1 120 ? -2.439 -30.109 -16.109 1 97.31 120 SER B O 1
ATOM 2784 N N . SER B 1 121 ? -1.754 -30.891 -18.141 1 96 121 SER B N 1
ATOM 2785 C CA . SER B 1 121 ? -0.351 -30.844 -17.75 1 96 121 SER B CA 1
ATOM 2786 C C . SER B 1 121 ? 0.131 -29.406 -17.594 1 96 121 SER B C 1
ATOM 2788 O O . SER B 1 121 ? 1.073 -29.141 -16.844 1 96 121 SER B O 1
ATOM 2790 N N . ASN B 1 122 ? -0.528 -28.469 -18.25 1 96.44 122 ASN B N 1
ATOM 2791 C CA . ASN B 1 122 ? -0.13 -27.062 -18.234 1 96.44 122 ASN B CA 1
ATOM 2792 C C . ASN B 1 122 ? -0.955 -26.25 -17.25 1 96.44 122 ASN B C 1
ATOM 2794 O O . ASN B 1 122 ? -0.645 -25.094 -16.969 1 96.44 122 ASN B O 1
ATOM 2798 N N . ILE B 1 123 ? -2.012 -26.797 -16.781 1 98.38 123 ILE B N 1
ATOM 2799 C CA . ILE B 1 123 ? -2.898 -26.172 -15.805 1 98.38 123 ILE B CA 1
ATOM 2800 C C . ILE B 1 123 ? -3.164 -27.141 -14.656 1 98.38 123 ILE B C 1
ATOM 2802 O O . ILE B 1 123 ? -3.914 -28.109 -14.82 1 98.38 123 ILE B O 1
ATOM 2806 N N . LYS B 1 124 ? -2.541 -26.922 -13.539 1 98.62 124 LYS B N 1
ATOM 2807 C CA . LYS B 1 124 ? -2.695 -27.734 -12.344 1 98.62 124 LYS B CA 1
ATOM 2808 C C . LYS B 1 124 ? -2.889 -26.875 -11.102 1 98.62 124 LYS B C 1
ATOM 2810 O O . LYS B 1 124 ? -2.67 -25.656 -11.141 1 98.62 124 LYS B O 1
ATOM 2815 N N . THR B 1 125 ? -3.357 -27.5 -10.078 1 98.81 125 THR B N 1
ATOM 2816 C CA . THR B 1 125 ? -3.533 -26.812 -8.805 1 98.81 125 THR B CA 1
ATOM 2817 C C . THR B 1 125 ? -2.303 -26.984 -7.918 1 98.81 125 THR B C 1
ATOM 2819 O O . THR B 1 125 ? -1.492 -27.891 -8.141 1 98.81 125 THR B O 1
ATOM 2822 N N . VAL B 1 126 ? -2.076 -26.109 -7.059 1 98.88 126 VAL B N 1
ATOM 2823 C CA . VAL B 1 126 ? -1.082 -26.25 -6 1 98.88 126 VAL B CA 1
ATOM 2824 C C . VAL B 1 126 ? -1.78 -26.484 -4.66 1 98.88 126 VAL B C 1
ATOM 2826 O O . VAL B 1 126 ? -2.842 -25.906 -4.402 1 98.88 126 VAL B O 1
ATOM 2829 N N . SER B 1 127 ? -1.167 -27.281 -3.811 1 98.75 127 SER B N 1
ATOM 2830 C CA . SER B 1 127 ? -1.757 -27.641 -2.525 1 98.75 127 SER B CA 1
ATOM 2831 C C . SER B 1 127 ? -1.611 -26.5 -1.517 1 98.75 127 SER B C 1
ATOM 2833 O O . SER B 1 127 ? -0.591 -25.812 -1.493 1 98.75 127 SER B O 1
ATOM 2835 N N . LEU B 1 128 ? -2.666 -26.359 -0.659 1 98.81 128 LEU B N 1
ATOM 2836 C CA . LEU B 1 128 ? -2.529 -25.516 0.521 1 98.81 128 LEU B CA 1
ATOM 283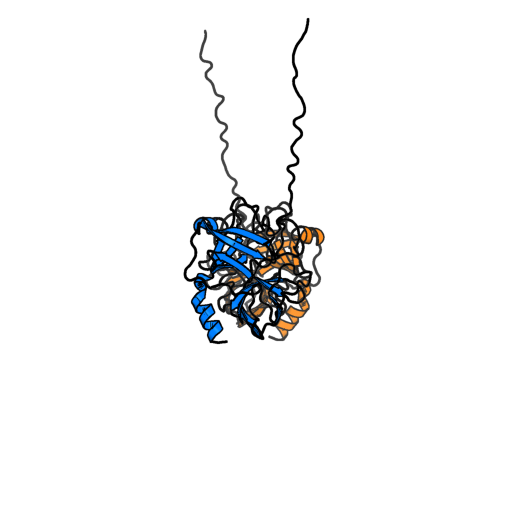7 C C . LEU B 1 128 ? -1.564 -26.141 1.526 1 98.81 128 LEU B C 1
ATOM 2839 O O . LEU B 1 128 ? -1.337 -27.344 1.508 1 98.81 128 LEU B O 1
ATOM 2843 N N . PRO B 1 129 ? -0.982 -25.297 2.393 1 98.75 129 PRO B N 1
ATOM 2844 C CA . PRO B 1 129 ? 0.002 -25.844 3.328 1 98.75 129 PRO B CA 1
ATOM 2845 C C . PRO B 1 129 ? -0.637 -26.703 4.418 1 98.75 129 PRO B C 1
ATOM 2847 O O . PRO B 1 129 ? -1.727 -26.391 4.902 1 98.75 129 PRO B O 1
ATOM 2850 N N . SER B 1 130 ? 0.046 -27.766 4.707 1 97.75 130 SER B N 1
ATOM 2851 C CA . SER B 1 130 ? -0.349 -28.562 5.859 1 97.75 130 SER B CA 1
ATOM 2852 C C . SER B 1 130 ? 0.143 -27.938 7.16 1 97.75 130 SER B C 1
ATOM 2854 O O . SER B 1 130 ? -0.461 -28.141 8.219 1 97.75 130 SER B O 1
ATOM 2856 N N . SER B 1 131 ? 1.248 -27.281 7.09 1 98.12 131 SER B N 1
ATOM 2857 C CA . SER B 1 131 ? 1.858 -26.516 8.172 1 98.12 131 SER B CA 1
ATOM 2858 C C . SER B 1 131 ? 2.686 -25.359 7.633 1 98.12 131 SER B C 1
ATOM 2860 O O . SER B 1 131 ? 2.963 -25.297 6.434 1 98.12 131 SER B O 1
ATOM 2862 N N . CYS B 1 132 ? 3.021 -24.5 8.5 1 98.5 132 CYS B N 1
ATOM 2863 C CA . CYS B 1 132 ? 3.859 -23.375 8.086 1 98.5 132 CYS B CA 1
ATOM 2864 C C . CYS B 1 132 ? 5.281 -23.844 7.789 1 98.5 132 CYS B C 1
ATOM 2866 O O . CYS B 1 132 ? 5.836 -24.656 8.516 1 98.5 132 CYS B O 1
ATOM 2868 N N . ALA B 1 133 ? 5.859 -23.344 6.691 1 98.56 133 ALA B N 1
ATOM 2869 C CA . ALA B 1 133 ? 7.254 -23.625 6.371 1 98.56 133 ALA B CA 1
ATOM 2870 C C . ALA B 1 133 ? 8.195 -22.844 7.289 1 98.56 133 ALA B C 1
ATOM 2872 O O . ALA B 1 133 ? 7.898 -21.719 7.684 1 98.56 133 ALA B O 1
ATOM 2873 N N . SER B 1 134 ? 9.336 -23.344 7.523 1 98.25 134 SER B N 1
ATOM 2874 C CA . SER B 1 134 ? 10.281 -22.75 8.469 1 98.25 134 SER B CA 1
ATOM 2875 C C . SER B 1 134 ? 11.289 -21.859 7.758 1 98.25 134 SER B C 1
ATOM 2877 O O . SER B 1 134 ? 11.492 -21.984 6.547 1 98.25 134 SER B O 1
ATOM 2879 N N . ALA B 1 135 ? 11.891 -21.062 8.625 1 98.44 135 ALA B N 1
ATOM 2880 C CA . ALA B 1 135 ? 13 -20.25 8.117 1 98.44 135 ALA B CA 1
ATOM 2881 C C . ALA B 1 135 ? 14.086 -21.141 7.5 1 98.44 135 ALA B C 1
ATOM 2883 O O . ALA B 1 135 ? 14.367 -22.234 8.008 1 98.44 135 ALA B O 1
ATOM 2884 N N . GLY B 1 136 ? 14.664 -20.609 6.457 1 98.56 136 GLY B N 1
ATOM 2885 C CA . GLY B 1 136 ? 15.703 -21.375 5.773 1 98.56 136 GLY B CA 1
ATOM 2886 C C . GLY B 1 136 ? 15.172 -22.219 4.633 1 98.56 136 GLY B C 1
ATOM 2887 O O . GLY B 1 136 ? 15.93 -22.641 3.76 1 98.56 136 GLY B O 1
ATOM 2888 N N . THR B 1 137 ? 13.859 -22.531 4.656 1 98.69 137 THR B N 1
ATOM 2889 C CA . THR B 1 137 ? 13.258 -23.297 3.58 1 98.69 137 THR B CA 1
ATOM 2890 C C . THR B 1 137 ? 13.297 -22.531 2.266 1 98.69 137 THR B C 1
ATOM 2892 O O . THR B 1 137 ? 12.938 -21.344 2.223 1 98.69 137 THR B O 1
ATOM 2895 N N . TYR B 1 138 ? 13.789 -23.172 1.246 1 98.62 138 TYR B N 1
ATOM 2896 C CA . TYR B 1 138 ? 13.789 -22.547 -0.073 1 98.62 138 TYR B CA 1
ATOM 2897 C C . TYR B 1 138 ? 12.438 -22.703 -0.753 1 98.62 138 TYR B C 1
ATOM 2899 O O . TYR B 1 138 ? 11.82 -23.766 -0.683 1 98.62 138 TYR B O 1
ATOM 2907 N N . CYS B 1 139 ? 12.031 -21.656 -1.373 1 98.75 139 CYS B N 1
ATOM 2908 C CA . CYS B 1 139 ? 10.742 -21.578 -2.047 1 98.75 139 CYS B CA 1
ATOM 2909 C C . CYS B 1 139 ? 10.898 -21.062 -3.473 1 98.75 139 CYS B C 1
ATOM 2911 O O . CYS B 1 139 ? 11.898 -20.422 -3.801 1 98.75 139 CYS B O 1
ATOM 2913 N N . LEU B 1 140 ? 9.953 -21.422 -4.297 1 98.7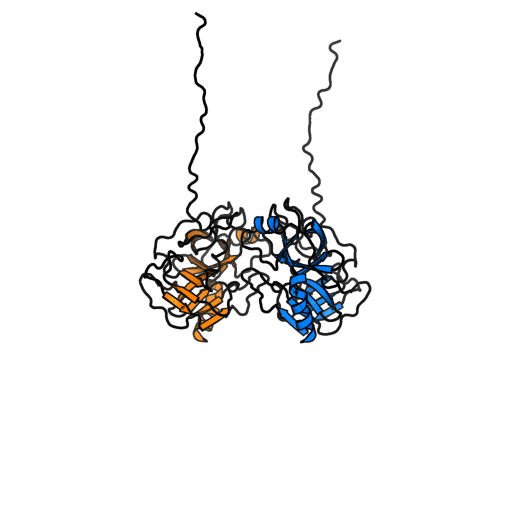5 140 LEU B N 1
ATOM 2914 C CA . LEU B 1 140 ? 9.867 -20.891 -5.652 1 98.75 140 LEU B CA 1
ATOM 2915 C C . LEU B 1 140 ? 8.883 -19.734 -5.727 1 98.75 140 LEU B C 1
ATOM 2917 O O . LEU B 1 140 ? 7.703 -19.891 -5.406 1 98.75 140 LEU B O 1
ATOM 2921 N N . ILE B 1 141 ? 9.375 -18.578 -6.094 1 98.62 141 ILE B N 1
ATOM 2922 C CA . ILE B 1 141 ? 8.578 -17.391 -6.367 1 98.62 141 ILE B CA 1
ATOM 2923 C C . ILE B 1 141 ? 8.484 -17.172 -7.875 1 98.62 141 ILE B C 1
ATOM 2925 O O . ILE B 1 141 ? 9.484 -17.266 -8.594 1 98.62 141 ILE B O 1
ATOM 2929 N N . SER B 1 142 ? 7.301 -16.906 -8.352 1 98.56 142 SER B N 1
ATOM 2930 C CA . SER B 1 142 ? 7.16 -16.766 -9.797 1 98.56 142 SER B CA 1
ATOM 2931 C C . SER B 1 142 ? 6.156 -15.664 -10.148 1 98.56 142 SER B C 1
ATOM 2933 O O . SER B 1 142 ? 5.27 -15.352 -9.359 1 98.56 142 SER B O 1
ATOM 2935 N N . GLY B 1 143 ? 6.344 -15.047 -11.289 1 98.25 143 GLY B N 1
ATOM 2936 C CA . GLY B 1 143 ? 5.434 -14.016 -11.75 1 98.25 143 GLY B CA 1
ATOM 2937 C C . GLY B 1 143 ? 5.93 -13.289 -12.984 1 98.25 143 GLY B C 1
ATOM 2938 O O . GLY B 1 143 ? 7.004 -13.602 -13.508 1 98.25 143 GLY B O 1
ATOM 2939 N N . TRP B 1 144 ? 5.172 -12.398 -13.422 1 97.44 144 TRP B N 1
ATOM 2940 C CA . TRP B 1 144 ? 5.465 -11.602 -14.602 1 97.44 144 TRP B CA 1
ATOM 2941 C C . TRP B 1 144 ? 5.746 -10.148 -14.227 1 97.44 144 TRP B C 1
ATOM 2943 O O . TRP B 1 144 ? 5.496 -9.234 -15.023 1 97.44 144 TRP B O 1
ATOM 2953 N N . GLY B 1 145 ? 6.141 -9.914 -13.023 1 94.19 145 GLY B N 1
ATOM 2954 C CA . GLY B 1 145 ? 6.387 -8.562 -12.539 1 94.19 145 GLY B CA 1
ATOM 2955 C C . GLY B 1 145 ? 7.672 -7.961 -13.07 1 94.19 145 GLY B C 1
ATOM 2956 O O . GLY B 1 145 ? 8.367 -8.578 -13.883 1 94.19 145 GLY B O 1
ATOM 2957 N N . ASN B 1 146 ? 7.906 -6.758 -12.586 1 88.12 146 ASN B N 1
ATOM 2958 C CA . ASN B 1 146 ? 9.07 -5.992 -13.008 1 88.12 146 ASN B CA 1
ATOM 2959 C C . ASN B 1 146 ? 10.375 -6.742 -12.719 1 88.12 146 ASN B C 1
ATOM 2961 O O . ASN B 1 146 ? 10.531 -7.328 -11.641 1 88.12 146 ASN B O 1
ATOM 2965 N N . ILE B 1 147 ? 11.281 -6.688 -13.734 1 91.62 147 ILE B N 1
ATOM 2966 C CA . ILE B 1 147 ? 12.516 -7.445 -13.555 1 91.62 147 ILE B CA 1
ATOM 2967 C C . ILE B 1 147 ? 13.68 -6.492 -13.281 1 91.62 147 ILE B C 1
ATOM 2969 O O . ILE B 1 147 ? 14.836 -6.906 -13.266 1 91.62 147 ILE B O 1
ATOM 2973 N N . SER B 1 148 ? 13.312 -5.25 -13.125 1 80.75 148 SER B N 1
ATOM 2974 C CA . SER B 1 148 ? 14.312 -4.23 -12.82 1 80.75 148 SER B CA 1
ATOM 2975 C C . SER B 1 148 ? 13.992 -3.521 -11.508 1 80.75 148 SER B C 1
ATOM 2977 O O . SER B 1 148 ? 12.828 -3.238 -11.219 1 80.75 148 SER B O 1
ATOM 2979 N N . SER B 1 149 ? 15.062 -3.213 -10.805 1 73.62 149 SER B N 1
ATOM 2980 C CA . SER B 1 149 ? 14.891 -2.51 -9.539 1 73.62 149 SER B CA 1
ATOM 2981 C C . SER B 1 149 ? 14.789 -1.002 -9.75 1 73.62 149 SER B C 1
ATOM 2983 O O . SER B 1 149 ? 14.328 -0.274 -8.867 1 73.62 149 SER B O 1
ATOM 2985 N N . SER B 1 150 ? 15.219 -0.561 -10.875 1 67.19 150 SER B N 1
ATOM 2986 C CA . SER B 1 150 ? 15.398 0.878 -11.047 1 67.19 150 SER B CA 1
ATOM 2987 C C . SER B 1 150 ? 14.547 1.406 -12.195 1 67.19 150 SER B C 1
ATOM 2989 O O . SER B 1 150 ? 14.398 2.619 -12.359 1 67.19 150 SER B O 1
ATOM 2991 N N . SER B 1 151 ? 14.07 0.478 -12.977 1 70 151 SER B N 1
ATOM 2992 C CA . SER B 1 151 ? 13.297 0.895 -14.141 1 70 151 SER B CA 1
ATOM 2993 C C . SER B 1 151 ? 12.109 -0.039 -14.383 1 70 151 SER B C 1
ATOM 2995 O O . SER B 1 151 ? 12.031 -1.112 -13.781 1 70 151 SER B O 1
ATOM 2997 N N . SER B 1 152 ? 11.148 0.531 -15.102 1 75.81 152 SER B N 1
ATOM 2998 C CA . SER B 1 152 ? 10.039 -0.313 -15.531 1 75.81 152 SER B CA 1
ATOM 2999 C C . SER B 1 152 ? 10.445 -1.22 -16.688 1 75.81 152 SER B C 1
ATOM 3001 O O . SER B 1 152 ? 10.789 -0.739 -17.766 1 75.81 152 SER B O 1
ATOM 3003 N N . ASN B 1 153 ? 10.57 -2.465 -16.406 1 83.62 153 ASN B N 1
ATOM 3004 C CA . ASN B 1 153 ? 10.891 -3.516 -17.359 1 83.62 153 ASN B CA 1
ATOM 3005 C C . ASN B 1 153 ? 10.109 -4.793 -17.078 1 83.62 153 ASN B C 1
ATOM 3007 O O . ASN B 1 153 ? 10.547 -5.629 -16.281 1 83.62 153 ASN B O 1
ATOM 3011 N N . TYR B 1 154 ? 9.023 -4.914 -17.75 1 87.75 154 TYR B N 1
ATOM 3012 C CA . TYR B 1 154 ? 8.148 -6.051 -17.516 1 87.75 154 TYR B CA 1
ATOM 3013 C C . TYR B 1 154 ? 8.367 -7.141 -18.547 1 87.75 154 TYR B C 1
ATOM 3015 O O . TYR B 1 154 ? 8.352 -6.871 -19.75 1 87.75 154 TYR B O 1
ATOM 3023 N N . PRO B 1 155 ? 8.547 -8.375 -18.109 1 92.69 155 PRO B N 1
ATOM 3024 C CA . PRO B 1 155 ? 8.75 -9.484 -19.047 1 92.69 155 PRO B CA 1
ATOM 3025 C C . PRO B 1 155 ? 7.441 -10.016 -19.625 1 92.69 155 PRO B C 1
ATOM 3027 O O . PRO B 1 155 ? 6.383 -9.875 -19 1 92.69 155 PRO B O 1
ATOM 3030 N N . ASP B 1 156 ? 7.578 -10.648 -20.75 1 94.44 156 ASP B N 1
ATOM 3031 C CA . ASP B 1 156 ? 6.441 -11.383 -21.312 1 94.44 156 ASP B CA 1
ATOM 3032 C C . ASP B 1 156 ? 6.402 -12.812 -20.781 1 94.44 156 ASP B C 1
ATOM 3034 O O . ASP B 1 156 ? 5.332 -13.414 -20.688 1 94.44 156 ASP B O 1
ATOM 3038 N N . ARG B 1 157 ? 7.543 -13.281 -20.484 1 96.81 157 ARG B N 1
ATOM 3039 C CA . ARG B 1 157 ? 7.672 -14.672 -20.062 1 96.81 157 ARG B CA 1
ATOM 3040 C C . ARG B 1 157 ? 7.672 -14.781 -18.531 1 96.81 157 ARG B C 1
ATOM 3042 O O . ARG B 1 157 ? 8.156 -13.883 -17.844 1 96.81 157 ARG B O 1
ATOM 3049 N N . LEU B 1 158 ? 7.16 -15.898 -18.094 1 97.88 158 LEU B N 1
ATOM 3050 C CA . LEU B 1 158 ? 7.098 -16.141 -16.656 1 97.88 158 LEU B CA 1
ATOM 3051 C C . LEU B 1 158 ? 8.5 -16.25 -16.062 1 97.88 158 LEU B C 1
ATOM 3053 O O . LEU B 1 158 ? 9.344 -16.984 -16.578 1 97.88 158 LEU B O 1
ATOM 3057 N N . MET B 1 159 ? 8.719 -15.445 -15.016 1 98.12 159 MET B N 1
ATOM 3058 C CA . MET B 1 159 ? 10.008 -15.453 -14.336 1 98.12 159 MET B CA 1
ATOM 3059 C C . MET B 1 159 ? 9.914 -16.203 -13.008 1 98.12 159 MET B C 1
ATOM 3061 O O . MET B 1 159 ? 8.859 -16.234 -12.383 1 98.12 159 MET B O 1
ATOM 3065 N N . CYS B 1 160 ? 11.062 -16.781 -12.633 1 98.12 160 CYS B N 1
ATOM 3066 C CA . CYS B 1 160 ? 11.164 -17.578 -11.414 1 98.12 160 CYS B CA 1
ATOM 3067 C C . CYS B 1 160 ? 12.336 -17.125 -10.562 1 98.12 160 CYS B C 1
ATOM 3069 O O . CYS B 1 160 ? 13.312 -16.578 -11.078 1 98.12 160 CYS B O 1
ATOM 3071 N N . LEU B 1 161 ? 12.172 -17.328 -9.25 1 98.06 161 LEU B N 1
ATOM 3072 C CA . LEU B 1 161 ? 13.219 -17.062 -8.273 1 98.06 161 LEU B CA 1
ATOM 3073 C C . LEU B 1 161 ? 13.148 -18.062 -7.125 1 98.06 161 LEU B C 1
ATOM 3075 O O . LEU B 1 161 ? 12.094 -18.234 -6.5 1 98.06 161 LEU B O 1
ATOM 3079 N N . ASP B 1 162 ? 14.25 -18.766 -6.945 1 97.94 162 ASP B N 1
ATOM 3080 C CA . ASP B 1 162 ? 14.383 -19.562 -5.734 1 97.94 162 ASP B CA 1
ATOM 3081 C C . ASP B 1 162 ? 14.938 -18.719 -4.582 1 97.94 162 ASP B C 1
ATOM 3083 O O . ASP B 1 162 ? 16.016 -18.141 -4.688 1 97.94 162 ASP B O 1
ATOM 3087 N N . ALA B 1 163 ? 14.211 -18.688 -3.521 1 98.31 163 ALA B N 1
ATOM 3088 C CA . ALA B 1 163 ? 14.633 -17.844 -2.402 1 98.31 163 ALA B CA 1
ATOM 3089 C C . ALA B 1 163 ? 14.312 -18.516 -1.066 1 98.31 163 ALA B C 1
ATOM 3091 O O . ALA B 1 163 ? 13.312 -19.234 -0.941 1 98.31 163 ALA B O 1
ATOM 3092 N N . PRO B 1 164 ? 15.141 -18.281 -0.097 1 98.75 164 PRO B N 1
ATOM 3093 C CA . PRO B 1 164 ? 14.875 -18.844 1.23 1 98.75 164 PRO B CA 1
ATOM 3094 C C . PRO B 1 164 ? 13.93 -17.969 2.059 1 98.75 164 PRO B C 1
ATOM 3096 O O . 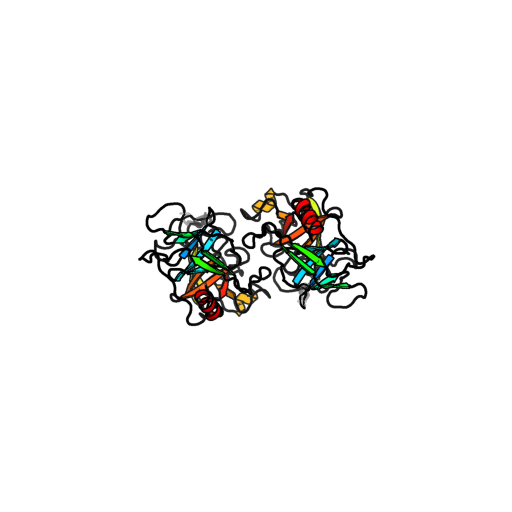PRO B 1 164 ? 13.977 -16.75 1.965 1 98.75 164 PRO B O 1
ATOM 3099 N N . ILE B 1 165 ? 13.125 -18.641 2.881 1 98.81 165 ILE B N 1
ATOM 3100 C CA . ILE B 1 165 ? 12.414 -17.922 3.934 1 98.81 165 ILE B CA 1
ATOM 3101 C C . ILE B 1 165 ? 13.414 -17.391 4.957 1 98.81 165 ILE B C 1
ATOM 3103 O O . ILE B 1 165 ? 14.312 -18.109 5.395 1 98.81 165 ILE B O 1
ATOM 3107 N N . LEU B 1 166 ? 13.281 -16.125 5.312 1 98.81 166 LEU B N 1
ATOM 3108 C CA . LEU B 1 166 ? 14.148 -15.516 6.316 1 98.81 166 LEU B CA 1
ATOM 3109 C C . LEU B 1 166 ? 13.586 -15.711 7.715 1 98.81 166 LEU B C 1
ATOM 3111 O O . LEU B 1 166 ? 12.398 -16 7.875 1 98.81 166 LEU B O 1
ATOM 3115 N N . SER B 1 167 ? 14.508 -15.578 8.664 1 98.62 167 SER B N 1
ATOM 3116 C CA . SER B 1 167 ? 14.031 -15.625 10.047 1 98.62 167 SER B CA 1
ATOM 3117 C C . SER B 1 167 ? 13.086 -14.461 10.336 1 98.62 167 SER B C 1
ATOM 3119 O O . SER B 1 167 ? 13.211 -13.391 9.734 1 98.62 167 SER B O 1
ATOM 3121 N N . ASP B 1 168 ? 12.18 -14.812 11.266 1 98.06 168 ASP B N 1
ATOM 3122 C CA . ASP B 1 168 ? 11.281 -13.75 11.695 1 98.06 168 ASP B CA 1
ATOM 3123 C C . ASP B 1 168 ? 12.055 -12.531 12.203 1 98.06 168 ASP B C 1
ATOM 3125 O O . ASP B 1 168 ? 11.688 -11.391 11.93 1 98.06 168 ASP B O 1
ATOM 3129 N N . THR B 1 169 ? 13.117 -12.758 12.906 1 97.69 169 THR B N 1
ATOM 3130 C CA . THR B 1 169 ? 13.953 -11.688 13.438 1 97.69 169 THR B CA 1
ATOM 3131 C C . THR B 1 169 ? 14.539 -10.844 12.312 1 97.69 169 THR B C 1
ATOM 3133 O O . THR B 1 169 ? 14.469 -9.617 12.352 1 97.69 169 THR B O 1
ATOM 3136 N N . SER B 1 170 ? 15.055 -11.477 11.312 1 97.25 170 SER B N 1
ATOM 3137 C CA . SER B 1 170 ? 15.617 -10.758 10.172 1 97.25 170 SER B CA 1
ATOM 3138 C C . SER B 1 170 ? 14.547 -9.953 9.453 1 97.25 170 SER B C 1
ATOM 3140 O O . SER B 1 170 ? 14.797 -8.82 9.023 1 97.25 170 SER B O 1
ATOM 3142 N N . CYS B 1 171 ? 13.414 -10.539 9.352 1 97.62 171 CYS B N 1
ATOM 3143 C CA . CYS B 1 171 ? 12.305 -9.859 8.695 1 97.62 171 CYS B CA 1
ATOM 3144 C C . CYS B 1 171 ? 11.898 -8.609 9.469 1 97.62 171 CYS B C 1
ATOM 3146 O O . CYS B 1 171 ? 11.805 -7.523 8.891 1 97.62 171 CYS B O 1
ATOM 3148 N N . ARG B 1 172 ? 11.695 -8.734 10.695 1 95.06 172 ARG B N 1
ATOM 3149 C CA . ARG B 1 172 ? 11.258 -7.621 11.531 1 95.06 172 ARG B CA 1
ATOM 3150 C C . ARG B 1 172 ? 12.328 -6.539 11.609 1 95.06 172 ARG B C 1
ATOM 3152 O O . ARG B 1 172 ? 12.016 -5.348 11.68 1 95.06 172 ARG B O 1
ATOM 3159 N N . ASN B 1 173 ? 13.617 -6.961 11.539 1 92.44 173 ASN B N 1
ATOM 3160 C CA . ASN B 1 173 ? 14.688 -5.973 11.5 1 92.44 173 ASN B CA 1
ATOM 3161 C C . ASN B 1 173 ? 14.688 -5.191 10.195 1 92.44 173 ASN B C 1
ATOM 3163 O O . ASN B 1 173 ? 15.055 -4.016 10.164 1 92.44 173 ASN B O 1
ATOM 3167 N N . SER B 1 174 ? 14.258 -5.84 9.195 1 91.88 174 SER B N 1
ATOM 3168 C CA . SER B 1 174 ? 14.227 -5.211 7.879 1 91.88 174 SER B CA 1
ATOM 3169 C C . SER B 1 174 ? 13.086 -4.211 7.766 1 91.88 174 SER B C 1
ATOM 3171 O O . SER B 1 174 ? 13.164 -3.254 6.992 1 91.88 174 SER B O 1
ATOM 3173 N N . TYR B 1 175 ? 12.047 -4.477 8.492 1 89 175 TYR B N 1
ATOM 3174 C CA . TYR B 1 175 ? 10.852 -3.635 8.469 1 89 175 TYR B CA 1
ATOM 3175 C C . TYR B 1 175 ? 10.344 -3.373 9.875 1 89 175 TYR B C 1
ATOM 3177 O O . TYR B 1 175 ? 9.25 -3.824 10.242 1 89 175 TYR B O 1
ATOM 3185 N N . PRO B 1 176 ? 11.109 -2.58 10.609 1 83.69 176 PRO B N 1
ATOM 3186 C CA . PRO B 1 176 ? 10.742 -2.402 12.016 1 83.69 176 PRO B CA 1
ATOM 3187 C C . PRO B 1 176 ? 9.312 -1.912 12.203 1 83.69 176 PRO B C 1
ATOM 3189 O O . PRO B 1 176 ? 8.938 -0.869 11.656 1 83.69 176 PRO B O 1
ATOM 3192 N N . GLY B 1 177 ? 8.516 -2.785 12.953 1 83.56 177 GLY B N 1
ATOM 3193 C CA . GLY B 1 177 ? 7.16 -2.414 13.336 1 83.56 177 GLY B CA 1
ATOM 3194 C C . GLY B 1 177 ? 6.133 -2.709 12.266 1 83.56 177 GLY B C 1
ATOM 3195 O O . GLY B 1 177 ? 4.941 -2.461 12.453 1 83.56 177 GLY B O 1
ATOM 3196 N N . GLU B 1 178 ? 6.516 -3.275 11.172 1 88.81 178 GLU B N 1
ATOM 3197 C CA . GLU B 1 178 ? 5.59 -3.367 10.047 1 88.81 178 GLU B CA 1
ATOM 3198 C C . GLU B 1 178 ? 5.207 -4.816 9.758 1 88.81 178 GLU B C 1
ATOM 3200 O O . GLU B 1 178 ? 4.273 -5.082 9 1 88.81 178 GLU B O 1
ATOM 3205 N N . ILE B 1 179 ? 5.891 -5.707 10.359 1 95.75 179 ILE B N 1
ATOM 3206 C CA . ILE B 1 179 ? 5.656 -7.121 10.086 1 95.75 179 ILE B CA 1
ATOM 3207 C C . ILE B 1 179 ? 4.652 -7.684 11.086 1 95.75 179 ILE B C 1
ATOM 3209 O O . ILE B 1 179 ? 4.871 -7.617 12.297 1 95.75 179 ILE B O 1
ATOM 3213 N N . THR B 1 180 ? 3.535 -8.203 10.562 1 97.69 180 THR B N 1
ATOM 3214 C CA . THR B 1 180 ? 2.545 -8.852 11.414 1 97.69 180 THR B CA 1
ATOM 3215 C C . THR B 1 180 ? 2.779 -10.359 11.461 1 97.69 180 THR B C 1
ATOM 3217 O O . THR B 1 180 ? 3.643 -10.883 10.75 1 97.69 180 THR B O 1
ATOM 3220 N N . ALA B 1 181 ? 1.96 -11.039 12.312 1 98.19 181 ALA B N 1
ATOM 3221 C CA . ALA B 1 181 ? 2.082 -12.492 12.445 1 98.19 181 ALA B CA 1
ATOM 3222 C C . ALA B 1 181 ? 1.637 -13.195 11.164 1 98.19 181 ALA B C 1
ATOM 3224 O O . ALA B 1 181 ? 1.882 -14.398 10.992 1 98.19 181 ALA B O 1
ATOM 3225 N N . ASN B 1 182 ? 0.984 -12.477 10.273 1 98.81 182 ASN B N 1
ATOM 3226 C CA . ASN B 1 182 ? 0.428 -13.062 9.055 1 98.81 182 ASN B CA 1
ATOM 3227 C C . ASN B 1 182 ? 1.334 -12.812 7.852 1 98.81 182 ASN B C 1
ATOM 3229 O O . ASN B 1 182 ? 0.924 -13.023 6.707 1 98.81 182 ASN B O 1
ATOM 3233 N N . MET B 1 183 ? 2.553 -12.359 8.172 1 98.75 183 MET B N 1
ATOM 3234 C CA . MET B 1 183 ? 3.539 -12.031 7.145 1 98.75 183 MET B CA 1
ATOM 3235 C C . MET B 1 183 ? 4.844 -12.789 7.387 1 98.75 183 MET B C 1
ATOM 3237 O O . MET B 1 183 ? 5.152 -13.156 8.523 1 98.75 183 MET B O 1
ATOM 3241 N N . PHE B 1 184 ? 5.602 -13.062 6.344 1 98.81 184 PHE B N 1
ATOM 3242 C CA . PHE B 1 184 ? 6.984 -13.508 6.438 1 98.81 184 PHE B CA 1
ATOM 3243 C C . PHE B 1 184 ? 7.824 -12.906 5.316 1 98.81 184 PHE B C 1
ATOM 3245 O O . PHE B 1 184 ? 7.285 -12.359 4.355 1 98.81 184 PHE B O 1
ATOM 3252 N N . CYS B 1 185 ? 9.133 -12.969 5.496 1 98.69 185 CYS B N 1
ATOM 3253 C CA . CYS B 1 185 ? 10.055 -12.484 4.477 1 98.69 185 CYS B CA 1
ATOM 3254 C C . CYS B 1 185 ? 10.773 -13.641 3.793 1 98.69 185 CYS B C 1
ATOM 3256 O O . CYS B 1 185 ? 11.078 -14.648 4.43 1 98.69 185 CYS B O 1
ATOM 3258 N N . ALA B 1 186 ? 11 -13.461 2.592 1 98.69 186 ALA B N 1
ATOM 3259 C CA . ALA B 1 186 ? 11.844 -14.367 1.817 1 98.69 186 ALA B CA 1
ATOM 3260 C C . ALA B 1 186 ? 12.758 -13.594 0.873 1 98.69 186 ALA B C 1
ATOM 3262 O O . ALA B 1 186 ? 12.383 -12.531 0.365 1 98.69 186 ALA B O 1
ATOM 3263 N N . GLY B 1 187 ? 13.898 -14.109 0.677 1 98.06 187 GLY B N 1
ATOM 3264 C CA . GLY B 1 187 ? 14.859 -13.469 -0.203 1 98.06 187 GLY B CA 1
ATOM 3265 C C . GLY B 1 187 ? 16.25 -13.406 0.382 1 98.06 187 GLY B C 1
ATOM 3266 O O . GLY B 1 187 ? 16.688 -14.328 1.076 1 98.06 187 GLY B O 1
ATOM 3267 N N . PHE B 1 188 ? 16.938 -12.383 -0.064 1 96.62 188 PHE B N 1
ATOM 3268 C CA . PHE B 1 188 ? 18.359 -12.227 0.276 1 96.62 188 PHE B CA 1
ATOM 3269 C C . PHE B 1 188 ? 18.625 -10.844 0.84 1 96.62 188 PHE B C 1
ATOM 3271 O O . PHE B 1 188 ? 18.359 -9.836 0.182 1 96.62 188 PHE B O 1
ATOM 3278 N N . LEU B 1 189 ? 19.219 -10.789 2.07 1 95.44 189 LEU B N 1
ATOM 3279 C CA . LEU B 1 189 ? 19.453 -9.516 2.74 1 95.44 189 LEU B CA 1
ATOM 3280 C C . LEU B 1 189 ? 20.484 -8.68 1.983 1 95.44 189 LEU B C 1
ATOM 3282 O O . LEU B 1 189 ? 20.469 -7.449 2.057 1 95.44 189 LEU B O 1
ATOM 3286 N N . GLU B 1 190 ? 21.344 -9.32 1.205 1 94.56 190 GLU B N 1
ATOM 3287 C CA . GLU B 1 190 ? 22.328 -8.602 0.408 1 94.56 190 GLU B CA 1
ATOM 3288 C C . GLU B 1 190 ? 21.688 -7.906 -0.783 1 94.56 190 GLU B C 1
ATOM 3290 O O . GLU B 1 190 ? 22.312 -7.066 -1.433 1 94.56 190 GLU B O 1
ATOM 3295 N N . GLY B 1 191 ? 20.469 -8.242 -1.049 1 92.75 191 GLY B N 1
ATOM 3296 C CA . GLY B 1 191 ? 19.766 -7.68 -2.193 1 92.75 191 GLY B CA 1
ATOM 3297 C C . GLY B 1 191 ? 20.062 -8.406 -3.492 1 92.75 191 GLY B C 1
ATOM 3298 O O . GLY B 1 191 ? 20.547 -9.539 -3.477 1 92.75 191 GLY B O 1
ATOM 3299 N N . GLY B 1 192 ? 19.5 -7.863 -4.598 1 90.81 192 GLY B N 1
ATOM 3300 C CA . GLY B 1 192 ? 19.828 -8.398 -5.906 1 90.81 192 GLY B CA 1
ATOM 3301 C C . GLY B 1 192 ? 18.75 -9.289 -6.484 1 90.81 192 GLY B C 1
ATOM 3302 O O . GLY B 1 192 ? 18.594 -9.383 -7.703 1 90.81 192 GLY B O 1
ATOM 3303 N N . LYS B 1 193 ? 18.078 -9.945 -5.625 1 94.31 193 LYS B N 1
ATOM 3304 C CA . LYS B 1 193 ? 17.016 -10.836 -6.082 1 94.31 193 LYS B CA 1
ATOM 3305 C C . LYS B 1 193 ? 15.734 -10.617 -5.281 1 94.31 193 LYS B C 1
ATOM 3307 O O . LYS B 1 193 ? 15.773 -10.523 -4.051 1 94.31 193 LYS B O 1
ATOM 3312 N N . ASP B 1 194 ? 14.578 -10.492 -5.996 1 93.69 194 ASP B N 1
ATOM 3313 C CA . ASP B 1 194 ? 13.344 -10.156 -5.297 1 93.69 194 ASP B CA 1
ATOM 3314 C C . ASP B 1 194 ? 12.148 -10.195 -6.246 1 93.69 194 ASP B C 1
ATOM 3316 O O . ASP B 1 194 ? 12.312 -10.133 -7.469 1 93.69 194 ASP B O 1
ATOM 3320 N N . SER B 1 195 ? 10.992 -10.461 -5.672 1 94.25 195 SER B N 1
ATOM 3321 C CA . SER B 1 195 ? 9.773 -10.117 -6.398 1 94.25 195 SER B CA 1
ATOM 3322 C C . SER B 1 195 ? 9.586 -8.609 -6.484 1 94.25 195 SER B C 1
ATOM 3324 O O . SER B 1 195 ? 10.219 -7.855 -5.734 1 94.25 195 SER B O 1
ATOM 3326 N N . CYS B 1 196 ? 8.758 -8.188 -7.414 1 88.81 196 CYS B N 1
ATOM 3327 C CA . CYS B 1 196 ? 8.539 -6.766 -7.66 1 88.81 196 CYS B CA 1
ATOM 3328 C C . CYS B 1 196 ? 7.125 -6.504 -8.156 1 88.81 196 CYS B C 1
ATOM 3330 O O . CYS B 1 196 ? 6.277 -7.398 -8.117 1 88.81 196 CYS B O 1
ATOM 3332 N N . GLN B 1 197 ? 6.879 -5.23 -8.406 1 80.19 197 GLN B N 1
ATOM 3333 C CA . GLN B 1 197 ? 5.562 -4.84 -8.891 1 80.19 197 GLN B CA 1
ATOM 3334 C C . GLN B 1 197 ? 5.105 -5.742 -10.031 1 80.19 197 GLN B C 1
ATOM 3336 O O . GLN B 1 197 ? 5.887 -6.055 -10.93 1 80.19 197 GLN B O 1
ATOM 3341 N N . GLY B 1 198 ? 3.922 -6.184 -9.984 1 88.44 198 GLY B N 1
ATOM 3342 C CA . GLY B 1 198 ? 3.365 -7.082 -10.984 1 88.44 198 GLY B CA 1
ATOM 3343 C C . GLY B 1 198 ? 3.402 -8.539 -10.562 1 88.44 198 GLY B C 1
ATOM 3344 O O . GLY B 1 198 ? 2.73 -9.383 -11.164 1 88.44 198 GLY B O 1
ATOM 3345 N N . ASP B 1 199 ? 4.266 -8.781 -9.602 1 94.75 199 ASP B N 1
ATOM 3346 C CA . ASP B 1 199 ? 4.332 -10.133 -9.055 1 94.75 199 ASP B CA 1
ATOM 3347 C C . ASP B 1 199 ? 3.303 -10.328 -7.941 1 94.75 199 ASP B C 1
ATOM 3349 O O . ASP B 1 199 ? 3.035 -11.453 -7.527 1 94.75 199 ASP B O 1
ATOM 3353 N N . SER B 1 200 ? 2.732 -9.234 -7.516 1 96.31 200 SER B N 1
ATOM 3354 C CA . SER B 1 200 ? 1.785 -9.289 -6.406 1 96.31 200 SER B CA 1
ATOM 3355 C C . SER B 1 200 ? 0.727 -10.359 -6.637 1 96.31 200 SER B C 1
ATOM 3357 O O . SER B 1 200 ? 0.24 -10.531 -7.758 1 96.31 200 SER B O 1
ATOM 3359 N N . GLY B 1 201 ? 0.434 -11.008 -5.508 1 98.56 201 GLY B N 1
ATOM 3360 C CA . GLY B 1 201 ? -0.596 -12.031 -5.586 1 98.56 201 GLY B CA 1
ATOM 3361 C C . GLY B 1 201 ? -0.07 -13.375 -6.062 1 98.56 201 GLY B C 1
ATOM 3362 O O . GLY B 1 201 ? -0.743 -14.398 -5.918 1 98.56 201 GLY B O 1
ATOM 3363 N N . GLY B 1 202 ? 1.134 -13.391 -6.613 1 98.69 202 GLY B N 1
ATOM 3364 C CA . GLY B 1 202 ? 1.729 -14.617 -7.129 1 98.69 202 GLY B CA 1
ATOM 3365 C C . GLY B 1 202 ? 2.139 -15.586 -6.039 1 98.69 202 GLY B C 1
ATOM 3366 O O . GLY B 1 202 ? 2.182 -15.219 -4.859 1 98.69 202 GLY B O 1
ATOM 3367 N N . PRO B 1 203 ? 2.445 -16.75 -6.516 1 98.88 203 PRO B N 1
ATOM 3368 C CA . PRO B 1 203 ? 2.699 -17.828 -5.566 1 98.88 203 PRO B CA 1
ATOM 3369 C C . PRO B 1 203 ? 4.125 -17.812 -5.02 1 98.88 203 PRO B C 1
ATOM 3371 O O . PRO B 1 203 ? 5.066 -17.5 -5.75 1 98.88 203 PRO B O 1
ATOM 3374 N N . VAL B 1 204 ? 4.211 -18.141 -3.758 1 98.88 204 VAL B N 1
ATOM 3375 C CA . VAL B 1 204 ? 5.422 -18.641 -3.111 1 98.88 204 VAL B CA 1
ATOM 3376 C C . VAL B 1 204 ? 5.23 -20.094 -2.689 1 98.88 204 VAL B C 1
ATOM 3378 O O . VAL B 1 204 ? 4.516 -20.375 -1.724 1 98.88 204 VAL B O 1
ATOM 3381 N N . VAL B 1 205 ? 5.863 -20.984 -3.424 1 98.88 205 VAL B N 1
ATOM 3382 C CA . VAL B 1 205 ? 5.625 -22.406 -3.207 1 98.88 205 VAL B CA 1
ATOM 3383 C C . VAL B 1 205 ? 6.871 -23.062 -2.607 1 98.88 205 VAL B C 1
ATOM 3385 O O . VAL B 1 205 ? 7.965 -22.938 -3.158 1 98.88 205 VAL B O 1
ATOM 3388 N N . CYS B 1 206 ? 6.707 -23.641 -1.455 1 98.56 206 CYS B N 1
ATOM 3389 C CA . CYS B 1 206 ? 7.73 -24.406 -0.759 1 98.56 206 CYS B CA 1
ATOM 3390 C C . CYS B 1 206 ? 7.293 -25.859 -0.584 1 98.56 206 CYS B C 1
ATOM 3392 O O . CYS B 1 206 ? 6.211 -26.125 -0.057 1 98.56 206 CYS B O 1
ATOM 3394 N N . ASN B 1 207 ? 8.195 -26.75 -1.03 1 97.25 207 ASN B N 1
ATOM 3395 C CA . ASN B 1 207 ? 7.863 -28.172 -0.911 1 97.25 207 ASN B CA 1
ATOM 3396 C C . ASN B 1 207 ? 6.492 -28.469 -1.5 1 97.25 207 ASN B C 1
ATOM 3398 O O . ASN B 1 207 ? 5.66 -29.109 -0.849 1 97.25 207 ASN B O 1
ATOM 3402 N N . ASN B 1 208 ? 6.223 -27.906 -2.582 1 97.62 208 ASN B N 1
ATOM 3403 C CA . ASN B 1 208 ? 5.043 -28.141 -3.406 1 97.62 208 ASN B CA 1
ATOM 3404 C C . ASN B 1 208 ? 3.768 -27.672 -2.707 1 97.62 208 ASN B C 1
ATOM 3406 O O . ASN B 1 208 ? 2.678 -28.172 -3.004 1 97.62 208 ASN B O 1
ATOM 3410 N N . GLN B 1 209 ? 3.912 -26.781 -1.788 1 98.88 209 GLN B N 1
ATOM 3411 C CA . GLN B 1 209 ? 2.764 -26.188 -1.108 1 98.88 209 GLN B CA 1
ATOM 3412 C C . GLN B 1 209 ? 2.791 -24.672 -1.2 1 98.88 209 GLN B C 1
ATOM 3414 O O . GLN B 1 209 ? 3.855 -24.047 -1.102 1 98.88 209 GLN B O 1
ATOM 3419 N N . LEU B 1 210 ? 1.632 -24.109 -1.368 1 98.94 210 LEU B N 1
ATOM 3420 C CA . LEU B 1 210 ? 1.507 -22.656 -1.433 1 98.94 210 LEU B CA 1
ATOM 3421 C C . LEU B 1 210 ? 1.71 -22.031 -0.056 1 98.94 210 LEU B C 1
ATOM 3423 O O . LEU B 1 210 ? 0.747 -21.828 0.688 1 98.94 210 LEU B O 1
ATOM 3427 N N . GLN B 1 211 ? 2.936 -21.594 0.193 1 98.94 211 GLN B N 1
ATOM 3428 C CA . GLN B 1 211 ? 3.277 -21.094 1.522 1 98.94 211 GLN B CA 1
ATOM 3429 C C . GLN B 1 211 ? 3.119 -19.578 1.603 1 98.94 211 GLN B C 1
ATOM 3431 O O . GLN B 1 211 ? 2.951 -19.016 2.689 1 98.94 211 GLN B O 1
ATOM 3436 N N . GLY B 1 212 ? 3.242 -18.938 0.48 1 98.94 212 GLY B N 1
ATOM 3437 C CA . GLY B 1 212 ? 3.174 -17.484 0.51 1 98.94 212 GLY B CA 1
ATOM 3438 C C . GLY B 1 212 ? 2.49 -16.891 -0.708 1 98.94 212 GLY B C 1
ATOM 3439 O O . GLY B 1 212 ? 2.271 -17.594 -1.702 1 98.94 212 GLY B O 1
ATOM 3440 N N . ILE B 1 213 ? 2.082 -15.648 -0.559 1 98.88 213 ILE B N 1
ATOM 3441 C CA . ILE B 1 213 ? 1.567 -14.781 -1.609 1 98.88 213 ILE B CA 1
ATOM 3442 C C . ILE B 1 213 ? 2.414 -13.508 -1.687 1 98.88 213 ILE B C 1
ATOM 3444 O O . ILE B 1 213 ? 2.666 -12.859 -0.668 1 98.88 213 ILE B O 1
ATOM 3448 N N . VAL B 1 214 ? 2.891 -13.203 -2.852 1 98.62 214 VAL B N 1
ATOM 3449 C CA . VAL B 1 214 ? 3.631 -11.953 -2.994 1 98.62 214 VAL B CA 1
ATOM 3450 C C . VAL B 1 214 ? 2.762 -10.781 -2.543 1 98.62 214 VAL B C 1
ATOM 3452 O O . VAL B 1 214 ? 1.672 -10.57 -3.08 1 98.62 214 VAL B O 1
ATOM 3455 N N . SER B 1 215 ? 3.279 -9.969 -1.593 1 98 215 SER B N 1
ATOM 3456 C CA . SER B 1 215 ? 2.436 -8.945 -0.984 1 98 215 SER B CA 1
ATOM 3457 C C . SER B 1 215 ? 3.062 -7.562 -1.108 1 98 215 SER B C 1
ATOM 3459 O O . SER B 1 215 ? 2.557 -6.707 -1.838 1 98 215 SER B O 1
ATOM 3461 N N . TRP B 1 216 ? 4.176 -7.375 -0.466 1 93.81 216 TRP B N 1
ATOM 3462 C CA . TRP B 1 216 ? 4.715 -6.02 -0.498 1 93.81 216 TRP B CA 1
ATOM 3463 C C . TRP B 1 216 ? 6.207 -6.02 -0.184 1 93.81 216 TRP B C 1
ATOM 3465 O O . TRP B 1 216 ? 6.785 -7.066 0.122 1 93.81 216 TRP B O 1
ATOM 3475 N N . GLY B 1 217 ? 6.816 -4.922 -0.302 1 89.5 217 GLY B N 1
ATOM 3476 C CA . GLY B 1 217 ? 8.211 -4.633 0.001 1 89.5 217 GLY B CA 1
ATOM 3477 C C . GLY B 1 217 ? 8.609 -3.209 -0.344 1 89.5 217 GLY B C 1
ATOM 3478 O O . GLY B 1 217 ? 7.895 -2.516 -1.07 1 89.5 217 GLY B O 1
ATOM 3479 N N . TYR B 1 218 ? 9.727 -2.781 0.256 1 81.06 218 TYR B N 1
ATOM 3480 C CA . TYR B 1 218 ? 10.281 -1.486 -0.125 1 81.06 218 TYR B CA 1
ATOM 3481 C C . TYR B 1 218 ? 11.281 -1.635 -1.265 1 81.06 218 TYR B C 1
ATOM 3483 O O . TYR B 1 218 ? 12.383 -2.15 -1.067 1 81.06 218 TYR B O 1
ATOM 3491 N N . GLY B 1 219 ? 10.883 -1.099 -2.35 1 76.94 219 GLY B N 1
ATOM 3492 C CA . GLY B 1 219 ? 11.703 -1.363 -3.521 1 76.94 219 GLY B CA 1
ATOM 3493 C C . GLY B 1 219 ? 11.727 -2.828 -3.918 1 76.94 219 GLY B C 1
ATOM 3494 O O . GLY B 1 219 ? 10.852 -3.596 -3.516 1 76.94 219 GLY B O 1
ATOM 3495 N N . CYS B 1 220 ? 12.562 -3.102 -4.824 1 83.94 220 CYS B N 1
ATOM 3496 C CA . CYS B 1 220 ? 12.789 -4.473 -5.266 1 83.94 220 CYS B CA 1
ATOM 3497 C C . CYS B 1 220 ? 14.273 -4.809 -5.266 1 83.94 220 CYS B C 1
ATOM 3499 O O . CYS B 1 220 ? 15.078 -4.105 -5.891 1 83.94 220 CYS B O 1
ATOM 3501 N N . ALA B 1 221 ? 14.578 -5.812 -4.52 1 90.5 221 ALA B N 1
ATOM 3502 C CA . ALA B 1 221 ? 15.93 -6.363 -4.512 1 90.5 221 ALA B CA 1
ATOM 3503 C C . ALA B 1 221 ? 16.906 -5.391 -3.863 1 90.5 221 ALA B C 1
ATOM 3505 O O . ALA B 1 221 ? 18.062 -5.297 -4.281 1 90.5 221 ALA B O 1
ATOM 3506 N N . GLN B 1 222 ? 16.391 -4.617 -3.002 1 84.25 222 GLN B N 1
ATOM 3507 C CA . GLN B 1 222 ? 17.234 -3.686 -2.262 1 84.25 222 GLN B CA 1
ATOM 3508 C C . GLN B 1 222 ? 17.859 -4.359 -1.039 1 84.25 222 GLN B C 1
ATOM 3510 O O . GLN B 1 222 ? 17.219 -5.199 -0.4 1 84.25 222 GLN B O 1
ATOM 3515 N N . ARG B 1 223 ? 19.062 -3.926 -0.755 1 88.44 223 ARG B N 1
ATOM 3516 C CA . ARG B 1 223 ? 19.734 -4.438 0.432 1 88.44 223 ARG B CA 1
ATOM 3517 C C . ARG B 1 223 ? 18.891 -4.223 1.681 1 88.44 223 ARG B C 1
ATOM 3519 O O . ARG B 1 223 ? 18.328 -3.141 1.88 1 88.44 223 ARG B O 1
ATOM 3526 N N . ASN B 1 224 ? 18.75 -5.273 2.482 1 89.75 224 ASN B N 1
ATOM 3527 C CA . ASN B 1 224 ? 18.062 -5.285 3.762 1 89.75 224 ASN B CA 1
ATOM 3528 C C . ASN B 1 224 ? 16.562 -4.992 3.59 1 89.75 224 ASN B C 1
ATOM 3530 O O . ASN B 1 224 ? 15.914 -4.52 4.523 1 89.75 224 ASN B O 1
ATOM 3534 N N . ARG B 1 225 ? 16.094 -5.23 2.428 1 89.31 225 ARG B N 1
ATOM 3535 C CA . ARG B 1 225 ? 14.68 -5.047 2.15 1 89.31 225 ARG B CA 1
ATOM 3536 C C . ARG B 1 225 ? 14.117 -6.23 1.364 1 89.31 225 ARG B C 1
ATOM 3538 O O . ARG B 1 225 ? 13.656 -6.066 0.232 1 89.31 225 ARG B O 1
ATOM 3545 N N . PRO B 1 226 ? 14.109 -7.363 2.004 1 95.56 226 PRO B N 1
ATOM 3546 C CA . PRO B 1 226 ? 13.531 -8.523 1.319 1 95.56 226 PRO B CA 1
ATOM 3547 C C . PRO B 1 226 ? 12.039 -8.359 1.051 1 95.56 226 PRO B C 1
ATOM 3549 O O . PRO B 1 226 ? 11.383 -7.504 1.65 1 95.56 226 PRO B O 1
ATOM 3552 N N . GLY B 1 227 ? 11.539 -9.172 0.126 1 96.5 227 GLY B N 1
ATOM 3553 C CA . GLY B 1 227 ? 10.102 -9.188 -0.091 1 96.5 227 GLY B CA 1
ATOM 3554 C C . GLY B 1 227 ? 9.328 -9.703 1.103 1 96.5 227 GLY B C 1
ATOM 3555 O O . GLY B 1 227 ? 9.789 -10.602 1.811 1 96.5 227 GLY B O 1
ATOM 3556 N N . VAL B 1 228 ? 8.141 -9.125 1.291 1 97.94 228 VAL B N 1
ATOM 3557 C CA . VAL B 1 228 ? 7.223 -9.57 2.336 1 97.94 228 VAL B CA 1
ATOM 3558 C C . VAL B 1 228 ? 6.051 -10.328 1.708 1 97.94 228 VAL B C 1
ATOM 3560 O O . VAL B 1 228 ? 5.492 -9.891 0.7 1 97.94 228 VAL B O 1
ATOM 3563 N N . TYR B 1 229 ? 5.719 -11.406 2.328 1 98.81 229 TYR B N 1
ATOM 3564 C CA . TYR B 1 229 ? 4.73 -12.312 1.76 1 98.81 229 TYR B CA 1
ATOM 3565 C C . TYR B 1 229 ? 3.654 -12.656 2.783 1 98.81 229 TYR B C 1
ATOM 3567 O O . TYR B 1 229 ? 3.928 -12.711 3.984 1 98.81 229 TYR B O 1
ATOM 3575 N N . THR B 1 230 ? 2.439 -12.859 2.264 1 98.94 230 THR B N 1
ATOM 3576 C CA . THR B 1 230 ? 1.359 -13.352 3.113 1 98.94 230 THR B CA 1
ATOM 3577 C C . THR B 1 230 ? 1.611 -14.797 3.521 1 98.94 230 THR B C 1
ATOM 3579 O O . THR B 1 230 ? 1.977 -15.633 2.689 1 98.94 230 THR B O 1
ATOM 3582 N N . LYS B 1 231 ? 1.455 -15.062 4.762 1 98.88 231 LYS B N 1
ATOM 3583 C CA . LYS B 1 231 ? 1.674 -16.391 5.332 1 98.88 231 LYS B CA 1
ATOM 3584 C C . LYS B 1 231 ? 0.433 -17.266 5.18 1 98.88 231 LYS B C 1
ATOM 3586 O O . LYS B 1 231 ? -0.367 -17.375 6.109 1 98.88 231 LYS B O 1
ATOM 3591 N N . VAL B 1 232 ? 0.349 -18.094 4.23 1 98.94 232 VAL B N 1
ATOM 3592 C CA . VAL B 1 232 ? -0.876 -18.75 3.783 1 98.94 232 VAL B CA 1
ATOM 3593 C C . VAL B 1 232 ? -1.324 -19.781 4.824 1 98.94 232 VAL B C 1
ATOM 3595 O O . VAL B 1 232 ? -2.523 -19.969 5.035 1 98.94 232 VAL B O 1
ATOM 3598 N N . CYS B 1 233 ? -0.389 -20.391 5.488 1 98.88 233 CYS B N 1
ATOM 3599 C CA . CYS B 1 233 ? -0.741 -21.438 6.434 1 98.88 233 CYS B CA 1
ATOM 3600 C C . CYS B 1 233 ? -1.651 -20.906 7.531 1 98.88 233 CYS B C 1
ATOM 3602 O O . CYS B 1 233 ? -2.416 -21.656 8.133 1 98.88 233 CYS B O 1
ATOM 3604 N N . ASN B 1 234 ? -1.6 -19.609 7.738 1 98.75 234 ASN B N 1
ATOM 3605 C CA . ASN B 1 234 ? -2.447 -18.984 8.75 1 98.75 234 ASN B CA 1
ATOM 3606 C C . ASN B 1 234 ? -3.889 -18.859 8.273 1 98.75 234 ASN B C 1
ATOM 3608 O O . ASN B 1 234 ? -4.777 -18.516 9.047 1 98.75 234 ASN B O 1
ATOM 3612 N N . TYR B 1 235 ? -4.145 -19.188 7.039 1 98.88 235 TYR B N 1
ATOM 3613 C CA . TYR B 1 235 ? -5.445 -18.859 6.465 1 98.88 235 TYR B CA 1
ATOM 3614 C C . TYR B 1 235 ? -6.148 -20.125 5.961 1 98.88 235 TYR B C 1
ATOM 3616 O O . TYR B 1 235 ? -7.16 -20.031 5.262 1 98.88 235 TYR B O 1
ATOM 3624 N N . ASN B 1 236 ? -5.652 -21.234 6.266 1 98.75 236 ASN B N 1
ATOM 3625 C CA . ASN B 1 236 ? -6.234 -22.484 5.781 1 98.75 236 ASN B CA 1
ATOM 3626 C C . ASN B 1 236 ? -7.723 -22.578 6.102 1 98.75 236 ASN B C 1
ATOM 3628 O O . ASN B 1 236 ? -8.531 -22.891 5.227 1 98.75 236 ASN B O 1
ATOM 3632 N N . ALA B 1 237 ? -8.047 -22.281 7.305 1 98.44 237 ALA B N 1
ATOM 3633 C CA . ALA B 1 237 ? -9.445 -22.359 7.719 1 98.44 237 ALA B CA 1
ATOM 3634 C C . ALA B 1 237 ? -10.305 -21.359 6.953 1 98.44 237 ALA B C 1
ATOM 3636 O O . ALA B 1 237 ? -11.391 -21.703 6.473 1 98.44 237 ALA B O 1
ATOM 3637 N N . TRP B 1 238 ? -9.859 -20.156 6.895 1 98.75 238 TRP B N 1
ATOM 3638 C CA . TRP B 1 238 ? -10.625 -19.141 6.18 1 98.75 238 TRP B CA 1
ATOM 3639 C C . TRP B 1 238 ? -10.844 -19.547 4.727 1 98.75 238 TRP B C 1
ATOM 3641 O O . TRP B 1 238 ? -11.938 -19.375 4.184 1 98.75 238 TRP B O 1
ATOM 3651 N N . ILE B 1 239 ? -9.789 -20.078 4.062 1 98.88 239 ILE B N 1
ATOM 3652 C CA . ILE B 1 239 ? -9.859 -20.5 2.668 1 98.88 239 ILE B CA 1
ATOM 3653 C C . ILE B 1 239 ? -10.914 -21.594 2.51 1 98.88 239 ILE B C 1
ATOM 3655 O O . ILE B 1 239 ? -11.812 -21.484 1.677 1 98.88 239 ILE B O 1
ATOM 3659 N N . ARG B 1 240 ? -10.805 -22.578 3.307 1 98.38 240 ARG B N 1
ATOM 3660 C CA . ARG B 1 240 ? -11.719 -23.703 3.209 1 98.38 240 ARG B CA 1
ATOM 3661 C C . ARG B 1 240 ? -13.156 -23.266 3.465 1 98.38 240 ARG B C 1
ATOM 3663 O O . ARG B 1 240 ? -14.07 -23.656 2.73 1 98.38 240 ARG B O 1
ATOM 3670 N N . ASN B 1 241 ? -13.336 -22.453 4.504 1 98.56 241 ASN B N 1
ATOM 3671 C CA . ASN B 1 241 ? -14.68 -21.984 4.844 1 98.56 241 ASN B CA 1
ATOM 3672 C C . ASN B 1 241 ? -15.266 -21.125 3.734 1 98.56 241 ASN B C 1
ATOM 3674 O O . ASN B 1 241 ? -16.453 -21.234 3.418 1 98.56 241 ASN B O 1
ATOM 3678 N N . THR B 1 242 ? -14.477 -20.297 3.199 1 98.62 242 THR B N 1
ATOM 3679 C CA . THR B 1 242 ? -14.938 -19.406 2.135 1 98.62 242 THR B CA 1
ATOM 3680 C C . THR B 1 242 ? -15.289 -20.203 0.881 1 98.62 242 THR B C 1
ATOM 3682 O O . THR B 1 242 ? -16.312 -19.953 0.25 1 98.62 242 THR B O 1
ATOM 3685 N N . MET B 1 243 ? -14.469 -21.141 0.497 1 98.25 243 MET B N 1
ATOM 3686 C CA . MET B 1 243 ? -14.75 -21.984 -0.66 1 98.25 243 MET B CA 1
ATOM 3687 C C . MET B 1 243 ? -16.047 -22.766 -0.459 1 98.25 243 MET B C 1
ATOM 3689 O O . MET B 1 243 ? -16.844 -22.906 -1.385 1 98.25 243 MET B O 1
ATOM 3693 N N . SER B 1 244 ? -16.234 -23.219 0.743 1 97.75 244 SER B N 1
ATOM 3694 C CA . SER B 1 244 ? -17.391 -24.062 1.037 1 97.75 244 SER B CA 1
ATOM 3695 C C . SER B 1 244 ? -18.672 -23.234 1.056 1 97.75 244 SER B C 1
ATOM 3697 O O . SER B 1 244 ? -19.75 -23.75 0.723 1 97.75 244 SER B O 1
ATOM 3699 N N . SER B 1 245 ? -18.562 -21.953 1.43 1 97.69 245 SER B N 1
ATOM 3700 C CA . SER B 1 245 ? -19.75 -21.125 1.605 1 97.69 245 SER B CA 1
ATOM 3701 C C . SER B 1 245 ? -20.078 -20.359 0.333 1 97.69 245 SER B C 1
ATOM 3703 O O . SER B 1 245 ? -20.984 -19.531 0.319 1 97.69 245 SER B O 1
ATOM 3705 N N . ASN B 1 246 ? -19.297 -20.547 -0.653 1 95.62 246 ASN B N 1
ATOM 3706 C CA . ASN B 1 246 ? -19.484 -19.797 -1.894 1 95.62 246 ASN B CA 1
ATOM 3707 C C . ASN B 1 246 ? -19.375 -20.719 -3.115 1 95.62 246 ASN B C 1
ATOM 3709 O O . ASN B 1 246 ? -20.078 -20.5 -4.113 1 95.62 246 ASN B O 1
#

InterPro domains:
  IPR001254 Serine proteases, trypsin domain [PF00089] (24-239)
  IPR001254 Serine proteases, trypsin domain [PS50240] (24-244)
  IPR001254 Serine proteases, trypsin domain [SM00020] (23-239)
  IPR001254 Serine proteases, trypsin domain [cd00190] (24-242)
  IPR001314 Peptidase S1A, chymotrypsin family [PR00722] (49-64)
  IPR001314 Peptidase S1A, chymotrypsin family [PR00722] (103-117)
  IPR001314 Peptidase S1A, chymotrypsin family [PR00722] (193-205)
  IPR009003 Peptidase S1, PA clan [SSF50494] (20-244)
  IPR018114 Serine proteases, trypsin family, histidine active site [PS00134] (59-64)
  IPR033116 Serine proteases, trypsin family, serine active site [PS00135] (194-205)
  IPR050127 Serine Proteases (Peptidase S1 Family) [PTHR24264] (22-245)

pLDDT: mean 89.19, std 20.29, range [20.97, 98.94]

Organism: Monopterus albus (NCBI:txid43700)

Radius of gyration: 26.0 Å; Cα contacts (8 Å, |Δi|>4): 1309; chains: 2; bounding box: 97×60×61 Å

Secondary structure (DSSP, 8-state):
----------------------TTBT-EEPPTTS-TTEEEEESSSEEEEEEEEETTEEEE-GGG--SS-EEEES-SBTTS--S--EEEEEEEEEE-TT--TTT-TT--EEEEESS-----SSS---BPPSSPPPTT-EEEEEES----SSS----SB-EEEEEEBPPHHHHHHHSTTT--TTEEEES-TT-S-B--TT-TT-EEEETTEEEEEEEE-SSSSBTTB-EEEEEGGGGHHHHHHHHHT-/----------------------TTBT-EEPPTTS-TTEEEEESSSEEEEEEEEETTEEEE-GGG--SS-EEEES-SBTTS--S--EEEEEEEEEE-TT--TTT-TT--EEEEESS-----SSS---BPPSSPPPTT-EEEEEES----SSS----SBPEEEEEEBPPHHHHHHHSTTT--TTEEEES-TT-S-B--TT-TT-EEEETTEEEEEEEE-SSSSBTTB-EEEEEGGGGHHHHHHHHHT-

Foldseek 3Di:
DPDDDDPDDDPPDDPPPCPCPQALQLFHFDDQLPQQQKKFKDDPHGFEIWGAAFQWKIKFFQVPDDQKTWIKGLDFQQVDDPPRIDIFIFPGKAQDPPQDPPLRPSGMIMTTTPDGHDDDSSHDGFHADPAADDFFFKWKQKFQAGRDQPDRDTGRGMGIDIWTWHDPVLVCVLPPPRDDPQKTFIHDLQFRHAGDGSHGGTATGTPRHGQWGQTDWDTRRDHSITTMTGGRNVCVVVVVVVVVVD/DPDDPDDDPDDPPDDDDCVVPQFLQLFHFDDQLPQQQKKFKDDPHGFEIWGAAFQWKIKFFQVPDDQKTWIKGLDFQQVDDPPRIDIFIFPGKAQDPPQDPPLRPSGMIMTTTPDGHDDDSSHDGFHADPAADDFFFKWKQKFQAGRDQPDRDTGRGMGIDIWTWHDPVLQCVLPPPRDDPQKTFIHDLQFRHAGDGSHGGTAIGTPRHGQWGFTDWDTRRDHSITTMTGGRNVCVVVVVVVVVVD

Solvent-accessible surface area (backbone atoms only — not comparable to full-atom values): 25141 Å² total; per-residue (Å²): 133,91,69,89,90,73,91,86,77,79,82,75,80,77,74,68,81,75,78,82,75,32,31,23,18,62,21,33,70,47,63,82,59,72,59,23,24,42,30,38,34,25,77,93,49,81,62,24,21,16,28,26,57,45,56,40,34,31,40,28,22,30,45,64,68,52,93,65,39,35,38,34,32,26,62,43,42,77,80,55,90,82,85,58,58,47,80,42,44,48,64,44,63,45,57,42,88,74,45,31,72,66,69,53,44,51,35,31,21,42,32,32,40,63,54,69,55,78,73,49,87,38,26,39,62,41,43,74,41,92,56,75,81,54,62,65,44,58,24,43,34,42,31,48,11,22,26,41,68,80,48,77,41,67,50,50,47,36,13,26,36,80,31,28,28,42,45,70,67,60,36,34,63,50,36,50,91,60,66,52,95,49,43,46,28,38,40,35,57,82,25,55,34,24,62,29,69,37,14,32,8,6,40,24,31,38,91,73,14,40,42,27,24,33,63,47,56,50,61,32,25,29,62,47,23,42,31,31,24,24,35,39,44,80,38,50,65,59,51,53,52,49,61,73,74,102,130,82,74,78,81,69,83,67,89,74,72,88,65,90,81,88,74,85,75,84,71,32,32,23,18,64,21,32,67,47,63,82,59,70,58,22,24,42,28,38,32,26,76,94,49,80,61,24,22,15,29,25,58,45,56,39,35,31,42,27,22,30,46,63,69,53,93,66,40,36,37,33,33,27,64,43,41,76,80,54,90,81,83,59,59,45,78,41,43,48,64,44,65,46,58,41,89,74,46,30,71,65,71,54,43,49,37,31,21,42,32,33,40,64,56,69,54,78,74,49,85,37,26,39,62,41,41,71,40,93,58,75,81,54,61,65,43,59,24,44,35,42,30,47,10,23,25,41,69,81,45,76,41,66,51,51,46,36,13,24,37,81,32,28,28,42,45,69,67,59,36,34,64,48,37,51,92,62,66,53,95,51,43,46,28,38,41,35,59,83,24,56,32,23,62,28,67,37,16,30,8,5,41,24,32,37,90,75,15,39,42,27,25,32,63,47,56,50,63,32,25,29,64,48,22,43,30,32,24,25,36,38,44,80,38,51,67,60,51,54,51,51,60,72,75,100

Nearest PDB structures (foldseek):
  1z7k-assembly1_A  TM=9.977E-01  e=5.280E-38  Sus scrofa
  1yld-assembly1_A  TM=1.001E+00  e=1.088E-37  Rattus norvegicus
  2ra3-assembly1_B  TM=9.962E-01  e=5.902E-38  Homo sapiens
  1ql9-assembly1_A  TM=1.001E+00  e=3.131E-37  Rattus norvegicus
  6bx8-assembly1_A  TM=9.990E-01  e=3.911E-37  Homo sapiens